Protein AF-0000000075414759 (afdb_homodimer)

Sequence (384 aa):
MIELNDTYGPRKNSNILLTDIDTDDVHTCIPSKLNIKYLAKAPNELNGNMSGIMYGVNLRLFCATTIKIKNKIKMIIFLVDTGSSETYISEEVLRSFRIELADPLNDSIHVSINNKGEWVKMSHSNFKDICILGMRFLTSNKVGLHAFCGDDIFYLNFDEELKSNNDEVIGGCFMIIFLILVFFTEYLNNFPMIELNDTYGPRKNSNILLTDIDTDDVHTCIPSKLNIKYLAKAPNELNGNMSGIMYGVNLRLFCATTIKIKNKIKMIIFLVDTGSSETYISEEVLRSFRIELADPLNDSIHVSINNKGEWVKMSHSNFKDICILGMRFLTSNKVGLHAFCGDDIFYLNFDEELKSNNDEVIGGCFMIIFLILVFFTEYLNNFP

Organism: Rhizophagus irregularis (strain DAOM 181602 / DAOM 197198 / MUCL 43194) (NCBI:txid747089)

Structure (mmCIF, N/CA/C/O backbone):
data_AF-0000000075414759-model_v1
#
loop_
_entity.id
_entity.type
_entity.pdbx_description
1 polymer 'Peptidase A2 domain-containing protein'
#
loop_
_atom_site.group_PDB
_atom_site.id
_atom_site.type_symbol
_atom_site.label_atom_id
_atom_site.label_alt_id
_atom_site.label_comp_id
_atom_site.label_asym_id
_atom_site.label_entity_id
_atom_site.label_seq_id
_atom_site.pdbx_PDB_ins_code
_atom_site.Cartn_x
_atom_site.Cartn_y
_atom_site.Cartn_z
_atom_site.occupancy
_atom_site.B_iso_or_equiv
_atom_site.auth_seq_id
_atom_site.auth_comp_id
_atom_site.auth_asym_id
_atom_site.auth_atom_id
_atom_site.pdbx_PDB_model_num
ATOM 1 N N . MET A 1 1 ? -39.344 3.67 -10.406 1 16.14 1 MET A N 1
ATOM 2 C CA . MET A 1 1 ? -38.125 2.998 -10.891 1 16.14 1 MET A CA 1
ATOM 3 C C . MET A 1 1 ? -36.969 3.982 -11.016 1 16.14 1 MET A C 1
ATOM 5 O O . MET A 1 1 ? -37 4.867 -11.875 1 16.14 1 MET A O 1
ATOM 9 N N . ILE A 1 2 ? -36.375 4.441 -10.125 1 22.08 2 ILE A N 1
ATOM 10 C CA . ILE A 1 2 ? -35.5 5.605 -10.211 1 22.08 2 ILE A CA 1
ATOM 11 C C . ILE A 1 2 ? -34.219 5.246 -11 1 22.08 2 ILE A C 1
ATOM 13 O O . ILE A 1 2 ? -33.594 4.211 -10.742 1 22.08 2 ILE A O 1
ATOM 17 N N . GLU A 1 3 ? -34.062 5.609 -12.266 1 19.78 3 GLU A N 1
ATOM 18 C CA . GLU A 1 3 ? -33 5.395 -13.234 1 19.78 3 GLU A CA 1
ATOM 19 C C . GLU A 1 3 ? -31.672 5.879 -12.688 1 19.78 3 GLU A C 1
ATOM 21 O O . GLU A 1 3 ? -31.547 7.027 -12.266 1 19.78 3 GLU A O 1
ATOM 26 N N . LEU A 1 4 ? -31.078 5.145 -11.953 1 25.41 4 LEU A N 1
ATOM 27 C CA . LEU A 1 4 ? -29.734 5.391 -11.445 1 25.41 4 LEU A CA 1
ATOM 28 C C . LEU A 1 4 ? -28.812 5.918 -12.547 1 25.41 4 LEU A C 1
ATOM 30 O O . LEU A 1 4 ? -28.578 5.234 -13.539 1 25.41 4 LEU A O 1
ATOM 34 N N . ASN A 1 5 ? -28.969 7.074 -13.023 1 26.02 5 ASN A N 1
ATOM 35 C CA . ASN A 1 5 ? -28.25 7.82 -14.047 1 26.02 5 ASN A CA 1
ATOM 36 C C . ASN A 1 5 ? -26.734 7.617 -13.938 1 26.02 5 ASN A C 1
ATOM 38 O O . ASN A 1 5 ? -26.156 7.844 -12.883 1 26.02 5 ASN A O 1
ATOM 42 N N . ASP A 1 6 ? -26.172 6.656 -14.531 1 29.36 6 ASP A N 1
ATOM 43 C CA . ASP A 1 6 ? -24.922 5.941 -14.805 1 29.36 6 ASP A CA 1
ATOM 44 C C . ASP A 1 6 ? -23.781 6.914 -15.086 1 29.36 6 ASP A C 1
ATOM 46 O O . ASP A 1 6 ? -23.156 6.859 -16.156 1 29.36 6 ASP A O 1
ATOM 50 N N . THR A 1 7 ? -23.922 8.078 -14.906 1 29.44 7 THR A N 1
ATOM 51 C CA . THR A 1 7 ? -23.031 9.18 -15.242 1 29.44 7 THR A CA 1
ATOM 52 C C . THR A 1 7 ? -21.609 8.883 -14.758 1 29.44 7 THR A C 1
ATOM 54 O O . THR A 1 7 ? -20.719 9.711 -14.906 1 29.44 7 THR A O 1
ATOM 57 N N . TYR A 1 8 ? -21.516 8.18 -13.672 1 30 8 TYR A N 1
ATOM 58 C CA . TYR A 1 8 ? -20.172 7.836 -13.258 1 30 8 TYR A CA 1
ATOM 59 C C . TYR A 1 8 ? -19.453 7.039 -14.336 1 30 8 TYR A C 1
ATOM 61 O O . TYR A 1 8 ? -19.891 5.945 -14.711 1 30 8 TYR A O 1
ATOM 69 N N . GLY A 1 9 ? -19.078 7.605 -15.375 1 31.92 9 GLY A N 1
ATOM 70 C CA . GLY A 1 9 ? -18.359 6.926 -16.438 1 31.92 9 GLY A CA 1
ATOM 71 C C . GLY A 1 9 ? -17.516 5.766 -15.953 1 31.92 9 GLY A C 1
ATOM 72 O O . GLY A 1 9 ? -17.328 5.598 -14.742 1 31.92 9 GLY A O 1
ATOM 73 N N . PRO A 1 10 ? -17.219 4.762 -16.766 1 33.75 10 PRO A N 1
ATOM 74 C CA . PRO A 1 10 ? -16.484 3.559 -16.391 1 33.75 10 PRO A CA 1
ATOM 75 C C . PRO A 1 10 ? -15.32 3.854 -15.445 1 33.75 10 PRO A C 1
ATOM 77 O O . PRO A 1 10 ? -14.539 4.777 -15.68 1 33.75 10 PRO A O 1
ATOM 80 N N . ARG A 1 11 ? -15.477 3.957 -14.195 1 36.75 11 ARG A N 1
ATOM 81 C CA . ARG A 1 11 ? -14.445 4.023 -13.172 1 36.75 11 ARG A CA 1
ATOM 82 C C . ARG A 1 11 ? -13.133 3.412 -13.664 1 36.75 11 ARG A C 1
ATOM 84 O O . ARG A 1 11 ? -13.086 2.23 -14.008 1 36.75 11 ARG A O 1
ATOM 91 N N . LYS A 1 12 ? -12.305 4.211 -14.375 1 42.03 12 LYS A N 1
ATOM 92 C CA . LYS A 1 12 ? -11.039 3.922 -15.039 1 42.03 12 LYS A CA 1
ATOM 93 C C . LYS A 1 12 ? -10.164 3.023 -14.172 1 42.03 12 LYS A C 1
ATOM 95 O O . LYS A 1 12 ? -10.148 3.156 -12.945 1 42.03 12 LYS A O 1
ATOM 100 N N . ASN A 1 13 ? -9.844 1.885 -14.742 1 45.25 13 ASN A N 1
ATOM 101 C CA . ASN A 1 13 ? -9.008 0.8 -14.234 1 45.25 13 ASN A CA 1
ATOM 102 C C . ASN A 1 13 ? -7.805 1.333 -13.461 1 45.25 13 ASN A C 1
ATOM 104 O O . ASN A 1 13 ? -7.32 2.434 -13.734 1 45.25 13 ASN A O 1
ATOM 108 N N . SER A 1 14 ? -7.727 0.89 -12.297 1 50.94 14 SER A N 1
ATOM 109 C CA . SER A 1 14 ? -6.559 1.192 -11.477 1 50.94 14 SER A CA 1
ATOM 110 C C . SER A 1 14 ? -5.285 1.191 -12.312 1 50.94 14 SER A C 1
ATOM 112 O O . SER A 1 14 ? -5.133 0.375 -13.227 1 50.94 14 SER A O 1
ATOM 114 N N . ASN A 1 15 ? -4.66 2.316 -12.57 1 56.69 15 ASN A N 1
ATOM 115 C CA . ASN A 1 15 ? -3.352 2.354 -13.211 1 56.69 15 ASN A CA 1
ATOM 116 C C . ASN A 1 15 ? -2.234 2.588 -12.203 1 56.69 15 ASN A C 1
ATOM 118 O O . ASN A 1 15 ? -2.33 3.484 -11.359 1 56.69 15 ASN A O 1
ATOM 122 N N . ILE A 1 16 ? -1.577 1.55 -11.945 1 63 16 ILE A N 1
ATOM 123 C CA . ILE A 1 16 ? -0.359 1.634 -11.148 1 63 16 ILE A CA 1
ATOM 124 C C . ILE A 1 16 ? 0.835 1.917 -12.055 1 63 16 ILE A C 1
ATOM 126 O O . ILE A 1 16 ? 1.054 1.212 -13.047 1 63 16 ILE A O 1
ATOM 130 N N . LEU A 1 17 ? 1.435 2.998 -11.859 1 65.88 17 LEU A N 1
ATOM 131 C CA . LEU A 1 17 ? 2.625 3.305 -12.648 1 65.88 17 LEU A CA 1
ATOM 132 C C . LEU A 1 17 ? 3.863 2.662 -12.031 1 65.88 17 LEU A C 1
ATOM 134 O O . LEU A 1 17 ? 4.332 3.094 -10.977 1 65.88 17 LEU A O 1
ATOM 138 N N . LEU A 1 18 ? 4.266 1.537 -12.633 1 71.62 18 LEU A N 1
ATOM 139 C CA . LEU A 1 18 ? 5.449 0.807 -12.195 1 71.62 18 LEU A CA 1
ATOM 140 C C . LEU A 1 18 ? 6.59 0.955 -13.195 1 71.62 18 LEU A C 1
ATOM 142 O O . LEU A 1 18 ? 6.992 -0.021 -13.836 1 71.62 18 LEU A O 1
ATOM 146 N N . THR A 1 19 ? 7.16 2.055 -13.289 1 73.88 19 THR A N 1
ATOM 147 C CA . THR A 1 19 ? 8.195 2.305 -14.281 1 73.88 19 THR A CA 1
ATOM 148 C C . THR A 1 19 ? 9.57 1.896 -13.742 1 73.88 19 THR A C 1
ATOM 150 O O . THR A 1 19 ? 10.539 1.827 -14.5 1 73.88 19 THR A O 1
ATOM 153 N N . ASP A 1 20 ? 9.641 1.547 -12.578 1 82.06 20 ASP A N 1
ATOM 154 C CA . ASP A 1 20 ? 10.922 1.301 -11.922 1 82.06 20 ASP A CA 1
ATOM 155 C C . ASP A 1 20 ? 11.203 -0.196 -11.812 1 82.06 20 ASP A C 1
ATOM 157 O O . ASP A 1 20 ? 12.234 -0.601 -11.266 1 82.06 20 ASP A O 1
ATOM 161 N N . ILE A 1 21 ? 10.289 -1.031 -12.297 1 87.19 21 ILE A N 1
ATOM 162 C CA . ILE A 1 21 ? 10.453 -2.48 -12.273 1 87.19 21 ILE A CA 1
ATOM 163 C C . ILE A 1 21 ? 10.469 -3.021 -13.703 1 87.19 21 ILE A C 1
ATOM 165 O O . ILE A 1 21 ? 9.531 -2.797 -14.469 1 87.19 21 ILE A O 1
ATOM 169 N N . ASP A 1 22 ? 11.508 -3.719 -14.039 1 86.38 22 ASP A N 1
ATOM 170 C CA . ASP A 1 22 ? 11.602 -4.258 -15.391 1 86.38 22 ASP A CA 1
ATOM 171 C C . ASP A 1 22 ? 11.656 -5.781 -15.375 1 86.38 22 ASP A C 1
ATOM 173 O O . ASP A 1 22 ? 11.469 -6.406 -14.328 1 86.38 22 ASP A O 1
ATOM 177 N N . THR A 1 23 ? 11.875 -6.344 -16.578 1 88.62 23 THR A N 1
ATOM 178 C CA . THR A 1 23 ? 11.852 -7.789 -16.766 1 88.62 23 THR A CA 1
ATOM 179 C C . THR A 1 23 ? 12.961 -8.461 -15.953 1 88.62 23 THR A C 1
ATOM 181 O O . THR A 1 23 ? 12.766 -9.539 -15.398 1 88.62 23 THR A O 1
ATOM 184 N N . ASP A 1 24 ? 14.086 -7.828 -15.945 1 92.94 24 ASP A N 1
ATOM 185 C CA . ASP A 1 24 ? 15.188 -8.398 -15.18 1 92.94 24 ASP A CA 1
ATOM 186 C C . ASP A 1 24 ? 14.867 -8.422 -13.688 1 92.94 24 ASP A C 1
ATOM 188 O O . ASP A 1 24 ? 15.25 -9.352 -12.977 1 92.94 24 ASP A O 1
ATOM 192 N N . ASP A 1 25 ? 14.25 -7.418 -13.211 1 94.75 25 ASP A N 1
ATOM 193 C CA . ASP A 1 25 ? 13.828 -7.391 -11.812 1 94.75 25 ASP A CA 1
ATOM 194 C C . ASP A 1 25 ? 12.922 -8.578 -11.492 1 94.75 25 ASP A C 1
ATOM 196 O O . ASP A 1 25 ? 13.133 -9.281 -10.5 1 94.75 25 ASP A O 1
ATOM 200 N N . VAL A 1 26 ? 12.016 -8.859 -12.367 1 94.94 26 VAL A N 1
ATOM 201 C CA . VAL A 1 26 ? 10.977 -9.859 -12.125 1 94.94 26 VAL A CA 1
ATOM 202 C C . VAL A 1 26 ? 11.57 -11.258 -12.281 1 94.94 26 VAL A C 1
ATOM 204 O O . VAL A 1 26 ? 11.203 -12.18 -11.539 1 94.94 26 VAL A O 1
ATOM 207 N N . HIS A 1 27 ? 12.492 -11.422 -13.117 1 96.38 27 HIS A N 1
ATOM 208 C CA . HIS A 1 27 ? 12.953 -12.758 -13.461 1 96.38 27 HIS A CA 1
ATOM 209 C C . HIS A 1 27 ? 14.195 -13.141 -12.656 1 96.38 27 HIS A C 1
ATOM 211 O O . HIS A 1 27 ? 14.477 -14.32 -12.453 1 96.38 27 HIS A O 1
ATOM 217 N N . THR A 1 28 ? 14.906 -12.156 -12.18 1 96.5 28 THR A N 1
ATOM 218 C CA . THR A 1 28 ? 16.203 -12.5 -11.609 1 96.5 28 THR A CA 1
ATOM 219 C C . THR A 1 28 ? 16.375 -11.859 -10.234 1 96.5 28 THR A C 1
ATOM 221 O O . THR A 1 28 ? 16.547 -12.555 -9.234 1 96.5 28 THR A O 1
ATOM 224 N N . CYS A 1 29 ? 16.297 -10.539 -10.125 1 97 29 CYS A N 1
ATOM 225 C CA . CYS A 1 29 ? 16.672 -9.828 -8.914 1 97 29 CYS A CA 1
ATOM 226 C C . CYS A 1 29 ? 15.727 -10.141 -7.766 1 97 29 CYS A C 1
ATOM 228 O O . CYS A 1 29 ? 16.156 -10.562 -6.691 1 97 29 CYS A O 1
ATOM 230 N N . ILE A 1 30 ? 14.453 -10.016 -8.039 1 97.31 30 ILE A N 1
ATOM 231 C CA . ILE A 1 30 ? 13.469 -10.203 -6.973 1 97.31 30 ILE A CA 1
ATOM 232 C C . ILE A 1 30 ? 13.414 -11.672 -6.574 1 97.31 30 ILE A C 1
ATOM 234 O O . ILE A 1 30 ? 13.484 -12.008 -5.391 1 97.31 30 ILE A O 1
ATOM 238 N N . PRO A 1 31 ? 13.391 -12.562 -7.543 1 97.75 31 PRO A N 1
ATOM 239 C CA . PRO A 1 31 ? 13.398 -13.977 -7.164 1 97.75 31 PRO A CA 1
ATOM 240 C C . PRO A 1 31 ? 14.641 -14.359 -6.355 1 97.75 31 PRO A C 1
ATOM 242 O O . PRO A 1 31 ? 14.539 -15.141 -5.41 1 97.75 31 PRO A O 1
ATOM 245 N N . SER A 1 32 ? 15.711 -13.859 -6.707 1 97 32 SER A N 1
ATOM 246 C CA . SER A 1 32 ? 16.938 -14.148 -5.969 1 97 32 SER A CA 1
ATOM 247 C C . SER A 1 32 ? 16.844 -13.672 -4.523 1 97 32 SER A C 1
ATOM 249 O O . SER A 1 32 ? 17.219 -14.398 -3.602 1 97 32 SER A O 1
ATOM 251 N N . LYS A 1 33 ? 16.328 -12.531 -4.305 1 95.56 33 LYS A N 1
ATOM 252 C CA . LYS A 1 33 ? 16.188 -11.969 -2.961 1 95.56 33 LYS A CA 1
ATOM 253 C C . LYS A 1 33 ? 15.164 -12.75 -2.141 1 95.56 33 LYS A C 1
ATOM 255 O O . LYS A 1 33 ? 15.289 -12.859 -0.92 1 95.56 33 LYS A O 1
ATOM 260 N N . LEU A 1 34 ? 14.211 -13.273 -2.846 1 95.88 34 LEU A N 1
ATOM 261 C CA . LEU A 1 34 ? 13.164 -14.039 -2.174 1 95.88 34 LEU A CA 1
ATOM 262 C C . LEU A 1 34 ? 13.555 -15.508 -2.074 1 95.88 34 LEU A C 1
ATOM 264 O O . LEU A 1 34 ? 12.844 -16.297 -1.445 1 95.88 34 LEU A O 1
ATOM 268 N N . ASN A 1 35 ? 14.617 -15.875 -2.717 1 95.88 35 ASN A N 1
ATOM 269 C CA . ASN A 1 35 ? 15.141 -17.234 -2.738 1 95.88 35 ASN A CA 1
ATOM 270 C C . ASN A 1 35 ? 14.125 -18.219 -3.332 1 95.88 35 ASN A C 1
ATOM 272 O O . ASN A 1 35 ? 13.812 -19.234 -2.721 1 95.88 35 ASN A O 1
ATOM 276 N N . ILE A 1 36 ? 13.641 -17.844 -4.469 1 96.5 36 ILE A N 1
ATOM 277 C CA . ILE A 1 36 ? 12.711 -18.719 -5.176 1 96.5 36 ILE A CA 1
ATOM 278 C C . ILE A 1 36 ? 13.109 -18.812 -6.645 1 96.5 36 ILE A C 1
ATOM 280 O O . ILE A 1 36 ? 13.938 -18.047 -7.125 1 96.5 36 ILE A O 1
ATOM 284 N N . LYS A 1 37 ? 12.508 -19.75 -7.297 1 97.69 37 LYS A N 1
ATOM 285 C CA . LYS A 1 37 ? 12.57 -19.844 -8.75 1 97.69 37 LYS A CA 1
ATOM 286 C C . LYS A 1 37 ? 11.25 -19.438 -9.391 1 97.69 37 LYS A C 1
ATOM 288 O O . LYS A 1 37 ? 10.273 -20.172 -9.344 1 97.69 37 LYS A O 1
ATOM 293 N N . TYR A 1 38 ? 11.266 -18.359 -10 1 98 38 TYR A N 1
ATOM 294 C CA . TYR A 1 38 ? 10.086 -17.766 -10.617 1 98 38 TYR A CA 1
ATOM 295 C C . TYR A 1 38 ? 9.539 -18.656 -11.727 1 98 38 TYR A C 1
ATOM 297 O O . TYR A 1 38 ? 10.305 -19.188 -12.539 1 98 38 TYR A O 1
ATOM 305 N N . LEU A 1 39 ? 8.25 -18.953 -11.711 1 98.19 39 LEU A N 1
ATOM 306 C CA . LEU A 1 39 ? 7.473 -19.703 -12.688 1 98.19 39 LEU A CA 1
ATOM 307 C C . LEU A 1 39 ? 7.812 -21.188 -12.617 1 98.19 39 LEU A C 1
ATOM 309 O O . LEU A 1 39 ? 7.348 -21.969 -13.453 1 98.19 39 LEU A O 1
ATOM 313 N N . ALA A 1 40 ? 8.562 -21.547 -11.633 1 98.19 40 ALA A N 1
ATOM 314 C CA . ALA A 1 40 ? 8.859 -22.969 -11.469 1 98.19 40 ALA A CA 1
ATOM 315 C C . ALA A 1 40 ? 7.613 -23.734 -11.047 1 98.19 40 ALA A C 1
ATOM 317 O O . ALA A 1 40 ? 6.785 -23.234 -10.289 1 98.19 40 ALA A O 1
ATOM 318 N N . LYS A 1 41 ? 7.574 -24.969 -11.477 1 98 41 LYS A N 1
ATOM 319 C CA . LYS A 1 41 ? 6.504 -25.859 -11.031 1 98 41 LYS A CA 1
ATOM 320 C C . LYS A 1 41 ? 6.672 -26.2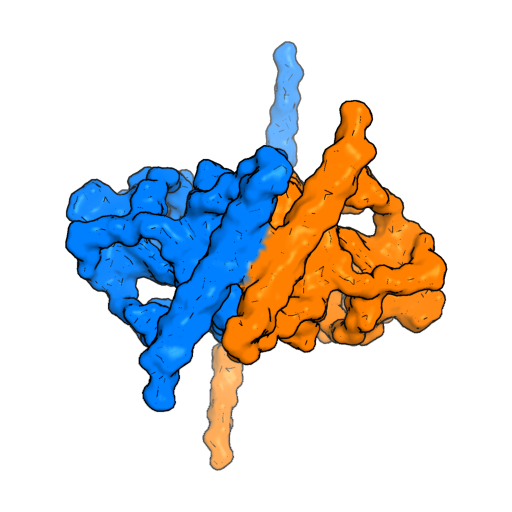19 -9.555 1 98 41 LYS A C 1
ATOM 322 O O . LYS A 1 41 ? 7.793 -26.391 -9.078 1 98 41 LYS A O 1
ATOM 327 N N . ALA A 1 42 ? 5.535 -26.25 -8.906 1 97 42 ALA A N 1
ATOM 328 C CA . ALA A 1 42 ? 5.516 -26.688 -7.516 1 97 42 ALA A CA 1
ATOM 329 C C . ALA A 1 42 ? 4.605 -27.906 -7.336 1 97 42 ALA A C 1
ATOM 331 O O . ALA A 1 42 ? 3.574 -28.016 -8 1 97 42 ALA A O 1
ATOM 332 N N . PRO A 1 43 ? 5.008 -28.812 -6.52 1 95 43 PRO A N 1
ATOM 333 C CA . PRO A 1 43 ? 4.191 -30 -6.293 1 95 43 PRO A CA 1
ATOM 334 C C . PRO A 1 43 ? 2.906 -29.703 -5.523 1 95 43 PRO A C 1
ATOM 336 O O . PRO A 1 43 ? 1.888 -30.375 -5.73 1 95 43 PRO A O 1
ATOM 339 N N . ASN A 1 44 ? 2.961 -28.75 -4.57 1 96.5 44 ASN A N 1
ATOM 340 C CA . ASN A 1 44 ? 1.814 -28.359 -3.756 1 96.5 44 ASN A CA 1
ATOM 341 C C . ASN A 1 44 ? 1.681 -26.844 -3.666 1 96.5 44 ASN A C 1
ATOM 343 O O . ASN A 1 44 ? 2.67 -26.125 -3.803 1 96.5 44 ASN A O 1
ATOM 347 N N . GLU A 1 45 ? 0.439 -26.531 -3.455 1 97.06 45 GLU A N 1
ATOM 348 C CA . GLU A 1 45 ? 0.201 -25.109 -3.203 1 97.06 45 GLU A CA 1
ATOM 349 C C . GLU A 1 45 ? 0.773 -24.688 -1.853 1 97.06 45 GLU A C 1
ATOM 351 O O . GLU A 1 45 ? 0.709 -25.453 -0.881 1 97.06 45 GLU A O 1
ATOM 356 N N . LEU A 1 46 ? 1.368 -23.562 -1.833 1 94.69 46 LEU A N 1
ATOM 357 C CA . LEU A 1 46 ? 1.646 -22.938 -0.542 1 94.69 46 LEU A CA 1
ATOM 358 C C . LEU A 1 46 ? 0.358 -22.469 0.126 1 94.69 46 LEU A C 1
ATOM 360 O O . LEU A 1 46 ? -0.652 -22.25 -0.547 1 94.69 46 LEU A O 1
ATOM 364 N N . ASN A 1 47 ? 0.411 -22.469 1.48 1 93.06 47 ASN A N 1
ATOM 365 C CA . ASN A 1 47 ? -0.74 -22.062 2.281 1 93.06 47 ASN A CA 1
ATOM 366 C C . ASN A 1 47 ? -0.31 -21.375 3.574 1 93.06 47 ASN A C 1
ATOM 368 O O . ASN A 1 47 ? 0.533 -21.891 4.309 1 93.06 47 ASN A O 1
ATOM 372 N N . GLY A 1 48 ? -0.799 -20.156 3.668 1 90.06 48 GLY A N 1
ATOM 373 C CA . GLY A 1 48 ? -0.537 -19.516 4.949 1 90.06 48 GLY A CA 1
ATOM 374 C C . GLY A 1 48 ? 0.293 -18.25 4.828 1 90.06 48 GLY A C 1
ATOM 375 O O . GLY A 1 48 ? 0.182 -17.516 3.842 1 90.06 48 GLY A O 1
ATOM 376 N N . ASN A 1 49 ? 0.992 -17.984 5.84 1 90.06 49 ASN A N 1
ATOM 377 C CA . ASN A 1 49 ? 1.695 -16.703 5.973 1 90.06 49 ASN A CA 1
ATOM 378 C C . ASN A 1 49 ? 2.809 -16.562 4.941 1 90.06 49 ASN A C 1
ATOM 380 O O . ASN A 1 49 ? 3.387 -17.562 4.508 1 90.06 49 ASN A O 1
ATOM 384 N N . MET A 1 50 ? 3.037 -15.344 4.582 1 92.88 50 MET A N 1
ATOM 385 C CA . MET A 1 50 ? 4.047 -15.023 3.576 1 92.88 50 MET A CA 1
ATOM 386 C C . MET A 1 50 ? 4.988 -13.93 4.078 1 92.88 50 MET A C 1
ATOM 388 O O . MET A 1 50 ? 4.559 -13 4.758 1 92.88 50 MET A O 1
ATOM 392 N N . SER A 1 51 ? 6.203 -14.156 3.678 1 92.56 51 SER A N 1
ATOM 393 C CA . SER A 1 51 ? 7.176 -13.086 3.873 1 92.56 51 SER A CA 1
ATOM 394 C C . SER A 1 51 ? 7.512 -12.398 2.555 1 92.56 51 SER A C 1
ATOM 396 O O . SER A 1 51 ? 7.43 -13.008 1.489 1 92.56 51 SER A O 1
ATOM 398 N N . GLY A 1 52 ? 7.801 -11.141 2.688 1 96.62 52 GLY A N 1
ATOM 399 C CA . GLY A 1 52 ? 8.172 -10.375 1.509 1 96.62 52 GLY A CA 1
ATOM 400 C C . GLY A 1 52 ? 9.25 -9.344 1.783 1 96.62 52 GLY A C 1
ATOM 401 O O . GLY A 1 52 ? 9.75 -9.242 2.904 1 96.62 52 GLY A O 1
ATOM 402 N N . ILE A 1 53 ? 9.617 -8.688 0.727 1 96.31 53 ILE A N 1
ATOM 403 C CA . ILE A 1 53 ? 10.695 -7.703 0.788 1 96.31 53 ILE A CA 1
ATOM 404 C C . ILE A 1 53 ? 10.195 -6.363 0.252 1 96.31 53 ILE A C 1
ATOM 406 O O . ILE A 1 53 ? 9.234 -6.309 -0.515 1 96.31 53 ILE A O 1
ATOM 410 N N . MET A 1 54 ? 10.812 -5.34 0.731 1 95.5 54 MET A N 1
ATOM 411 C CA . MET A 1 54 ? 10.719 -4.035 0.082 1 95.5 54 MET A CA 1
ATOM 412 C C . MET A 1 54 ? 11.844 -3.846 -0.929 1 95.5 54 MET A C 1
ATOM 414 O O . MET A 1 54 ? 13.016 -3.965 -0.584 1 95.5 54 MET A O 1
ATOM 418 N N . TYR A 1 55 ? 11.438 -3.592 -2.166 1 94.94 55 TYR A N 1
ATOM 419 C CA . TYR A 1 55 ? 12.406 -3.699 -3.252 1 94.94 55 TYR A CA 1
ATOM 420 C C . TYR A 1 55 ? 12.469 -2.406 -4.059 1 94.94 55 TYR A C 1
ATOM 422 O O . TYR A 1 55 ? 11.438 -1.777 -4.312 1 94.94 55 TYR A O 1
ATOM 430 N N . GLY A 1 56 ? 13.688 -2.105 -4.438 1 90.88 56 GLY A N 1
ATOM 431 C CA . GLY A 1 56 ? 13.914 -1.038 -5.398 1 90.88 56 GLY A CA 1
ATOM 432 C C . GLY A 1 56 ? 13.898 0.343 -4.773 1 90.88 56 GLY A C 1
ATOM 433 O O . GLY A 1 56 ? 13.75 0.476 -3.555 1 90.88 56 GLY A O 1
ATOM 434 N N . VAL A 1 57 ? 13.977 1.255 -5.668 1 85.31 57 VAL A N 1
ATOM 435 C CA . VAL A 1 57 ? 14.109 2.643 -5.234 1 85.31 57 VAL A CA 1
ATOM 436 C C . VAL A 1 57 ? 12.789 3.129 -4.648 1 85.31 57 VAL A C 1
ATOM 438 O O . VAL A 1 57 ? 12.773 3.979 -3.754 1 85.31 57 VAL A O 1
ATOM 441 N N . ASN A 1 58 ? 11.734 2.455 -5.039 1 86.81 58 ASN A N 1
ATOM 442 C CA . ASN A 1 58 ? 10.422 2.896 -4.574 1 86.81 58 ASN A CA 1
ATOM 443 C C . ASN A 1 58 ? 9.906 2.02 -3.439 1 86.81 58 ASN A C 1
ATOM 445 O O . ASN A 1 58 ? 8.766 2.182 -2.994 1 86.81 58 ASN A O 1
ATOM 449 N N . LEU A 1 59 ? 10.664 1.1 -3.047 1 91.25 59 LEU A N 1
ATOM 450 C CA . LEU A 1 59 ? 10.398 0.275 -1.872 1 91.25 59 LEU A CA 1
ATOM 451 C C . LEU A 1 59 ? 9.078 -0.47 -2.018 1 91.25 59 LEU A C 1
ATOM 453 O O . LEU A 1 59 ? 8.234 -0.428 -1.118 1 91.25 59 LEU A O 1
ATOM 457 N N . ARG A 1 60 ? 8.961 -1.05 -3.113 1 93.25 60 ARG A N 1
ATOM 458 C CA . ARG A 1 60 ? 7.734 -1.771 -3.416 1 93.25 60 ARG A CA 1
ATOM 459 C C . ARG A 1 60 ? 7.684 -3.105 -2.68 1 93.25 60 ARG A C 1
ATOM 461 O O . ARG A 1 60 ? 8.711 -3.775 -2.529 1 93.25 60 ARG A O 1
ATOM 468 N N . LEU A 1 61 ? 6.488 -3.531 -2.32 1 96.75 61 LEU A N 1
ATOM 469 C CA . LEU A 1 61 ? 6.32 -4.746 -1.531 1 96.75 61 LEU A CA 1
ATOM 470 C C . LEU A 1 61 ? 6.148 -5.961 -2.434 1 96.75 61 LEU A C 1
ATOM 472 O O . LEU A 1 61 ? 5.09 -6.152 -3.033 1 96.75 61 LEU A O 1
ATOM 476 N N . PHE A 1 62 ? 7.199 -6.777 -2.42 1 97.94 62 PHE A N 1
ATOM 477 C CA . PHE A 1 62 ? 7.102 -7.988 -3.229 1 97.94 62 PHE A CA 1
ATOM 478 C C . PHE A 1 62 ? 7.133 -9.234 -2.348 1 97.94 62 PHE A C 1
ATOM 480 O O . PHE A 1 62 ? 7.898 -9.297 -1.383 1 97.94 62 PHE A O 1
ATOM 487 N N . CYS A 1 63 ? 6.301 -10.188 -2.705 1 98.25 63 CYS A N 1
ATOM 488 C CA . CYS A 1 63 ? 6.316 -11.508 -2.094 1 98.25 63 CYS A CA 1
ATOM 489 C C . CYS A 1 63 ? 6.105 -12.594 -3.143 1 98.25 63 CYS A C 1
ATOM 491 O O . CYS A 1 63 ? 5.918 -12.297 -4.324 1 98.25 63 CYS A O 1
ATOM 493 N N . ALA A 1 64 ? 6.281 -13.812 -2.68 1 98.44 64 ALA A N 1
ATOM 494 C CA . ALA A 1 64 ? 6.102 -14.938 -3.592 1 98.44 64 ALA A CA 1
ATOM 495 C C . ALA A 1 64 ? 5.188 -16 -2.986 1 98.44 64 ALA A C 1
ATOM 497 O O . ALA A 1 64 ? 5.219 -16.234 -1.776 1 98.44 64 ALA A O 1
ATOM 498 N N . THR A 1 65 ? 4.379 -16.547 -3.812 1 98.31 65 THR A N 1
ATOM 499 C CA . THR A 1 65 ? 3.529 -17.672 -3.451 1 98.31 65 THR A CA 1
ATOM 500 C C . THR A 1 65 ? 3.15 -18.484 -4.691 1 98.31 65 THR A C 1
ATOM 502 O O . THR A 1 65 ? 3.678 -18.25 -5.777 1 98.31 65 THR A O 1
ATOM 505 N N . THR A 1 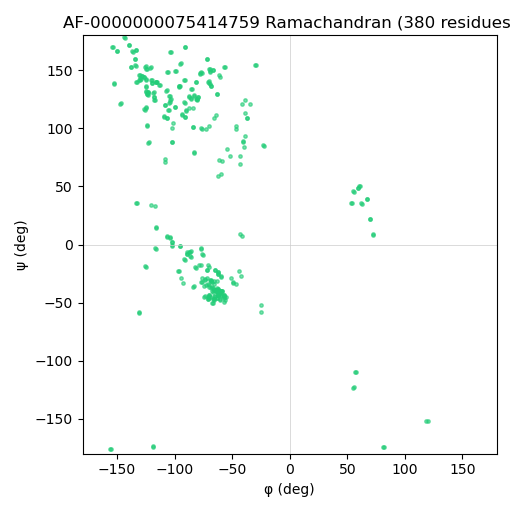66 ? 2.332 -19.453 -4.508 1 98.56 66 THR A N 1
ATOM 506 C CA . THR A 1 66 ? 1.954 -20.312 -5.629 1 98.56 66 THR A CA 1
ATOM 507 C C . THR A 1 66 ? 0.6 -19.891 -6.191 1 98.56 66 THR A C 1
ATOM 509 O O . THR A 1 66 ? -0.263 -19.406 -5.457 1 98.56 66 THR A O 1
ATOM 512 N N . ILE A 1 67 ? 0.466 -20.109 -7.43 1 98.69 67 ILE A N 1
ATOM 513 C CA . ILE A 1 67 ? -0.829 -20.078 -8.102 1 98.69 67 ILE A CA 1
ATOM 514 C C . ILE A 1 67 ? -1.156 -21.469 -8.656 1 98.69 67 ILE A C 1
ATOM 516 O O . ILE A 1 67 ? -0.281 -22.141 -9.195 1 98.69 67 ILE A O 1
ATOM 520 N N . LYS A 1 68 ? -2.346 -21.812 -8.523 1 98.62 68 LYS A N 1
ATOM 521 C CA . LYS A 1 68 ? -2.848 -23.047 -9.148 1 98.62 68 LYS A CA 1
ATOM 522 C C . LYS A 1 68 ? -3.949 -22.734 -10.156 1 98.62 68 LYS A C 1
ATOM 524 O O . LYS A 1 68 ? -4.898 -22 -9.844 1 98.62 68 LYS A O 1
ATOM 529 N N . ILE A 1 69 ? -3.818 -23.172 -11.242 1 96.88 69 ILE A N 1
ATOM 530 C CA . ILE A 1 69 ? -4.84 -23.172 -12.281 1 96.88 69 ILE A CA 1
ATOM 531 C C . ILE A 1 69 ? -5.043 -24.594 -12.812 1 96.88 69 ILE A C 1
ATOM 533 O O . ILE A 1 69 ? -4.109 -25.203 -13.328 1 96.88 69 ILE A O 1
ATOM 537 N N . LYS A 1 70 ? -6.266 -25.016 -12.57 1 91.5 70 LYS A N 1
ATOM 538 C CA . LYS A 1 70 ? -6.566 -26.422 -12.867 1 91.5 70 LYS A CA 1
ATOM 539 C C . LYS A 1 70 ? -5.621 -27.359 -12.125 1 91.5 70 LYS A C 1
ATOM 541 O O . LYS A 1 70 ? -5.566 -27.344 -10.898 1 91.5 70 LYS A O 1
ATOM 546 N N . ASN A 1 71 ? -4.719 -28.031 -12.766 1 92.56 71 ASN A N 1
ATOM 547 C CA . ASN A 1 71 ? -3.883 -29.016 -12.086 1 92.56 71 ASN A CA 1
ATOM 548 C C . ASN A 1 71 ? -2.412 -28.609 -12.102 1 92.56 71 ASN A C 1
ATOM 550 O O . ASN A 1 71 ? -1.537 -29.406 -11.781 1 92.56 71 ASN A O 1
ATOM 554 N N . LYS A 1 72 ? -2.193 -27.406 -12.422 1 97.94 72 LYS A N 1
ATOM 555 C CA . LYS A 1 72 ? -0.818 -26.922 -12.469 1 97.94 72 LYS A CA 1
ATOM 556 C C . LYS A 1 72 ? -0.566 -25.891 -11.383 1 97.94 72 LYS A C 1
ATOM 558 O O . LYS A 1 72 ? -1.427 -25.047 -11.109 1 97.94 72 LYS A O 1
ATOM 563 N N . ILE A 1 73 ? 0.56 -26.031 -10.766 1 98.62 73 ILE A N 1
ATOM 564 C CA . ILE A 1 73 ? 0.958 -25.109 -9.703 1 98.62 73 ILE A CA 1
ATOM 565 C C . ILE A 1 73 ? 2.322 -24.516 -10.023 1 98.62 73 ILE A C 1
ATOM 567 O O . ILE A 1 73 ? 3.26 -25.234 -10.375 1 98.62 73 ILE A O 1
ATOM 571 N N . LYS A 1 74 ? 2.43 -23.172 -9.898 1 98.75 74 LYS A N 1
ATOM 572 C CA . LYS A 1 74 ? 3.705 -22.5 -10.164 1 98.75 74 LYS A CA 1
ATOM 573 C C . LYS A 1 74 ? 3.992 -21.422 -9.117 1 98.75 74 LYS A C 1
ATOM 575 O O . LYS A 1 74 ? 3.066 -20.875 -8.531 1 98.75 74 LYS A O 1
ATOM 580 N N . MET A 1 75 ? 5.254 -21.172 -8.914 1 98.62 75 MET A N 1
ATOM 581 C CA . MET A 1 75 ? 5.715 -20.109 -8.031 1 98.62 75 MET A CA 1
ATOM 582 C C . MET A 1 75 ? 5.645 -18.75 -8.734 1 98.62 75 MET A C 1
ATOM 584 O O . MET A 1 75 ? 6.188 -18.594 -9.828 1 98.62 75 MET A O 1
ATOM 588 N N . ILE A 1 76 ? 4.988 -17.797 -8.094 1 98.56 76 ILE A N 1
ATOM 589 C CA . ILE A 1 76 ? 4.754 -16.5 -8.703 1 98.56 76 ILE A CA 1
ATOM 590 C C . ILE A 1 76 ? 5.152 -15.383 -7.734 1 98.56 76 ILE A C 1
ATOM 592 O O . ILE A 1 76 ? 5.027 -15.539 -6.52 1 98.56 76 ILE A O 1
ATOM 596 N N . ILE A 1 77 ? 5.633 -14.352 -8.281 1 98.12 77 ILE A N 1
ATOM 597 C CA . ILE A 1 77 ? 5.938 -13.141 -7.523 1 98.12 77 ILE A CA 1
ATOM 598 C C . ILE A 1 77 ? 4.77 -12.164 -7.625 1 98.12 77 ILE A C 1
ATOM 600 O O . ILE A 1 77 ? 4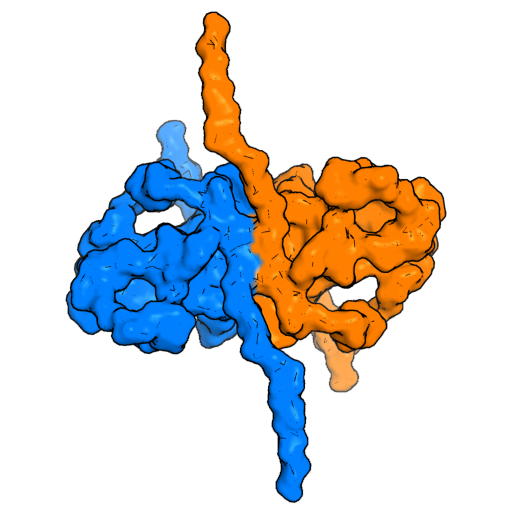.203 -11.977 -8.703 1 98.12 77 ILE A O 1
ATOM 604 N N . PHE A 1 78 ? 4.422 -11.562 -6.48 1 98.06 78 PHE A N 1
ATOM 605 C CA . PHE A 1 78 ? 3.348 -10.578 -6.43 1 98.06 78 PHE A CA 1
ATOM 606 C C . PHE A 1 78 ? 3.842 -9.266 -5.828 1 98.06 78 PHE A C 1
ATOM 608 O O . PHE A 1 78 ? 4.602 -9.273 -4.855 1 98.06 78 PHE A O 1
ATOM 615 N N . LEU A 1 79 ? 3.441 -8.195 -6.453 1 96.56 79 LEU A N 1
ATOM 616 C CA . LEU A 1 79 ? 3.459 -6.887 -5.809 1 96.56 79 LEU A CA 1
ATOM 617 C C . LEU A 1 79 ? 2.24 -6.707 -4.91 1 96.56 79 LEU A C 1
ATOM 619 O O . LEU A 1 79 ? 1.107 -6.941 -5.34 1 96.56 79 LEU A O 1
ATOM 623 N N . VAL A 1 80 ? 2.457 -6.391 -3.682 1 96.19 80 VAL A N 1
ATOM 624 C CA . VAL A 1 80 ? 1.361 -6.004 -2.799 1 96.19 80 VAL A CA 1
ATOM 625 C C . VAL A 1 80 ? 1.209 -4.484 -2.801 1 96.19 80 VAL A C 1
ATOM 627 O O . VAL A 1 80 ? 2.082 -3.766 -2.309 1 96.19 80 VAL A O 1
ATOM 630 N N . ASP A 1 81 ? 0.138 -4.059 -3.346 1 91.19 81 ASP A N 1
ATOM 631 C CA . ASP A 1 81 ? -0.103 -2.629 -3.508 1 91.19 81 ASP A CA 1
ATOM 632 C C . ASP A 1 81 ? -1.435 -2.223 -2.883 1 91.19 81 ASP A C 1
ATOM 634 O O . ASP A 1 81 ? -2.5 -2.566 -3.398 1 91.19 81 ASP A O 1
ATOM 638 N N . THR A 1 82 ? -1.332 -1.364 -1.885 1 91.38 82 THR A N 1
ATOM 639 C CA . THR A 1 82 ? -2.541 -0.972 -1.168 1 91.38 82 THR A CA 1
ATOM 640 C C . THR A 1 82 ? -3.369 0.003 -1.999 1 91.38 82 THR A C 1
ATOM 642 O O . THR A 1 82 ? -4.531 0.261 -1.684 1 91.38 82 THR A O 1
ATOM 645 N N . GLY A 1 83 ? -2.824 0.454 -3.057 1 86.5 83 GLY A N 1
ATOM 646 C CA . GLY A 1 83 ? -3.576 1.304 -3.969 1 86.5 83 GLY A CA 1
ATOM 647 C C . GLY A 1 83 ? -4.391 0.52 -4.98 1 86.5 83 GLY A C 1
ATOM 648 O O . GLY A 1 83 ? -5.23 1.086 -5.68 1 86.5 83 GLY A O 1
ATOM 649 N N . SER A 1 84 ? -4.141 -0.704 -5.02 1 88.06 84 SER A N 1
ATOM 650 C CA . SER A 1 84 ? -4.871 -1.555 -5.953 1 88.06 84 SER A CA 1
ATOM 651 C C . SER A 1 84 ? -5.938 -2.375 -5.234 1 88.06 84 SER A C 1
ATOM 653 O O . SER A 1 84 ? -5.633 -3.109 -4.293 1 88.06 84 SER A O 1
ATOM 655 N N . SER A 1 85 ? -7.137 -2.311 -5.727 1 88.69 85 SER A N 1
ATOM 656 C CA . SER A 1 85 ? -8.203 -3.117 -5.137 1 88.69 85 SER A CA 1
ATOM 657 C C . SER A 1 85 ? -8.195 -4.535 -5.699 1 88.69 85 SER A C 1
ATOM 659 O O . SER A 1 85 ? -8.398 -5.5 -4.961 1 88.69 85 SER A O 1
ATOM 661 N N . GLU A 1 86 ? -7.887 -4.621 -6.984 1 90.88 86 GLU A N 1
ATOM 662 C CA . GLU A 1 86 ? -8.008 -5.895 -7.688 1 90.88 86 GLU A CA 1
ATOM 663 C C . GLU A 1 86 ? -6.676 -6.637 -7.711 1 90.88 86 GLU A C 1
ATOM 665 O O . GLU A 1 86 ? -5.613 -6.027 -7.562 1 90.88 86 GLU A O 1
ATOM 670 N N . THR A 1 87 ? -6.859 -7.859 -7.863 1 94.81 87 THR A N 1
ATOM 671 C CA . THR A 1 87 ? -5.707 -8.727 -8.07 1 94.81 87 THR A CA 1
ATOM 672 C C . THR A 1 87 ? -5.48 -8.977 -9.562 1 94.81 87 THR A C 1
ATOM 674 O O . THR A 1 87 ? -6.438 -9.188 -10.312 1 94.81 87 THR A O 1
ATOM 677 N N . TYR A 1 88 ? -4.168 -8.883 -9.961 1 94.44 88 TYR A N 1
ATOM 678 C CA . TYR A 1 88 ? -3.805 -9.031 -11.367 1 94.44 88 TYR A CA 1
ATOM 679 C C . TYR A 1 88 ? -2.73 -10.102 -11.539 1 94.44 88 TYR A C 1
ATOM 681 O O . TYR A 1 88 ? -1.84 -10.242 -10.695 1 94.44 88 TYR A O 1
ATOM 689 N N . ILE A 1 89 ? -2.863 -10.797 -12.633 1 96.69 89 ILE A N 1
ATOM 690 C CA . ILE A 1 89 ? -1.812 -11.719 -13.055 1 96.69 89 ILE A CA 1
ATOM 691 C C . ILE A 1 89 ? -1.288 -11.305 -14.43 1 96.69 89 ILE A C 1
ATOM 693 O O . ILE A 1 89 ? -2.064 -10.906 -15.305 1 96.69 89 ILE A O 1
ATOM 697 N N . SER A 1 90 ? 0.011 -11.383 -14.609 1 95.69 90 SER A N 1
ATOM 698 C CA . SER A 1 90 ? 0.616 -10.922 -15.859 1 95.69 90 SER A CA 1
ATOM 699 C C . SER A 1 90 ? 0.298 -11.875 -17.016 1 95.69 90 SER A C 1
ATOM 701 O O . SER A 1 90 ? -0.031 -13.039 -16.781 1 95.69 90 SER A O 1
ATOM 703 N N . GLU A 1 91 ? 0.431 -11.328 -18.172 1 94.62 91 GLU A N 1
ATOM 704 C CA . GLU A 1 91 ? 0.232 -12.156 -19.359 1 94.62 91 GLU A CA 1
ATOM 705 C C . GLU A 1 91 ? 1.219 -13.32 -19.391 1 94.62 91 GLU A C 1
ATOM 707 O O . GLU A 1 91 ? 0.868 -14.422 -19.812 1 94.62 91 GLU A O 1
ATOM 712 N N . GLU A 1 92 ? 2.422 -13.07 -19.031 1 96.25 92 GLU A N 1
ATOM 713 C CA . GLU A 1 92 ? 3.443 -14.117 -19 1 96.25 92 GLU A CA 1
ATOM 714 C C . GLU A 1 92 ? 3.018 -15.289 -18.141 1 96.25 92 GLU A C 1
ATOM 716 O O . GLU A 1 92 ? 3.211 -16.453 -18.5 1 96.25 92 GLU A O 1
ATOM 721 N N . VAL A 1 93 ? 2.498 -14.992 -17 1 97.5 93 VAL A N 1
ATOM 722 C CA . VAL A 1 93 ? 2.047 -16.031 -16.094 1 97.5 93 VAL A CA 1
ATOM 723 C C . VAL A 1 93 ? 0.91 -16.828 -16.734 1 97.5 93 VAL A C 1
ATOM 725 O O . VAL A 1 93 ? 0.917 -18.062 -16.719 1 97.5 93 VAL A O 1
ATOM 728 N N . LEU A 1 94 ? -0.056 -16.172 -17.328 1 97.12 94 LEU A N 1
ATOM 729 C CA . LEU A 1 94 ? -1.154 -16.844 -18 1 97.12 94 LEU A CA 1
ATOM 730 C C . LEU A 1 94 ? -0.63 -17.781 -19.094 1 97.12 94 LEU A C 1
ATOM 732 O O . LEU A 1 94 ? -1.064 -18.922 -19.188 1 97.12 94 LEU A O 1
ATOM 736 N N . ARG A 1 95 ? 0.262 -17.281 -19.828 1 96.5 95 ARG A N 1
ATOM 737 C CA . ARG A 1 95 ? 0.842 -18.062 -20.906 1 96.5 95 ARG A CA 1
ATOM 738 C C . ARG A 1 95 ? 1.562 -19.297 -20.375 1 96.5 95 ARG A C 1
ATOM 740 O O . ARG A 1 95 ? 1.549 -20.359 -21 1 96.5 95 ARG A O 1
ATOM 747 N N . SER A 1 96 ? 2.205 -19.094 -19.281 1 97.38 96 SER A N 1
ATOM 748 C CA . SER A 1 96 ? 2.926 -20.219 -18.688 1 97.38 96 SER A CA 1
ATOM 749 C C . SER A 1 96 ? 1.972 -21.344 -18.297 1 97.38 96 SER A C 1
ATOM 751 O O . SER A 1 96 ? 2.383 -22.5 -18.156 1 97.38 96 SER A O 1
ATOM 753 N N . PHE A 1 97 ? 0.761 -21.031 -18.078 1 97.62 97 PHE A N 1
ATOM 754 C CA . PHE A 1 97 ? -0.274 -22.016 -17.797 1 97.62 97 PHE A CA 1
ATOM 755 C C . PHE A 1 97 ? -1.024 -22.391 -19.062 1 97.62 97 PHE A C 1
ATOM 757 O O . PHE A 1 97 ? -1.993 -23.156 -19.016 1 97.62 97 PHE A O 1
ATOM 764 N N . ARG A 1 98 ? -0.654 -21.75 -20.203 1 96.38 98 ARG A N 1
ATOM 765 C CA . ARG A 1 98 ? -1.266 -21.969 -21.516 1 96.38 98 ARG A CA 1
ATOM 766 C C . ARG A 1 98 ? -2.711 -21.484 -21.531 1 96.38 98 ARG A C 1
ATOM 768 O O . ARG A 1 98 ? -3.598 -22.172 -22.031 1 96.38 98 ARG A O 1
ATOM 775 N N . ILE A 1 99 ? -2.912 -20.375 -20.875 1 95.06 99 ILE A N 1
ATOM 776 C CA . ILE A 1 99 ? -4.23 -19.75 -20.844 1 95.06 99 ILE A CA 1
ATOM 777 C C . ILE A 1 99 ? -4.227 -18.5 -21.719 1 95.06 99 ILE A C 1
ATOM 779 O O . ILE A 1 99 ? -3.328 -17.656 -21.609 1 95.06 99 ILE A O 1
ATOM 783 N N . GLU A 1 100 ? -5.27 -18.391 -22.562 1 92.38 100 GLU A N 1
ATOM 784 C CA . GLU A 1 100 ? -5.516 -17.203 -23.375 1 92.38 100 GLU A CA 1
ATOM 785 C C . GLU A 1 100 ? -6.902 -16.625 -23.094 1 92.38 100 GLU A C 1
ATOM 787 O O . GLU A 1 100 ? -7.895 -17.344 -23.109 1 92.38 100 GLU A O 1
ATOM 792 N N . LEU A 1 101 ? -6.824 -15.328 -22.828 1 92.25 101 LEU A N 1
ATOM 793 C CA . LEU A 1 101 ? -8.102 -14.664 -22.594 1 92.25 101 LEU A CA 1
ATOM 794 C C . LEU A 1 101 ? -8.672 -14.102 -23.891 1 92.25 101 LEU A C 1
ATOM 796 O O . LEU A 1 101 ? -7.934 -13.531 -24.703 1 92.25 101 LEU A O 1
ATOM 800 N N . ALA A 1 102 ? -9.977 -14.195 -24.047 1 90.62 102 ALA A N 1
ATOM 801 C CA . ALA A 1 102 ? -10.633 -13.664 -25.234 1 90.62 102 ALA A CA 1
ATOM 802 C C . ALA A 1 102 ? -10.633 -12.141 -25.234 1 90.62 102 ALA A C 1
ATOM 804 O O . ALA A 1 102 ? -10.359 -11.508 -26.25 1 90.62 102 ALA A O 1
ATOM 805 N N . ASP A 1 103 ? -10.953 -11.57 -24.125 1 90.94 103 ASP A N 1
ATOM 806 C CA . ASP A 1 103 ? -10.906 -10.125 -23.891 1 90.94 103 ASP A CA 1
ATOM 807 C C . ASP A 1 103 ? -10.008 -9.797 -22.703 1 90.94 103 ASP A C 1
ATOM 809 O O . ASP A 1 103 ? -10.492 -9.602 -21.578 1 90.94 103 ASP A O 1
ATOM 813 N N . PRO A 1 104 ? -8.789 -9.641 -22.969 1 84.38 104 PRO A N 1
ATOM 814 C CA . PRO A 1 104 ? -7.801 -9.492 -21.906 1 84.38 104 PRO A CA 1
ATOM 815 C C . PRO A 1 104 ? -8.078 -8.281 -21.016 1 84.38 104 PRO A C 1
ATOM 817 O O . PRO A 1 104 ? -7.672 -8.266 -19.844 1 84.38 104 PRO A O 1
ATOM 820 N N . LEU A 1 105 ? -8.703 -7.285 -21.516 1 81 105 LEU A N 1
ATOM 821 C CA . LEU A 1 105 ? -8.914 -6.066 -20.734 1 81 105 LEU A CA 1
ATOM 822 C C . LEU A 1 105 ? -10.109 -6.215 -19.812 1 81 105 LEU A C 1
ATOM 824 O O . LEU A 1 105 ? -10.18 -5.547 -18.766 1 81 105 LEU A O 1
ATOM 828 N N . ASN A 1 106 ? -10.961 -7.18 -20.141 1 84.31 106 ASN A N 1
ATOM 829 C CA . ASN A 1 106 ? -12.211 -7.207 -19.391 1 84.31 106 ASN A CA 1
ATOM 830 C C . ASN A 1 106 ? -12.453 -8.57 -18.75 1 84.31 106 ASN A C 1
ATOM 832 O O . ASN A 1 106 ? -13.219 -8.688 -17.797 1 84.31 106 ASN A O 1
ATOM 836 N N . ASP A 1 107 ? -11.805 -9.555 -19.219 1 90.5 107 ASP A N 1
ATOM 837 C CA . ASP A 1 107 ? -12.031 -10.906 -18.719 1 90.5 107 ASP A CA 1
ATOM 838 C C . ASP A 1 107 ? -11.344 -11.125 -17.375 1 90.5 107 ASP A C 1
ATOM 840 O O . ASP A 1 107 ? -10.344 -10.469 -17.078 1 90.5 107 ASP A O 1
ATOM 844 N N . SER A 1 108 ? -11.953 -11.938 -16.562 1 93.81 108 SER A N 1
ATOM 845 C CA . SER A 1 108 ? -11.359 -12.445 -15.328 1 93.81 108 SER A CA 1
ATOM 846 C C . SER A 1 108 ? -11.305 -13.969 -15.328 1 93.81 108 SER A C 1
ATOM 848 O O . SER A 1 108 ? -12.086 -14.625 -16.016 1 93.81 108 SER A O 1
ATOM 850 N N . ILE A 1 109 ? -10.383 -14.523 -14.641 1 95.38 109 ILE A N 1
ATOM 851 C CA . ILE A 1 109 ? -10.266 -15.969 -14.492 1 95.38 109 ILE A CA 1
ATOM 852 C C . ILE A 1 109 ? -10.156 -16.328 -13.008 1 95.38 109 ILE A C 1
ATOM 854 O O . ILE A 1 109 ? -9.609 -15.555 -12.219 1 95.38 109 ILE A O 1
ATOM 858 N N . HIS A 1 110 ? -10.734 -17.453 -12.688 1 97.12 110 HIS A N 1
ATOM 859 C CA . HIS A 1 110 ? -10.664 -17.938 -11.312 1 97.12 110 HIS A CA 1
ATOM 860 C C . HIS A 1 110 ? -9.406 -18.766 -11.078 1 97.12 110 HIS A C 1
ATOM 862 O O . HIS A 1 110 ? -9.148 -19.719 -11.82 1 97.12 110 HIS A O 1
ATOM 868 N N . VAL A 1 111 ? -8.641 -18.438 -10.086 1 98.19 111 VAL A N 1
ATOM 869 C CA . VAL A 1 111 ? -7.41 -19.141 -9.758 1 98.19 111 VAL A CA 1
ATOM 870 C C . VAL A 1 111 ? -7.32 -19.359 -8.25 1 98.19 111 VAL A C 1
ATOM 872 O O . VAL A 1 111 ? -8.125 -18.828 -7.488 1 98.19 111 VAL A O 1
ATOM 875 N N . SER A 1 112 ? -6.418 -20.219 -7.887 1 98.38 112 SER A N 1
ATOM 876 C CA . SER A 1 112 ? -6.066 -20.375 -6.48 1 98.38 112 SER A CA 1
ATOM 877 C C . SER A 1 112 ? -4.711 -19.734 -6.176 1 98.38 112 SER A C 1
ATOM 879 O O . SER A 1 112 ? -3.699 -20.109 -6.773 1 98.38 112 SER A O 1
ATOM 881 N N . ILE A 1 113 ? -4.734 -18.719 -5.348 1 98.38 113 ILE A N 1
ATOM 882 C CA . ILE A 1 113 ? -3.52 -18.062 -4.883 1 98.38 113 ILE A CA 1
ATOM 883 C C . ILE A 1 113 ? -3.277 -18.391 -3.416 1 98.38 113 ILE A C 1
ATOM 885 O O . ILE A 1 113 ? -4.078 -18.031 -2.549 1 98.38 113 ILE A O 1
ATOM 889 N N . ASN A 1 114 ? -2.107 -19.016 -3.156 1 97.94 114 ASN A N 1
ATOM 890 C CA . ASN A 1 114 ? -1.833 -19.391 -1.771 1 97.94 114 ASN A CA 1
ATOM 891 C C . ASN A 1 114 ? -2.969 -20.219 -1.174 1 97.94 114 ASN A C 1
ATOM 893 O O . ASN A 1 114 ? -3.363 -20 -0.027 1 97.94 114 ASN A O 1
ATOM 897 N N . ASN A 1 115 ? -3.527 -21.016 -1.977 1 97.06 115 ASN A N 1
ATOM 898 C CA . ASN A 1 115 ? -4.594 -21.938 -1.632 1 97.06 115 ASN A CA 1
ATOM 899 C C . ASN A 1 115 ? -5.902 -21.219 -1.331 1 97.06 115 ASN A C 1
ATOM 901 O O . ASN A 1 115 ? -6.723 -21.703 -0.552 1 97.06 115 ASN A O 1
ATOM 905 N N . LYS A 1 116 ? -6.035 -20.016 -1.827 1 97.06 116 LYS A N 1
ATOM 906 C CA . LYS A 1 116 ? -7.262 -19.234 -1.724 1 97.06 116 LYS A CA 1
ATOM 907 C C . LYS A 1 116 ? -7.832 -18.922 -3.104 1 97.06 116 LYS A C 1
ATOM 909 O O . LYS A 1 116 ? -7.109 -18.453 -3.984 1 97.06 116 LYS A O 1
ATOM 914 N N . GLY A 1 117 ? -9.102 -19.172 -3.289 1 97 117 GLY A N 1
ATOM 915 C CA . GLY A 1 117 ? -9.75 -18.844 -4.551 1 97 117 GLY A CA 1
ATOM 916 C C . GLY A 1 117 ? -9.883 -17.359 -4.797 1 97 117 GLY A C 1
ATOM 917 O O . GLY A 1 117 ? -10.211 -16.609 -3.881 1 97 117 GLY A O 1
ATOM 918 N N . GLU A 1 118 ? -9.586 -16.938 -6.027 1 97 118 GLU A N 1
ATOM 919 C CA . GLU A 1 118 ? -9.648 -15.531 -6.375 1 97 118 GLU A CA 1
ATOM 920 C C . GLU A 1 118 ? -9.945 -15.344 -7.859 1 97 118 GLU A C 1
ATOM 922 O O . GLU A 1 118 ? -9.43 -16.078 -8.703 1 97 118 GLU A O 1
ATOM 927 N N . TRP A 1 119 ? -10.812 -14.367 -8.141 1 96.44 119 TRP A N 1
ATOM 928 C CA . TRP A 1 119 ? -10.953 -13.891 -9.516 1 96.44 119 TRP A CA 1
ATOM 929 C C . TRP A 1 119 ? -9.922 -12.812 -9.828 1 96.44 119 TRP A C 1
ATOM 931 O O . TRP A 1 119 ? -9.812 -11.828 -9.094 1 96.44 119 TRP A O 1
ATOM 941 N N . VAL A 1 120 ? -9.227 -13.094 -10.852 1 96.44 120 VAL A N 1
ATOM 942 C CA . VAL A 1 120 ? -8.133 -12.172 -11.141 1 96.44 120 VAL A CA 1
ATOM 943 C C . VAL A 1 120 ? -8.273 -11.633 -12.562 1 96.44 120 VAL A C 1
ATOM 945 O O . VAL A 1 120 ? -8.875 -12.281 -13.422 1 96.44 120 VAL A O 1
ATOM 948 N N . LYS A 1 121 ? -7.773 -10.438 -12.758 1 93.94 121 LYS A N 1
ATOM 949 C CA . LYS A 1 121 ? -7.668 -9.812 -14.07 1 93.94 121 LYS A CA 1
ATOM 950 C C . LYS A 1 121 ? -6.234 -9.867 -14.594 1 93.94 121 LYS A C 1
ATOM 952 O O . LYS A 1 121 ? -5.312 -10.211 -13.852 1 93.94 121 LYS A O 1
ATOM 957 N N . MET A 1 122 ? -6.117 -9.594 -15.859 1 94.38 122 MET A N 1
ATOM 958 C CA . MET A 1 122 ? -4.777 -9.547 -16.438 1 94.38 122 MET A CA 1
ATOM 959 C C . MET A 1 122 ? -4.152 -8.172 -16.25 1 94.38 122 MET A C 1
ATOM 961 O O . MET A 1 122 ? -4.82 -7.152 -16.422 1 94.38 122 MET A O 1
ATOM 965 N N . SER A 1 123 ? -2.885 -8.219 -15.82 1 91.25 123 SER A N 1
ATOM 966 C CA . SER A 1 123 ? -2.146 -6.961 -15.766 1 91.25 123 SER A CA 1
ATOM 967 C C . SER A 1 123 ? -2.111 -6.281 -17.125 1 91.25 123 SER A C 1
ATOM 969 O O . SER A 1 123 ? -2.166 -6.949 -18.156 1 91.25 123 SER A O 1
ATOM 971 N N . HIS A 1 124 ? -1.984 -4.945 -17.078 1 84.12 124 HIS A N 1
ATOM 972 C CA . HIS A 1 124 ? -2.033 -4.188 -18.328 1 84.12 124 HIS A CA 1
ATOM 973 C C . HIS A 1 124 ? -1.265 -2.877 -18.203 1 84.12 124 HIS A C 1
ATOM 975 O O . HIS A 1 124 ? -0.778 -2.537 -17.125 1 84.12 124 HIS A O 1
ATOM 981 N N . SER A 1 125 ? -1.125 -2.287 -19.344 1 80.5 125 SER A N 1
ATOM 982 C CA . SER A 1 125 ? -0.548 -0.949 -19.422 1 80.5 125 SER A CA 1
ATOM 983 C C . SER A 1 125 ? 0.828 -0.906 -18.766 1 80.5 125 SER A C 1
ATOM 985 O O . SER A 1 125 ? 1.729 -1.652 -19.156 1 80.5 125 SER A O 1
ATOM 987 N N . ASN A 1 126 ? 0.936 -0.009 -17.781 1 76.12 1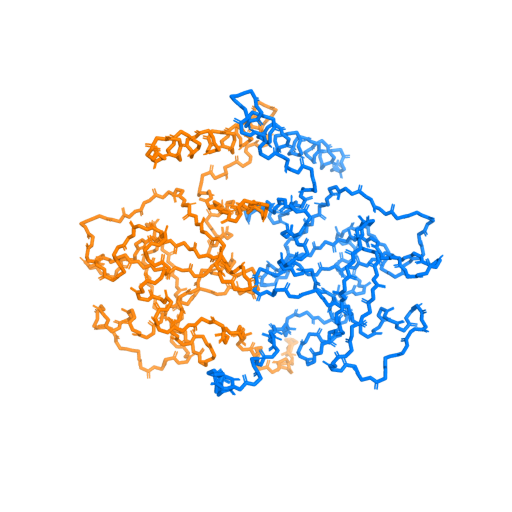26 ASN A N 1
ATOM 988 C CA . ASN A 1 126 ? 2.242 0.285 -17.203 1 76.12 126 ASN A CA 1
ATOM 989 C C . ASN A 1 126 ? 2.688 -0.81 -16.234 1 76.12 126 ASN A C 1
ATOM 991 O O . ASN A 1 126 ? 3.828 -0.804 -15.773 1 76.12 126 ASN A O 1
ATOM 995 N N . PHE A 1 127 ? 1.81 -1.8 -16 1 83.56 127 PHE A N 1
ATOM 996 C CA . PHE A 1 127 ? 2.199 -2.875 -15.094 1 83.56 127 PHE A CA 1
ATOM 997 C C . PHE A 1 127 ? 1.879 -4.234 -15.703 1 83.56 127 PHE A C 1
ATOM 999 O O . PHE A 1 127 ? 1.529 -5.176 -14.984 1 83.56 127 PHE A O 1
ATOM 1006 N N . LYS A 1 128 ? 2.039 -4.332 -17.016 1 85.81 128 LYS A N 1
ATOM 1007 C CA . LYS A 1 128 ? 1.642 -5.516 -17.781 1 85.81 128 LYS A CA 1
ATOM 1008 C C . LYS A 1 128 ? 2.475 -6.73 -17.375 1 85.81 128 LYS A C 1
ATOM 1010 O O . LYS A 1 128 ? 2.025 -7.871 -17.516 1 85.81 128 LYS A O 1
ATOM 1015 N N . ASP A 1 129 ? 3.623 -6.531 -16.812 1 89.44 129 ASP A N 1
ATOM 1016 C CA . ASP A 1 129 ? 4.539 -7.637 -16.547 1 89.44 129 ASP A CA 1
ATOM 1017 C C . ASP A 1 129 ? 4.535 -8.016 -15.07 1 89.44 129 ASP A C 1
ATOM 1019 O O . ASP A 1 129 ? 5.293 -8.891 -14.648 1 89.44 129 ASP A O 1
ATOM 1023 N N . ILE A 1 130 ? 3.662 -7.414 -14.289 1 93.12 130 ILE A N 1
ATOM 1024 C CA . ILE A 1 130 ? 3.727 -7.586 -12.844 1 93.12 130 ILE A CA 1
ATOM 1025 C C . ILE A 1 130 ? 2.398 -8.133 -12.328 1 93.12 130 ILE A C 1
ATOM 1027 O O . ILE A 1 130 ? 1.328 -7.668 -12.727 1 93.12 130 ILE A O 1
ATOM 1031 N N . CYS A 1 131 ? 2.48 -9.156 -11.523 1 96.06 131 CYS A N 1
ATOM 1032 C CA . CYS A 1 131 ? 1.311 -9.617 -10.789 1 96.06 131 CYS A CA 1
ATOM 1033 C C . CYS A 1 131 ? 1.087 -8.773 -9.539 1 96.06 131 CYS A C 1
ATOM 1035 O O . CYS A 1 131 ? 2.043 -8.398 -8.859 1 96.06 131 CYS A O 1
ATOM 1037 N N . ILE A 1 132 ? -0.158 -8.477 -9.266 1 95.06 132 ILE A N 1
ATOM 1038 C CA . ILE A 1 132 ? -0.499 -7.637 -8.125 1 95.06 132 ILE A CA 1
ATOM 1039 C C . ILE A 1 132 ? -1.475 -8.375 -7.211 1 95.06 132 ILE A C 1
ATOM 1041 O O . ILE A 1 132 ? -2.418 -9.016 -7.688 1 95.06 132 ILE A O 1
ATOM 1045 N N . LEU A 1 133 ? -1.16 -8.398 -5.988 1 95.75 133 LEU A N 1
ATOM 1046 C CA . LEU A 1 133 ? -2.141 -8.789 -4.98 1 95.75 133 LEU A CA 1
ATOM 1047 C C . LEU A 1 133 ? -2.91 -7.578 -4.473 1 95.75 133 LEU A C 1
ATOM 1049 O O . LEU A 1 133 ? -2.338 -6.699 -3.82 1 95.75 133 LEU A O 1
ATOM 1053 N N . GLY A 1 134 ? -4.129 -7.531 -4.707 1 93.62 134 GLY A N 1
ATOM 1054 C CA . GLY A 1 134 ? -4.941 -6.371 -4.391 1 93.62 134 GLY A CA 1
ATOM 1055 C C . GLY A 1 134 ? -5.551 -6.426 -3.004 1 93.62 134 GLY A C 1
ATOM 1056 O O . GLY A 1 134 ? -5.594 -7.488 -2.383 1 93.62 134 GLY A O 1
ATOM 1057 N N . MET A 1 135 ? -6.105 -5.344 -2.6 1 93.94 135 MET A N 1
ATOM 1058 C CA . MET A 1 135 ? -6.672 -5.188 -1.263 1 93.94 135 MET A CA 1
ATOM 1059 C C . MET A 1 135 ? -7.914 -6.055 -1.091 1 93.94 135 MET A C 1
ATOM 1061 O O . MET A 1 135 ? -8.188 -6.543 0.007 1 93.94 135 MET A O 1
ATOM 1065 N N . ARG A 1 136 ? -8.68 -6.301 -2.109 1 93.19 136 ARG A N 1
ATOM 1066 C CA . ARG A 1 136 ? -9.852 -7.152 -1.994 1 93.19 136 ARG A CA 1
ATOM 1067 C C . ARG A 1 136 ? -9.461 -8.586 -1.643 1 93.19 136 ARG A C 1
ATOM 1069 O O . ARG A 1 136 ? -10.148 -9.25 -0.865 1 93.19 136 ARG A O 1
ATOM 1076 N N . PHE A 1 137 ? -8.383 -9.062 -2.246 1 95.94 137 PHE A N 1
ATOM 1077 C CA . PHE A 1 137 ? -7.875 -10.375 -1.875 1 95.94 137 PHE A CA 1
ATOM 1078 C C . PHE A 1 137 ? -7.488 -10.414 -0.4 1 95.94 137 PHE A C 1
ATOM 1080 O O . PHE A 1 137 ? -7.844 -11.352 0.317 1 95.94 137 PHE A O 1
ATOM 1087 N N . LEU A 1 138 ? -6.746 -9.391 0.047 1 96.44 138 LEU A N 1
ATOM 1088 C CA . LEU A 1 138 ? -6.301 -9.336 1.435 1 96.44 138 LEU A CA 1
ATOM 1089 C C . LEU A 1 138 ? -7.488 -9.266 2.387 1 96.44 138 LEU A C 1
ATOM 1091 O O . LEU A 1 138 ? -7.52 -9.953 3.406 1 96.44 138 LEU A O 1
ATOM 1095 N N . THR A 1 139 ? -8.453 -8.5 2.023 1 94.25 139 THR A N 1
ATOM 1096 C CA . THR A 1 139 ? -9.594 -8.281 2.904 1 94.25 139 THR A CA 1
ATOM 1097 C C . THR A 1 139 ? -10.5 -9.508 2.943 1 94.25 139 THR A C 1
ATOM 1099 O O . THR A 1 139 ? -10.922 -9.938 4.02 1 94.25 139 THR A O 1
ATOM 1102 N N . SER A 1 140 ? -10.773 -10.078 1.802 1 93.88 140 SER A N 1
ATOM 1103 C CA . SER A 1 140 ? -11.656 -11.242 1.742 1 93.88 140 SER A CA 1
ATOM 1104 C C . SER A 1 140 ? -11.07 -12.422 2.514 1 93.88 140 SER A C 1
ATOM 1106 O O . SER A 1 140 ? -11.805 -13.266 3.016 1 93.88 140 SER A O 1
ATOM 1108 N N . ASN A 1 141 ? -9.781 -12.422 2.635 1 94.69 141 ASN A N 1
ATOM 1109 C CA . ASN A 1 141 ? -9.109 -13.516 3.322 1 94.69 141 ASN A CA 1
ATOM 1110 C C . ASN A 1 141 ? -8.594 -13.094 4.695 1 94.69 141 ASN A C 1
ATOM 1112 O O . ASN A 1 141 ? -7.816 -13.812 5.32 1 94.69 141 ASN A O 1
ATOM 1116 N N . LYS A 1 142 ? -8.953 -11.867 5.094 1 92.81 142 LYS A N 1
ATOM 1117 C CA . LYS A 1 142 ? -8.633 -11.328 6.41 1 92.81 142 LYS A CA 1
ATOM 1118 C C . LYS A 1 142 ? -7.129 -11.367 6.668 1 92.81 142 LYS A C 1
ATOM 1120 O O . LYS A 1 142 ? -6.691 -11.82 7.73 1 92.81 142 LYS A O 1
ATOM 1125 N N . VAL A 1 143 ? -6.434 -10.969 5.723 1 94.81 143 VAL A N 1
ATOM 1126 C CA . VAL A 1 143 ? -4.977 -11.008 5.785 1 94.81 143 VAL A CA 1
ATOM 1127 C C . VAL A 1 143 ? -4.457 -9.781 6.527 1 94.81 143 VAL A C 1
ATOM 1129 O O . VAL A 1 143 ? -4.867 -8.656 6.238 1 94.81 143 VAL A O 1
ATOM 1132 N N . GLY A 1 144 ? -3.621 -10.008 7.52 1 92.12 144 GLY A N 1
ATOM 1133 C CA . GLY A 1 144 ? -2.854 -8.914 8.086 1 92.12 144 GLY A CA 1
ATOM 1134 C C . GLY A 1 144 ? -1.621 -8.562 7.277 1 92.12 144 GLY A C 1
ATOM 1135 O O . GLY A 1 144 ? -0.843 -9.445 6.906 1 92.12 144 GLY A O 1
ATOM 1136 N N . LEU A 1 145 ? -1.515 -7.352 6.902 1 95.5 145 LEU A N 1
ATOM 1137 C CA . LEU A 1 145 ? -0.306 -6.828 6.277 1 95.5 145 LEU A CA 1
ATOM 1138 C C . LEU A 1 145 ? 0.549 -6.074 7.289 1 95.5 145 LEU A C 1
ATOM 1140 O O . LEU A 1 145 ? 0.12 -5.055 7.832 1 95.5 145 LEU A O 1
ATOM 1144 N N . HIS A 1 146 ? 1.724 -6.566 7.488 1 92.19 146 HIS A N 1
ATOM 1145 C CA . HIS A 1 146 ? 2.641 -5.965 8.453 1 92.19 146 HIS A CA 1
ATOM 1146 C C . HIS A 1 146 ? 3.965 -5.594 7.793 1 92.19 146 HIS A C 1
ATOM 1148 O O . HIS A 1 146 ? 4.809 -6.461 7.559 1 92.19 146 HIS A O 1
ATOM 1154 N N . ALA A 1 147 ? 4.109 -4.363 7.539 1 95 147 ALA A N 1
ATOM 1155 C CA . ALA A 1 147 ? 5.328 -3.875 6.895 1 95 147 ALA A CA 1
ATOM 1156 C C . ALA A 1 147 ? 6.242 -3.186 7.902 1 95 147 ALA A C 1
ATOM 1158 O O . ALA A 1 147 ? 5.824 -2.252 8.594 1 95 147 ALA A O 1
ATOM 1159 N N . PHE A 1 148 ? 7.363 -3.658 7.934 1 91.12 148 PHE A N 1
ATOM 1160 C CA . PHE A 1 148 ? 8.406 -3.064 8.766 1 91.12 148 PHE A CA 1
ATOM 1161 C C . PHE A 1 148 ? 9.367 -2.236 7.918 1 91.12 148 PHE A C 1
ATOM 1163 O O . PHE A 1 148 ? 10.43 -2.719 7.527 1 91.12 148 PHE A O 1
ATOM 1170 N N . CYS A 1 149 ? 9.023 -1.004 7.746 1 92.19 149 CYS A N 1
ATOM 1171 C CA . CYS A 1 149 ? 9.656 -0.151 6.75 1 92.19 149 CYS A CA 1
ATOM 1172 C C . CYS A 1 149 ? 11.094 0.182 7.148 1 92.19 149 CYS A C 1
ATOM 1174 O O . CYS A 1 149 ? 11.93 0.479 6.293 1 92.19 149 CYS A O 1
ATOM 1176 N N . GLY A 1 150 ? 11.477 0.048 8.359 1 85.88 150 GLY A N 1
ATOM 1177 C CA . GLY A 1 150 ? 12.852 0.245 8.781 1 85.88 150 GLY A CA 1
ATOM 1178 C C . GLY A 1 150 ? 13.75 -0.926 8.438 1 85.88 150 GLY A C 1
ATOM 1179 O O . GLY A 1 150 ? 14.977 -0.777 8.375 1 85.88 150 GLY A O 1
ATOM 1180 N N . ASP A 1 151 ? 13.156 -2.066 8.164 1 86 151 ASP A N 1
ATOM 1181 C CA . ASP A 1 151 ? 13.914 -3.293 7.934 1 86 151 ASP A CA 1
ATOM 1182 C C . ASP A 1 151 ? 13.719 -3.805 6.512 1 86 151 ASP A C 1
ATOM 1184 O O . ASP A 1 151 ? 14.297 -4.82 6.125 1 86 151 ASP A O 1
ATOM 1188 N N . ASP A 1 152 ? 12.914 -3.172 5.797 1 90.5 152 ASP A N 1
ATOM 1189 C CA . ASP A 1 152 ? 12.664 -3.453 4.387 1 90.5 152 ASP A CA 1
ATOM 1190 C C . ASP A 1 152 ? 12.078 -4.852 4.203 1 90.5 152 ASP A C 1
ATOM 1192 O O . ASP A 1 152 ? 12.438 -5.562 3.262 1 90.5 152 ASP A O 1
ATOM 1196 N N . ILE A 1 153 ? 11.258 -5.238 5.176 1 91.94 153 ILE A N 1
ATOM 1197 C CA . ILE A 1 153 ? 10.562 -6.516 5.078 1 91.94 153 ILE A CA 1
ATOM 1198 C C . ILE A 1 153 ? 9.094 -6.332 5.453 1 91.94 153 ILE A C 1
ATOM 1200 O O . ILE A 1 153 ? 8.727 -5.348 6.098 1 91.94 153 ILE A O 1
ATOM 1204 N N . PHE A 1 154 ? 8.312 -7.316 4.992 1 94.19 154 PHE A N 1
ATOM 1205 C CA . PHE A 1 154 ? 6.914 -7.336 5.418 1 94.19 154 PHE A CA 1
ATOM 1206 C C . PHE A 1 154 ? 6.379 -8.758 5.465 1 94.19 154 PHE A C 1
ATOM 1208 O O . PHE A 1 154 ? 7.016 -9.688 4.949 1 94.19 154 PHE A O 1
ATOM 1215 N N . TYR A 1 155 ? 5.199 -8.836 6.133 1 92.19 155 TYR A N 1
ATOM 1216 C CA . TYR A 1 155 ? 4.527 -10.125 6.277 1 92.19 155 TYR A CA 1
ATOM 1217 C C . TYR A 1 155 ? 3.045 -10.008 5.945 1 92.19 155 TYR A C 1
ATOM 1219 O O . TYR A 1 155 ? 2.4 -9.008 6.293 1 92.19 155 TYR A O 1
ATOM 1227 N N . LEU A 1 156 ? 2.65 -11.008 5.285 1 95.25 156 LEU A N 1
ATOM 1228 C CA . LEU A 1 156 ? 1.214 -11.234 5.168 1 95.25 156 LEU A CA 1
ATOM 1229 C C . LEU A 1 156 ? 0.77 -12.375 6.082 1 95.25 156 LEU A C 1
ATOM 1231 O O . LEU A 1 156 ? 1.217 -13.516 5.922 1 95.25 156 LEU A O 1
ATOM 1235 N N . ASN A 1 157 ? -0.135 -12.055 6.938 1 91.69 157 ASN A N 1
ATOM 1236 C CA . ASN A 1 157 ? -0.619 -13.031 7.906 1 91.69 157 ASN A CA 1
ATOM 1237 C C . ASN A 1 157 ? -2.045 -13.477 7.59 1 91.69 157 ASN A C 1
ATOM 1239 O O . ASN A 1 157 ? -2.984 -12.688 7.691 1 91.69 157 ASN A O 1
ATOM 1243 N N . PHE A 1 158 ? -2.424 -14.711 7.129 1 88.75 158 PHE A N 1
ATOM 1244 C CA . PHE A 1 158 ? -3.73 -15.227 6.73 1 88.75 158 PHE A CA 1
ATOM 1245 C C . PHE A 1 158 ? -4.504 -15.742 7.938 1 88.75 158 PHE A C 1
ATOM 1247 O O . PHE A 1 158 ? -5.719 -15.938 7.867 1 88.75 158 PHE A O 1
ATOM 1254 N N . ASP A 1 159 ? -4.188 -15.875 9.117 1 66.94 159 ASP A N 1
ATOM 1255 C CA . ASP A 1 159 ? -4.91 -16.391 10.273 1 66.94 159 ASP A CA 1
ATOM 1256 C C . ASP A 1 159 ? -5.027 -15.32 11.367 1 66.94 159 ASP A C 1
ATOM 1258 O O . ASP A 1 159 ? -4.996 -15.633 12.555 1 66.94 159 ASP A O 1
ATOM 1262 N N . GLU A 1 160 ? -5.145 -14.188 10.703 1 57.5 160 GLU A N 1
ATOM 1263 C CA . GLU A 1 160 ? -5.121 -13.195 11.781 1 57.5 160 GLU A CA 1
ATOM 1264 C C . GLU A 1 160 ? -6.504 -13.023 12.406 1 57.5 160 GLU A C 1
ATOM 1266 O O . GLU A 1 160 ? -7.48 -12.766 11.695 1 57.5 160 GLU A O 1
ATOM 1271 N N . GLU A 1 161 ? -7.035 -13.867 13.297 1 49.47 161 GLU A N 1
ATOM 1272 C CA . GLU A 1 161 ? -8.258 -13.555 14.039 1 49.47 161 GLU A CA 1
ATOM 1273 C C . GLU A 1 161 ? -7.977 -12.57 15.172 1 49.47 161 GLU A C 1
ATOM 1275 O O . GLU A 1 161 ? -7.035 -12.75 15.945 1 49.47 161 GLU A O 1
ATOM 1280 N N . LEU A 1 162 ? -8.312 -11.289 14.859 1 45.19 162 LEU A N 1
ATOM 1281 C CA . LEU A 1 162 ? -8.328 -10.445 16.047 1 45.19 162 LEU A CA 1
ATOM 1282 C C . LEU A 1 162 ? -9.375 -10.93 17.047 1 45.19 162 LEU A C 1
ATOM 1284 O O . LEU A 1 162 ? -10.57 -10.922 16.75 1 45.19 162 LEU A O 1
ATOM 1288 N N . LYS A 1 163 ? -9.242 -12.156 17.484 1 41.09 163 LYS A N 1
ATOM 1289 C CA . LYS A 1 163 ? -10.25 -12.547 18.469 1 41.09 163 LYS A CA 1
ATOM 1290 C C . LYS A 1 163 ? -10.43 -11.469 19.531 1 41.09 163 LYS A C 1
ATOM 1292 O O . LYS A 1 163 ? -9.453 -11.008 20.125 1 41.09 163 LYS A O 1
ATOM 1297 N N . SER A 1 164 ? -11.453 -10.766 19.359 1 38.59 164 SER A N 1
ATOM 1298 C CA . SER A 1 164 ? -11.953 -9.797 20.328 1 38.59 164 SER A CA 1
ATOM 1299 C C . SER A 1 164 ? -11.891 -10.344 21.75 1 38.59 164 SER A C 1
ATOM 1301 O O . SER A 1 164 ? -12.359 -9.703 22.688 1 38.59 164 SER A O 1
ATOM 1303 N N . ASN A 1 16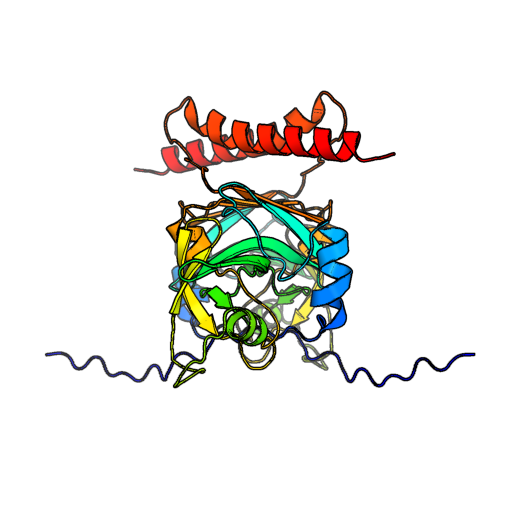5 ? -11.953 -11.648 21.969 1 37.69 165 ASN A N 1
ATOM 1304 C CA . ASN A 1 165 ? -12.039 -11.906 23.406 1 37.69 165 ASN A CA 1
ATOM 1305 C C . ASN A 1 165 ? -10.812 -11.359 24.141 1 37.69 165 ASN A C 1
ATOM 1307 O O . ASN A 1 165 ? -9.727 -11.273 23.578 1 37.69 165 ASN A O 1
ATOM 1311 N N . ASN A 1 166 ? -10.961 -10.812 25.438 1 39.81 166 ASN A N 1
ATOM 1312 C CA . ASN A 1 166 ? -9.914 -10.391 26.359 1 39.81 166 ASN A CA 1
ATOM 1313 C C . ASN A 1 166 ? -8.602 -11.109 26.094 1 39.81 166 ASN A C 1
ATOM 1315 O O . ASN A 1 166 ? -7.527 -10.508 26.203 1 39.81 166 ASN A O 1
ATOM 1319 N N . ASP A 1 167 ? -8.555 -12.352 26.016 1 39.84 167 ASP A N 1
ATOM 1320 C CA . ASP A 1 167 ? -7.426 -13.273 25.906 1 39.84 167 ASP A CA 1
ATOM 1321 C C . ASP A 1 167 ? -6.859 -13.273 24.484 1 39.84 167 ASP A C 1
ATOM 1323 O O . ASP A 1 167 ? -5.66 -13.484 24.297 1 39.84 167 ASP A O 1
ATOM 1327 N N . GLU A 1 168 ? -7.582 -13.016 23.391 1 38.81 168 GLU A N 1
ATOM 1328 C CA . GLU A 1 168 ? -7.254 -13.281 22 1 38.81 168 GLU A CA 1
ATOM 1329 C C . GLU A 1 168 ? -6.582 -12.07 21.344 1 38.81 168 GLU A C 1
ATOM 1331 O O . GLU A 1 168 ? -5.918 -12.203 20.312 1 38.81 168 GLU A O 1
ATOM 1336 N N . VAL A 1 169 ? -6.863 -10.914 21.656 1 39.81 169 VAL A N 1
ATOM 1337 C CA . VAL A 1 169 ? -6.055 -9.789 21.203 1 39.81 169 VAL A CA 1
ATOM 1338 C C . VAL A 1 169 ? -4.578 -10.062 21.484 1 39.81 169 VAL A C 1
ATOM 1340 O O . VAL A 1 169 ? -3.717 -9.766 20.656 1 39.81 169 VAL A O 1
ATOM 1343 N N . ILE A 1 170 ? -4.422 -10.766 22.578 1 41.28 170 ILE A N 1
ATOM 1344 C CA . ILE A 1 170 ? -3.086 -11.234 22.922 1 41.28 170 ILE A CA 1
ATOM 1345 C C . ILE A 1 170 ? -2.613 -12.25 21.875 1 41.28 170 ILE A C 1
ATOM 1347 O O . ILE A 1 170 ? -1.443 -12.25 21.484 1 41.28 170 ILE A O 1
ATOM 1351 N N . GLY A 1 171 ? -3.551 -12.914 21.375 1 39.31 171 GLY A N 1
ATOM 1352 C CA . GLY A 1 171 ? -3.193 -13.93 20.406 1 39.31 171 GLY A CA 1
ATOM 1353 C C . GLY A 1 171 ? -2.721 -13.352 19.078 1 39.31 171 GLY A C 1
ATOM 1354 O O . GLY A 1 171 ? -1.751 -13.836 18.5 1 39.31 171 GLY A O 1
ATOM 1355 N N . GLY A 1 172 ? -3.381 -12.414 18.516 1 41.75 172 GLY A N 1
ATOM 1356 C CA . GLY A 1 172 ? -2.945 -11.75 17.297 1 41.75 172 GLY A CA 1
ATOM 1357 C C . GLY A 1 172 ? -1.597 -11.07 17.438 1 41.75 172 GLY A C 1
ATOM 1358 O O . GLY A 1 172 ? -0.757 -11.148 16.547 1 41.75 172 GLY A O 1
ATOM 1359 N N . CYS A 1 173 ? -1.534 -10.422 18.594 1 43.12 173 CYS A N 1
ATOM 1360 C CA . CYS A 1 173 ? -0.255 -9.828 18.953 1 43.12 173 CYS A CA 1
ATOM 1361 C C . CYS A 1 173 ? 0.807 -10.906 19.156 1 43.12 173 CYS A C 1
ATOM 1363 O O . CYS A 1 173 ? 1.957 -10.734 18.75 1 43.12 173 CYS A O 1
ATOM 1365 N N . PHE A 1 174 ? 0.315 -11.875 19.719 1 45.75 174 PHE A N 1
ATOM 1366 C CA . PHE A 1 174 ? 1.228 -13 19.922 1 45.75 174 PHE A CA 1
ATOM 1367 C C . PHE A 1 174 ? 1.639 -13.609 18.594 1 45.75 174 PHE A C 1
ATOM 1369 O O . PHE A 1 174 ? 2.791 -14.016 18.422 1 45.75 174 PHE A O 1
ATOM 1376 N N . MET A 1 175 ? 0.766 -13.578 17.719 1 46.69 175 MET A N 1
ATOM 1377 C CA . MET A 1 175 ? 1.115 -14.156 16.422 1 46.69 175 MET A CA 1
ATOM 1378 C C . MET A 1 175 ? 2.09 -13.266 15.664 1 46.69 175 MET A C 1
ATOM 1380 O O . MET A 1 175 ? 3.041 -13.75 15.055 1 46.69 175 MET A O 1
ATOM 1384 N N . ILE A 1 176 ? 1.897 -12 15.852 1 49.66 176 ILE A N 1
ATOM 1385 C CA . ILE A 1 176 ? 2.871 -11.094 15.258 1 49.66 176 ILE A CA 1
ATOM 1386 C C . ILE A 1 176 ? 4.223 -11.258 15.945 1 49.66 176 ILE A C 1
ATOM 1388 O O . ILE A 1 176 ? 5.262 -11.305 15.289 1 49.66 176 ILE A O 1
ATOM 1392 N N . ILE A 1 177 ? 4.062 -11.406 17.219 1 48.84 177 ILE A N 1
ATOM 1393 C CA . ILE A 1 177 ? 5.266 -11.672 18 1 48.84 177 ILE A CA 1
ATOM 1394 C C . ILE A 1 177 ? 5.887 -12.992 17.562 1 48.84 177 ILE A C 1
ATOM 1396 O O . ILE A 1 177 ? 7.105 -13.086 17.375 1 48.84 177 ILE A O 1
ATOM 1400 N N . PHE A 1 178 ? 5.09 -13.891 17.391 1 48.31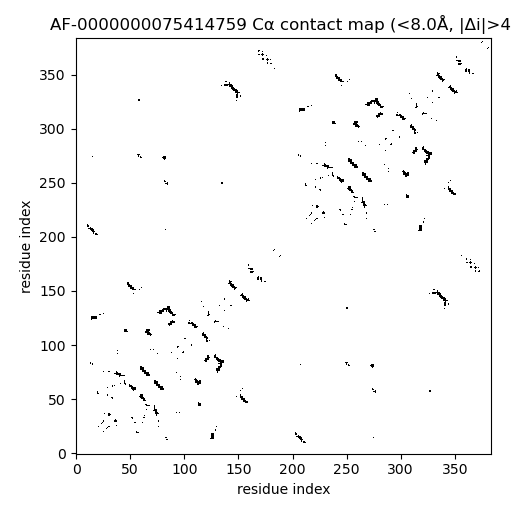 178 PHE A N 1
ATOM 1401 C CA . PHE A 1 178 ? 5.574 -15.195 16.969 1 48.31 178 PHE A CA 1
ATOM 1402 C C . PHE A 1 178 ? 6.168 -15.117 15.562 1 48.31 178 PHE A C 1
ATOM 1404 O O . PHE A 1 178 ? 7.227 -15.695 15.297 1 48.31 178 PHE A O 1
ATOM 1411 N N . LEU A 1 179 ? 5.609 -14.422 14.758 1 47.78 179 LEU A N 1
ATOM 1412 C CA . LEU A 1 179 ? 6.105 -14.305 13.391 1 47.78 179 LEU A CA 1
ATOM 1413 C C . LEU A 1 179 ? 7.422 -13.531 13.359 1 47.78 179 LEU A C 1
ATOM 1415 O O . LEU A 1 179 ? 8.344 -13.898 12.625 1 47.78 179 LEU A O 1
ATOM 1419 N N . ILE A 1 180 ? 7.461 -12.633 14.164 1 48.81 180 ILE A N 1
ATOM 1420 C CA . ILE A 1 180 ? 8.711 -11.883 14.273 1 48.81 180 ILE A CA 1
ATOM 1421 C C . ILE A 1 180 ? 9.805 -12.781 14.844 1 48.81 180 ILE A C 1
ATOM 1423 O O . ILE A 1 180 ? 10.93 -12.789 14.352 1 48.81 180 ILE A O 1
ATOM 1427 N N . LEU A 1 181 ? 9.375 -13.562 15.711 1 47.53 181 LEU A N 1
ATOM 1428 C CA . LEU A 1 181 ? 10.328 -14.477 16.328 1 47.53 181 LEU A CA 1
ATOM 1429 C C . LEU A 1 181 ? 10.781 -15.539 15.328 1 47.53 181 LEU A C 1
ATOM 1431 O O . LEU A 1 181 ? 11.961 -15.891 15.281 1 47.53 181 LEU A O 1
ATOM 1435 N N . VAL A 1 182 ? 9.953 -16.094 14.594 1 45.97 182 VAL A N 1
ATOM 1436 C CA . VAL A 1 182 ? 10.312 -17.109 13.602 1 45.97 182 VAL A CA 1
ATOM 1437 C C . VAL A 1 182 ? 11.242 -16.5 12.555 1 45.97 182 VAL A C 1
ATOM 1439 O O . VAL A 1 182 ? 12.234 -17.109 12.164 1 45.97 182 VAL A O 1
ATOM 1442 N N . PHE A 1 183 ? 11.039 -15.43 12.117 1 45.5 183 PHE A N 1
ATOM 1443 C CA . PHE A 1 183 ? 11.859 -14.758 11.117 1 45.5 183 PHE A CA 1
ATOM 1444 C C . PHE A 1 183 ? 13.242 -14.445 11.68 1 45.5 183 PHE A C 1
ATOM 1446 O O . PHE A 1 183 ? 14.258 -14.633 11 1 45.5 183 PHE A O 1
ATOM 1453 N N . PHE A 1 184 ? 13.188 -13.945 12.773 1 45.31 184 PHE A N 1
ATOM 1454 C CA . PHE A 1 184 ? 14.477 -13.664 13.391 1 45.31 184 PHE A CA 1
ATOM 1455 C C . PHE A 1 184 ? 15.289 -14.945 13.547 1 45.31 184 PHE A C 1
ATOM 1457 O O . PHE A 1 184 ? 16.5 -14.953 13.312 1 45.31 184 PHE A O 1
ATOM 1464 N N . THR A 1 185 ? 14.602 -15.883 13.898 1 43.72 185 THR A N 1
ATOM 1465 C CA . THR A 1 185 ? 15.328 -17.156 13.984 1 43.72 185 THR A CA 1
ATOM 1466 C C . THR A 1 185 ? 15.812 -17.594 12.609 1 43.72 185 THR A C 1
ATOM 1468 O O . THR A 1 185 ? 16.938 -18.062 12.469 1 43.72 185 THR A O 1
ATOM 1471 N N . GLU A 1 186 ? 14.992 -17.484 11.688 1 44.41 186 GLU A N 1
ATOM 1472 C CA . GLU A 1 186 ? 15.406 -17.859 10.336 1 44.41 186 GLU A CA 1
ATOM 1473 C C . GLU A 1 186 ? 16.484 -16.922 9.805 1 44.41 186 GLU A C 1
ATOM 1475 O O . GLU A 1 186 ? 17.422 -17.359 9.148 1 44.41 186 GLU A O 1
ATOM 1480 N N . TYR A 1 187 ? 16.312 -15.688 9.945 1 42.06 187 TYR A N 1
ATOM 1481 C CA . TYR A 1 187 ? 17.328 -14.711 9.57 1 42.06 187 TYR A CA 1
ATOM 1482 C C . TYR A 1 187 ? 18.625 -14.984 10.305 1 42.06 187 TYR A C 1
ATOM 1484 O O . TYR A 1 187 ? 19.703 -14.945 9.703 1 42.06 187 TYR A O 1
ATOM 1492 N N . LEU A 1 188 ? 18.516 -15.148 11.516 1 42.22 188 LEU A N 1
ATOM 1493 C CA . LEU A 1 188 ? 19.703 -15.461 12.289 1 42.22 188 LEU A CA 1
ATOM 1494 C C . LEU A 1 188 ? 20.312 -16.781 11.844 1 42.22 188 LEU A C 1
ATOM 1496 O O . LEU A 1 188 ? 21.547 -16.953 11.859 1 42.22 188 LEU A O 1
ATOM 1500 N N . ASN A 1 189 ? 19.484 -17.609 11.578 1 44.34 189 ASN A N 1
ATOM 1501 C CA . ASN A 1 189 ? 20.031 -18.891 11.141 1 44.34 189 ASN A CA 1
ATOM 1502 C C . ASN A 1 189 ? 20.625 -18.797 9.742 1 44.34 189 ASN A C 1
ATOM 1504 O O . ASN A 1 189 ? 21.453 -19.641 9.367 1 44.34 189 ASN A O 1
ATOM 1508 N N . ASN A 1 190 ? 20.125 -17.969 9 1 38.28 190 ASN A N 1
ATOM 1509 C CA . ASN A 1 190 ? 20.656 -17.906 7.645 1 38.28 190 ASN A CA 1
ATOM 1510 C C . ASN A 1 190 ? 21.797 -16.891 7.543 1 38.28 190 ASN A C 1
ATOM 1512 O O . ASN A 1 190 ? 22.25 -16.578 6.441 1 38.28 190 ASN A O 1
ATOM 1516 N N . PHE A 1 191 ? 22.062 -16.078 8.414 1 36.75 191 PHE A N 1
ATOM 1517 C CA . PHE A 1 191 ? 23.328 -15.344 8.391 1 36.75 191 PHE A CA 1
ATOM 1518 C C . PHE A 1 191 ? 24.5 -16.281 8.602 1 36.75 191 PHE A C 1
ATOM 1520 O O . PHE A 1 191 ? 24.531 -17.047 9.578 1 36.75 191 PHE A O 1
ATOM 1527 N N . PRO A 1 192 ? 25.219 -16.438 7.48 1 36.03 192 PRO A N 1
ATOM 1528 C CA . PRO A 1 192 ? 26.453 -17.188 7.707 1 36.03 192 PRO A CA 1
ATOM 1529 C C . PRO A 1 192 ? 27.328 -16.578 8.797 1 36.03 192 PRO A C 1
ATOM 1531 O O . PRO A 1 192 ? 27.25 -15.367 9.047 1 36.03 192 PRO A O 1
ATOM 1534 N N . MET B 1 1 ? 35.625 7.695 -18.125 1 16.47 1 MET B N 1
ATOM 1535 C CA . MET B 1 1 ? 34.438 8.422 -17.719 1 16.47 1 MET B CA 1
ATOM 1536 C C . MET B 1 1 ? 33.188 7.789 -18.312 1 16.47 1 MET B C 1
ATOM 1538 O O . MET B 1 1 ? 32.938 7.883 -19.516 1 16.47 1 MET B O 1
ATOM 1542 N N . ILE B 1 2 ? 32.688 6.785 -18.031 1 22.39 2 ILE B N 1
ATOM 1543 C CA . ILE B 1 2 ? 31.688 6.02 -18.766 1 22.39 2 ILE B CA 1
ATOM 1544 C C . ILE B 1 2 ? 30.344 6.73 -18.672 1 22.39 2 ILE B C 1
ATOM 1546 O O . ILE B 1 2 ? 29.906 7.109 -17.594 1 22.39 2 ILE B O 1
ATOM 1550 N N . GLU B 1 3 ? 29.906 7.508 -19.672 1 19.34 3 GLU B N 1
ATOM 1551 C CA . GLU B 1 3 ? 28.688 8.273 -19.891 1 19.34 3 GLU B CA 1
ATOM 1552 C C . GLU B 1 3 ? 27.453 7.395 -19.688 1 19.34 3 GLU B C 1
ATOM 1554 O O . GLU B 1 3 ? 27.281 6.383 -20.375 1 19.34 3 GLU B O 1
ATOM 1559 N N . LEU B 1 4 ? 27.141 7.137 -18.562 1 25.52 4 LEU B N 1
ATOM 1560 C CA . LEU B 1 4 ? 25.922 6.422 -18.203 1 25.52 4 LEU B CA 1
ATOM 1561 C C . LEU B 1 4 ? 24.734 6.934 -19 1 25.52 4 LEU B C 1
ATOM 1563 O O . LEU B 1 4 ? 24.406 8.125 -18.938 1 25.52 4 LEU B O 1
ATOM 1567 N N . ASN B 1 5 ? 24.594 6.582 -20.234 1 26.42 5 ASN B N 1
ATOM 1568 C CA . ASN B 1 5 ? 23.594 6.859 -21.25 1 26.42 5 ASN B CA 1
ATOM 1569 C C . ASN B 1 5 ? 22.188 6.871 -20.672 1 26.42 5 ASN B C 1
ATOM 1571 O O . ASN B 1 5 ? 21.781 5.926 -19.984 1 26.42 5 ASN B O 1
ATOM 1575 N N . ASP B 1 6 ? 21.672 7.969 -20.281 1 30.22 6 ASP B N 1
ATOM 1576 C CA . ASP B 1 6 ? 20.484 8.602 -19.719 1 30.22 6 ASP B CA 1
ATOM 1577 C C . ASP B 1 6 ? 19.203 8.047 -20.359 1 30.22 6 ASP B C 1
ATOM 1579 O O . ASP B 1 6 ? 18.281 8.797 -20.672 1 30.22 6 ASP B O 1
ATOM 1583 N N . THR B 1 7 ? 19.312 7.105 -21.109 1 29.27 7 THR B N 1
ATOM 1584 C CA . THR B 1 7 ? 18.234 6.562 -21.938 1 29.27 7 THR B CA 1
ATOM 1585 C C . THR B 1 7 ? 16.984 6.293 -21.094 1 29.27 7 THR B C 1
ATOM 1587 O O . THR B 1 7 ? 15.992 5.777 -21.594 1 29.27 7 THR B O 1
ATOM 1590 N N . TYR B 1 8 ? 17.203 6.004 -19.828 1 29.72 8 TYR B N 1
ATOM 1591 C CA . TYR B 1 8 ? 16.016 5.828 -19 1 29.72 8 TYR B CA 1
ATOM 1592 C C . TYR B 1 8 ? 15.18 7.105 -18.953 1 29.72 8 TYR B C 1
ATOM 1594 O O . TYR B 1 8 ? 15.656 8.156 -18.516 1 29.72 8 TYR B O 1
ATOM 1602 N N . GLY B 1 9 ? 14.516 7.457 -19.938 1 31.08 9 GLY B N 1
ATOM 1603 C CA . GLY B 1 9 ? 13.664 8.633 -19.953 1 31.08 9 GLY B CA 1
ATOM 1604 C C . GLY B 1 9 ? 13.078 8.977 -18.609 1 31.08 9 GLY B C 1
ATOM 1605 O O . GLY B 1 9 ? 13.195 8.195 -17.656 1 31.08 9 GLY B O 1
ATOM 1606 N N . PRO B 1 10 ? 12.719 10.258 -18.359 1 31.95 10 PRO B N 1
ATOM 1607 C CA . PRO B 1 10 ? 12.227 10.734 -17.062 1 31.95 10 PRO B CA 1
ATOM 1608 C C . PRO B 1 10 ? 11.273 9.742 -16.406 1 31.95 10 PRO B C 1
ATOM 1610 O O . PRO B 1 10 ? 10.32 9.273 -17.031 1 31.95 10 PRO B O 1
ATOM 1613 N N . ARG B 1 11 ? 11.688 8.789 -15.625 1 36.22 11 ARG B N 1
ATOM 1614 C CA . ARG B 1 11 ? 10.945 7.895 -14.742 1 36.22 11 ARG B CA 1
ATOM 1615 C C . ARG B 1 11 ? 9.602 8.508 -14.352 1 36.22 11 ARG B C 1
ATOM 1617 O O . ARG B 1 11 ? 9.547 9.602 -13.797 1 36.22 11 ARG B O 1
ATOM 1624 N N . LYS B 1 12 ? 8.609 8.297 -15.203 1 41.75 12 LYS B N 1
ATOM 1625 C CA . LYS B 1 12 ? 7.219 8.742 -15.195 1 41.75 12 LYS B CA 1
ATOM 1626 C C . LYS B 1 12 ? 6.641 8.703 -13.789 1 41.75 12 LYS B C 1
ATOM 1628 O O . LYS B 1 12 ? 6.902 7.773 -13.023 1 41.75 12 LYS B O 1
ATOM 1633 N N . ASN B 1 13 ? 6.363 9.938 -13.305 1 43.81 13 ASN B N 1
ATOM 1634 C CA . ASN B 1 13 ? 5.758 10.258 -12.016 1 43.81 13 ASN B CA 1
ATOM 1635 C C . ASN B 1 13 ? 4.727 9.219 -11.602 1 43.81 13 ASN B C 1
ATOM 1637 O O . ASN B 1 13 ? 4.094 8.594 -12.461 1 43.81 13 ASN B O 1
ATOM 1641 N N . SER B 1 14 ? 4.977 8.656 -10.508 1 49.81 14 SER B N 1
ATOM 1642 C CA . SER B 1 14 ? 3.998 7.738 -9.93 1 49.81 14 SER B CA 1
ATOM 1643 C C . SER B 1 14 ? 2.572 8.219 -10.18 1 49.81 14 SER B C 1
ATOM 1645 O O . SER B 1 14 ? 2.291 9.414 -10.109 1 49.81 14 SER B O 1
ATOM 1647 N N . ASN B 1 15 ? 1.796 7.578 -11.023 1 55.81 15 ASN B N 1
ATOM 1648 C CA . ASN B 1 15 ? 0.386 7.906 -11.203 1 55.81 15 ASN B CA 1
ATOM 1649 C C . ASN B 1 15 ? -0.517 6.91 -10.484 1 55.81 15 ASN B C 1
ATOM 1651 O O . ASN B 1 15 ? -0.358 5.695 -10.641 1 55.81 15 ASN B O 1
ATOM 1655 N N . ILE B 1 16 ? -0.943 7.352 -9.375 1 63.09 16 ILE B N 1
ATOM 1656 C CA . ILE B 1 16 ? -1.981 6.602 -8.672 1 63.09 16 ILE B CA 1
ATOM 1657 C C . ILE B 1 16 ? -3.354 6.984 -9.227 1 63.09 16 ILE B C 1
ATOM 1659 O O . ILE B 1 16 ? -3.689 8.164 -9.312 1 63.09 16 ILE B O 1
ATOM 1663 N N . LEU B 1 17 ? -3.998 6.066 -9.758 1 65.94 17 LEU B N 1
ATOM 1664 C CA . LEU B 1 17 ? -5.348 6.348 -10.242 1 65.94 17 LEU B CA 1
ATOM 1665 C C . LEU B 1 17 ? -6.363 6.227 -9.109 1 65.94 17 LEU B C 1
ATOM 1667 O O . LEU B 1 17 ? -6.648 5.121 -8.641 1 65.94 17 LEU B O 1
ATOM 1671 N N . LEU B 1 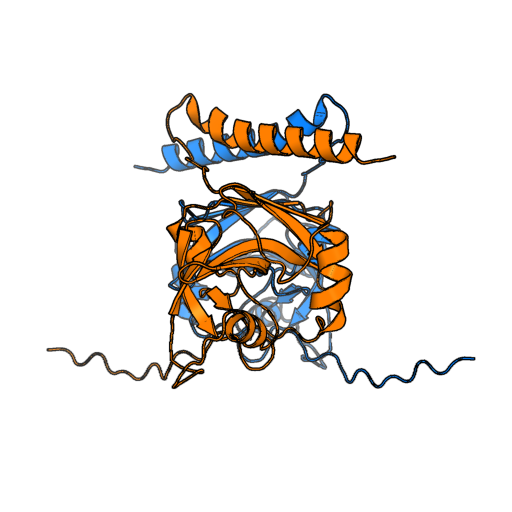18 ? -6.758 7.387 -8.586 1 72.31 18 LEU B N 1
ATOM 1672 C CA . LEU B 1 18 ? -7.75 7.453 -7.516 1 72.31 18 LEU B CA 1
ATOM 1673 C C . LEU B 1 18 ? -9.078 7.996 -8.039 1 72.31 18 LEU B C 1
ATOM 1675 O O . LEU B 1 18 ? -9.477 9.109 -7.691 1 72.31 18 LEU B O 1
ATOM 1679 N N . THR B 1 19 ? -9.781 7.258 -8.75 1 73.88 19 THR B N 1
ATOM 1680 C CA . THR B 1 19 ? -11.023 7.719 -9.352 1 73.88 19 THR B CA 1
ATOM 1681 C C . THR B 1 19 ? -12.203 7.477 -8.406 1 73.88 19 THR B C 1
ATOM 1683 O O . THR B 1 19 ? -13.305 7.984 -8.633 1 73.88 19 THR B O 1
ATOM 1686 N N . ASP B 1 20 ? -11.992 6.848 -7.375 1 82.06 20 ASP B N 1
ATOM 1687 C CA . ASP B 1 20 ? -13.078 6.414 -6.496 1 82.06 20 ASP B CA 1
ATOM 1688 C C . ASP B 1 20 ? -13.188 7.32 -5.27 1 82.06 20 ASP B C 1
ATOM 1690 O O . ASP B 1 20 ? -14.047 7.109 -4.414 1 82.06 20 ASP B O 1
ATOM 1694 N N . ILE B 1 21 ? -12.305 8.32 -5.168 1 87.19 21 ILE B N 1
ATOM 1695 C CA . ILE B 1 21 ? -12.32 9.266 -4.055 1 87.19 21 ILE B CA 1
ATOM 1696 C C . ILE B 1 21 ? -12.594 10.672 -4.578 1 87.19 21 ILE B C 1
ATOM 1698 O O . ILE B 1 21 ? -11.867 11.172 -5.438 1 87.19 21 ILE B O 1
ATOM 1702 N N . ASP B 1 22 ? -13.617 11.289 -4.051 1 86.12 22 ASP B N 1
ATOM 1703 C CA . ASP B 1 22 ? -13.938 12.633 -4.512 1 86.12 22 ASP B CA 1
ATOM 1704 C C . ASP B 1 22 ? -13.844 13.641 -3.369 1 86.12 22 ASP B C 1
ATOM 1706 O O . ASP B 1 22 ? -13.367 13.312 -2.279 1 86.12 22 ASP B O 1
ATOM 1710 N N . THR B 1 23 ? -14.266 14.883 -3.68 1 88.31 23 THR B N 1
ATOM 1711 C CA . THR B 1 23 ? -14.141 15.992 -2.746 1 88.31 23 THR B CA 1
ATOM 1712 C C . THR B 1 23 ? -14.984 15.75 -1.498 1 88.31 23 THR B C 1
ATOM 1714 O O . THR B 1 23 ? -14.57 16.094 -0.387 1 88.31 23 THR B O 1
ATOM 1717 N N . ASP B 1 24 ? -16.141 15.203 -1.709 1 92.62 24 ASP B N 1
ATOM 1718 C CA . ASP B 1 24 ? -17 14.914 -0.562 1 92.62 24 ASP B CA 1
ATOM 1719 C C . ASP B 1 24 ? -16.359 13.867 0.349 1 92.62 24 ASP B C 1
ATOM 1721 O O . ASP B 1 24 ? -16.5 13.938 1.572 1 92.62 24 ASP B O 1
ATOM 1725 N N . ASP B 1 25 ? -15.758 12.906 -0.207 1 94.62 25 ASP B N 1
ATOM 1726 C CA . ASP B 1 25 ? -15.047 11.906 0.584 1 94.62 25 ASP B CA 1
ATOM 1727 C C . ASP B 1 25 ? -13.984 12.555 1.465 1 94.62 25 ASP B C 1
ATOM 1729 O O . ASP B 1 25 ? -13.914 12.281 2.664 1 94.62 25 ASP B O 1
ATOM 1733 N N . VAL B 1 26 ? -13.258 13.477 0.9 1 94.81 26 VAL B N 1
ATOM 1734 C CA . VAL B 1 26 ? -12.102 14.07 1.567 1 94.81 26 VAL B CA 1
ATOM 1735 C C . VAL B 1 26 ? -12.57 15.07 2.619 1 94.81 26 VAL B C 1
ATOM 1737 O O . VAL B 1 26 ? -11.969 15.188 3.689 1 94.81 26 VAL B O 1
ATOM 1740 N N . HIS B 1 27 ? -13.617 15.703 2.398 1 96.31 27 HIS B N 1
ATOM 1741 C CA . HIS B 1 27 ? -14.016 16.812 3.26 1 96.31 27 HIS B CA 1
ATOM 1742 C C . HIS B 1 27 ? -15.008 16.359 4.32 1 96.31 27 HIS B C 1
ATOM 1744 O O . HIS B 1 27 ? -15.125 16.984 5.379 1 96.31 27 HIS B O 1
ATOM 1750 N N . THR B 1 28 ? -15.703 15.266 4.062 1 96.38 28 THR B N 1
ATOM 1751 C CA . THR B 1 28 ? -16.797 14.953 4.961 1 96.38 28 THR B CA 1
ATOM 1752 C C . THR B 1 28 ? -16.734 13.492 5.414 1 96.38 28 THR B C 1
ATOM 1754 O O . THR B 1 28 ? -16.609 13.219 6.605 1 96.38 28 THR B O 1
ATOM 1757 N N . CYS B 1 29 ? -16.766 12.539 4.516 1 96.94 29 CYS B N 1
ATOM 1758 C CA . CYS B 1 29 ? -16.953 11.133 4.859 1 96.94 29 CYS B CA 1
ATOM 1759 C C . CYS B 1 29 ? -15.742 10.594 5.625 1 96.94 29 CYS B C 1
ATOM 1761 O O . CYS B 1 29 ? -15.891 10.047 6.719 1 96.94 29 CYS B O 1
ATOM 1763 N N . ILE B 1 30 ? -14.586 10.828 5.066 1 97.25 30 ILE B N 1
ATOM 1764 C CA . ILE B 1 30 ? -13.375 10.273 5.672 1 97.25 30 ILE B CA 1
ATOM 1765 C C . ILE B 1 30 ? -13.094 10.977 6.996 1 97.25 30 ILE B C 1
ATOM 1767 O O . ILE B 1 30 ? -12.875 10.328 8.023 1 97.25 30 ILE B O 1
ATOM 1771 N N . PRO B 1 31 ? -13.188 12.289 7.016 1 97.75 31 PRO B N 1
ATOM 1772 C CA . PRO B 1 31 ? -12.984 12.969 8.297 1 97.75 31 PRO B CA 1
ATOM 1773 C C . PRO B 1 31 ? -13.977 12.516 9.367 1 97.75 31 PRO B C 1
ATOM 1775 O O . PRO B 1 31 ? -13.602 12.359 10.531 1 97.75 31 PRO B O 1
ATOM 1778 N N . SER B 1 32 ? -15.148 12.328 9.016 1 96.88 32 SER B N 1
ATOM 1779 C CA . SER B 1 32 ? -16.156 11.867 9.969 1 96.88 32 SER B CA 1
ATOM 1780 C C . SER B 1 32 ? -15.797 10.5 10.531 1 96.88 32 SER B C 1
ATOM 1782 O O . SER B 1 32 ? -15.898 10.273 11.742 1 96.88 32 SER B O 1
ATOM 1784 N N . LYS B 1 33 ? -15.344 9.617 9.734 1 95.38 33 LYS B N 1
ATOM 1785 C CA . LYS B 1 33 ? -14.977 8.273 10.164 1 95.38 33 LYS B CA 1
ATOM 1786 C C . LYS B 1 33 ? -13.727 8.297 11.039 1 95.38 33 LYS B C 1
ATOM 1788 O O . LYS B 1 33 ? -13.578 7.469 11.938 1 95.38 33 LYS B O 1
ATOM 1793 N N . LEU B 1 34 ? -12.914 9.258 10.758 1 95.62 34 LEU B N 1
ATOM 1794 C CA . LEU B 1 34 ? -11.68 9.391 11.523 1 95.62 34 LEU B CA 1
ATOM 1795 C C . LEU B 1 34 ? -11.898 10.273 12.75 1 95.62 34 LEU B C 1
ATOM 1797 O O . LEU B 1 34 ? -11 10.414 13.586 1 95.62 34 LEU B O 1
ATOM 1801 N N . ASN B 1 35 ? -13.039 10.883 12.828 1 95.75 35 ASN B N 1
ATOM 1802 C CA . ASN B 1 35 ? -13.422 11.766 13.922 1 95.75 35 ASN B CA 1
ATOM 1803 C C . ASN B 1 35 ? -12.469 12.961 14.039 1 95.75 35 ASN B C 1
ATOM 1805 O O . ASN B 1 35 ? -11.938 13.227 15.117 1 95.75 35 ASN B O 1
ATOM 1809 N N . ILE B 1 36 ? -12.273 13.586 12.93 1 96.31 36 ILE B N 1
ATOM 1810 C CA . ILE B 1 36 ? -11.438 14.781 12.906 1 96.31 36 ILE B CA 1
ATOM 1811 C C . ILE B 1 36 ? -12.133 15.883 12.117 1 96.31 36 ILE B C 1
ATOM 1813 O O . ILE B 1 36 ? -13.109 15.633 11.414 1 96.31 36 ILE B O 1
ATOM 1817 N N . LYS B 1 37 ? -11.594 17.047 12.266 1 97.62 37 LYS B N 1
ATOM 1818 C CA . LYS B 1 37 ? -11.961 18.172 11.422 1 97.62 37 LYS B CA 1
ATOM 1819 C C . LYS B 1 37 ? -10.852 18.484 10.414 1 97.62 37 LYS B C 1
ATOM 1821 O O . LYS B 1 37 ? -9.828 19.062 10.781 1 97.62 37 LYS B O 1
ATOM 1826 N N . TYR B 1 38 ? -11.094 18.203 9.227 1 97.94 38 TYR B N 1
ATOM 1827 C CA . TYR B 1 38 ? -10.133 18.359 8.141 1 97.94 38 TYR B CA 1
ATOM 1828 C C . TYR B 1 38 ? -9.758 19.828 7.953 1 97.94 38 TYR B C 1
ATOM 1830 O O . TYR B 1 38 ? -10.625 20.703 7.973 1 97.94 38 TYR B O 1
ATOM 1838 N N . LEU B 1 39 ? -8.484 20.141 7.902 1 98.19 39 LEU B N 1
ATOM 1839 C CA . LEU B 1 39 ? -7.867 21.438 7.656 1 98.19 39 LEU B CA 1
ATOM 1840 C C . LEU B 1 39 ? -8.039 22.359 8.859 1 98.19 39 LEU B C 1
ATOM 1842 O O . LEU B 1 39 ? -7.684 23.547 8.805 1 98.19 39 LEU B O 1
ATOM 1846 N N . ALA B 1 40 ? -8.516 21.797 9.914 1 98.19 40 ALA B N 1
ATOM 1847 C CA . ALA B 1 40 ? -8.625 22.609 11.133 1 98.19 40 ALA B CA 1
ATOM 1848 C C . ALA B 1 40 ? -7.25 22.938 11.695 1 98.19 40 ALA B C 1
ATOM 1850 O O . ALA B 1 40 ? -6.332 22.109 11.633 1 98.19 40 ALA B O 1
ATOM 1851 N N . LYS B 1 41 ? -7.195 24.094 12.32 1 98 41 LYS B N 1
ATOM 1852 C CA . LYS B 1 41 ? -5.973 24.469 13.031 1 98 41 LYS B CA 1
ATOM 1853 C C . LYS B 1 41 ? -5.785 23.625 14.281 1 98 41 LYS B C 1
ATOM 1855 O O . LYS B 1 41 ? -6.758 23.281 14.953 1 98 41 LYS B O 1
ATOM 1860 N N . ALA B 1 42 ? -4.539 23.266 14.469 1 97 42 ALA B N 1
ATOM 1861 C CA . ALA B 1 42 ? -4.176 22.531 15.688 1 97 42 ALA B CA 1
ATOM 1862 C C . ALA B 1 42 ? -3.141 23.312 16.5 1 97 42 ALA B C 1
ATOM 1864 O O . ALA B 1 42 ? -2.266 23.969 15.93 1 97 42 ALA B O 1
ATOM 1865 N N . PRO B 1 43 ? -3.264 23.281 17.781 1 94.94 43 PRO B N 1
ATOM 1866 C CA . PRO B 1 43 ? -2.309 24 18.625 1 94.94 43 PRO B CA 1
ATOM 1867 C C . PRO B 1 43 ? -0.924 23.359 18.641 1 94.94 43 PRO B C 1
ATOM 1869 O O . PRO B 1 43 ? 0.085 24.062 18.766 1 94.94 43 PRO B O 1
ATOM 1872 N N . ASN B 1 44 ? -0.854 22.031 18.562 1 96.44 44 ASN B N 1
ATOM 1873 C CA . ASN B 1 44 ? 0.398 21.281 18.547 1 96.44 44 ASN B CA 1
ATOM 1874 C C . ASN B 1 44 ? 0.398 20.203 17.469 1 96.44 44 ASN B C 1
ATOM 1876 O O . ASN B 1 44 ? -0.662 19.719 17.062 1 96.44 44 ASN B O 1
ATO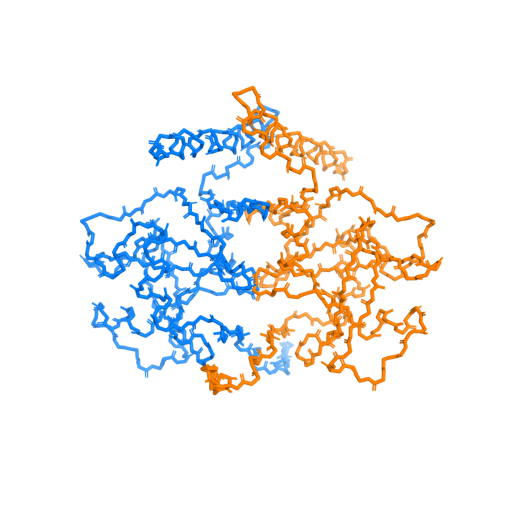M 1880 N N . GLU B 1 45 ? 1.616 19.953 17.125 1 97 45 GLU B N 1
ATOM 1881 C CA . GLU B 1 45 ? 1.765 18.828 16.188 1 97 45 GLU B CA 1
ATOM 1882 C C . GLU B 1 45 ? 1.458 17.5 16.875 1 97 45 GLU B C 1
ATOM 1884 O O . GLU B 1 45 ? 1.796 17.312 18.047 1 97 45 GLU B O 1
ATOM 1889 N N . LEU B 1 46 ? 0.779 16.672 16.172 1 94.56 46 LEU B N 1
ATOM 1890 C CA . LEU B 1 46 ? 0.729 15.281 16.609 1 94.56 46 LEU B CA 1
ATOM 1891 C C . LEU B 1 46 ? 2.082 14.602 16.422 1 94.56 46 LEU B C 1
ATOM 1893 O O . LEU B 1 46 ? 2.895 15.047 15.609 1 94.56 46 LEU B O 1
ATOM 1897 N N . ASN B 1 47 ? 2.32 13.602 17.312 1 93 47 ASN B N 1
ATOM 1898 C CA . ASN B 1 47 ? 3.574 12.859 17.281 1 93 47 ASN B CA 1
ATOM 1899 C C . ASN B 1 47 ? 3.373 11.406 17.703 1 93 47 ASN B C 1
ATOM 1901 O O . ASN B 1 47 ? 2.775 11.141 18.75 1 93 47 ASN B O 1
ATOM 1905 N N . GLY B 1 48 ? 3.744 10.555 16.766 1 90 48 GLY B N 1
ATOM 1906 C CA . GLY B 1 48 ? 3.699 9.164 17.188 1 90 48 GLY B CA 1
ATOM 1907 C C . GLY B 1 48 ? 2.748 8.32 16.344 1 90 48 GLY B C 1
ATOM 1908 O O . GLY B 1 48 ? 2.576 8.562 15.156 1 90 48 GLY B O 1
ATOM 1909 N N . ASN B 1 49 ? 2.256 7.336 16.953 1 90.12 49 ASN B N 1
ATOM 1910 C CA . ASN B 1 49 ? 1.483 6.316 16.266 1 90.12 49 ASN B CA 1
ATOM 1911 C C . ASN B 1 49 ? 0.163 6.871 15.734 1 90.12 49 ASN B C 1
ATOM 1913 O O . ASN B 1 49 ? -0.392 7.809 16.312 1 90.12 49 ASN B O 1
ATOM 1917 N N . MET B 1 50 ? -0.261 6.277 14.656 1 92.88 50 MET B N 1
ATOM 1918 C CA . MET B 1 50 ? -1.493 6.695 13.992 1 92.88 50 MET B CA 1
ATOM 1919 C C . MET B 1 50 ? -2.4 5.5 13.727 1 92.88 50 MET B C 1
ATOM 1921 O O . MET B 1 50 ? -1.922 4.406 13.422 1 92.88 50 MET B O 1
ATOM 1925 N N . SER B 1 51 ? -3.648 5.836 13.883 1 92.25 51 SER B N 1
ATOM 1926 C CA . SER B 1 51 ? -4.656 4.883 13.43 1 92.25 51 SER B CA 1
ATOM 1927 C C . SER B 1 51 ? -5.336 5.359 12.148 1 92.25 51 SER B C 1
ATOM 1929 O O . SER B 1 51 ? -5.434 6.562 11.906 1 92.25 51 SER B O 1
ATOM 1931 N N . GLY B 1 52 ? -5.707 4.387 11.375 1 96.56 52 GLY B N 1
ATOM 1932 C CA . GLY B 1 52 ? -6.398 4.707 10.141 1 96.56 52 GLY B CA 1
ATOM 1933 C C . GLY B 1 52 ? -7.484 3.705 9.789 1 96.56 52 GLY B C 1
ATOM 1934 O O . GLY B 1 52 ? -7.742 2.77 10.547 1 96.56 52 GLY B O 1
ATOM 1935 N N . ILE B 1 53 ? -8.125 4.008 8.703 1 96.19 53 ILE B N 1
ATOM 1936 C CA . ILE B 1 53 ? -9.258 3.197 8.258 1 96.19 53 ILE B CA 1
ATOM 1937 C C . ILE B 1 53 ? -9.023 2.732 6.82 1 96.19 53 ILE B C 1
ATOM 1939 O O . ILE B 1 53 ? -8.258 3.35 6.078 1 96.19 53 ILE B O 1
ATOM 1943 N N . MET B 1 54 ? -9.609 1.62 6.512 1 95.38 54 MET B N 1
ATOM 1944 C CA . MET B 1 54 ? -9.781 1.223 5.117 1 95.38 54 MET B CA 1
ATOM 1945 C C . MET B 1 54 ? -11.117 1.726 4.566 1 95.38 54 MET B C 1
ATOM 1947 O O . MET B 1 54 ? -12.172 1.436 5.129 1 95.38 54 MET B O 1
ATOM 1951 N N . TYR B 1 55 ? -11 2.518 3.496 1 94.94 55 TYR B N 1
ATOM 1952 C CA . TYR B 1 55 ? -12.164 3.289 3.082 1 94.94 55 TYR B CA 1
ATOM 1953 C C . TYR B 1 55 ? -12.516 3.008 1.626 1 94.94 55 TYR B C 1
ATOM 1955 O O . TYR B 1 55 ? -11.633 2.863 0.783 1 94.94 55 TYR B O 1
ATOM 1963 N N . GLY B 1 56 ? -13.812 2.967 1.422 1 90.81 56 GLY B N 1
ATOM 1964 C CA . GLY B 1 56 ? -14.336 2.936 0.065 1 90.81 56 GLY B CA 1
ATOM 1965 C C . GLY B 1 56 ? -14.328 1.549 -0.549 1 90.81 56 GLY B C 1
ATOM 1966 O O . GLY B 1 56 ? -13.938 0.579 0.104 1 90.81 56 GLY B O 1
ATOM 1967 N N . VAL B 1 57 ? -14.695 1.596 -1.784 1 85.31 57 VAL B N 1
ATOM 1968 C CA . VAL B 1 57 ? -14.867 0.334 -2.496 1 85.31 57 VAL B CA 1
ATOM 1969 C C . VAL B 1 57 ? -13.5 -0.301 -2.762 1 85.31 57 VAL B C 1
ATOM 1971 O O . VAL B 1 57 ? -13.383 -1.527 -2.816 1 85.31 57 VAL B O 1
ATOM 1974 N N . ASN B 1 58 ? -12.5 0.54 -2.736 1 86.81 58 ASN B N 1
ATOM 1975 C CA . ASN B 1 58 ? -11.172 0.024 -3.047 1 86.81 58 ASN B CA 1
ATOM 1976 C C . ASN B 1 58 ? -10.336 -0.177 -1.782 1 86.81 58 ASN B C 1
ATOM 1978 O O . ASN B 1 58 ? -9.156 -0.515 -1.859 1 86.81 58 ASN B O 1
ATOM 1982 N N . LEU B 1 59 ? -10.906 0.08 -0.687 1 91.44 59 LEU B N 1
ATOM 1983 C CA . LEU B 1 59 ? -10.32 -0.211 0.616 1 91.44 59 LEU B CA 1
ATOM 1984 C C . LEU B 1 59 ? -8.992 0.517 0.79 1 91.44 59 LEU B C 1
ATOM 1986 O O . LEU B 1 59 ? -7.984 -0.095 1.155 1 91.44 59 LEU B O 1
ATOM 1990 N N . ARG B 1 60 ? -9.047 1.721 0.487 1 93.19 60 ARG B N 1
ATOM 1991 C CA . ARG B 1 60 ? -7.84 2.541 0.555 1 93.19 60 ARG B CA 1
ATOM 1992 C C . ARG B 1 60 ? -7.512 2.91 1.997 1 93.19 60 ARG B C 1
ATOM 1994 O O . ARG B 1 60 ? -8.406 3.16 2.803 1 93.19 60 ARG B O 1
ATOM 2001 N N . LEU B 1 61 ? -6.23 3.053 2.275 1 96.75 61 LEU B N 1
ATOM 2002 C CA . LEU B 1 61 ? -5.781 3.312 3.639 1 96.75 61 LEU B CA 1
ATOM 2003 C C . LEU B 1 61 ? -5.699 4.812 3.906 1 96.75 61 LEU B C 1
ATOM 2005 O O . LEU B 1 61 ? -4.789 5.484 3.414 1 96.75 61 LEU B O 1
ATOM 2009 N N . PHE B 1 62 ? -6.625 5.25 4.742 1 97.88 62 PHE B N 1
ATOM 2010 C CA . PHE B 1 62 ? -6.59 6.668 5.086 1 97.88 62 PHE B CA 1
ATOM 2011 C C . PHE B 1 62 ? -6.312 6.855 6.574 1 97.88 62 PHE B C 1
ATOM 2013 O O . PHE B 1 62 ? -6.836 6.117 7.406 1 97.88 62 PHE B O 1
ATOM 2020 N N . CYS B 1 63 ? -5.492 7.844 6.863 1 98.25 63 CYS B N 1
ATOM 2021 C CA . CYS B 1 63 ? -5.254 8.289 8.234 1 98.25 63 CYS B CA 1
ATOM 2022 C C . CYS B 1 63 ? -5.168 9.805 8.305 1 98.25 63 CYS B C 1
ATOM 2024 O O . CYS B 1 63 ? -5.273 10.484 7.285 1 98.25 63 CYS B O 1
ATOM 2026 N N . ALA B 1 64 ? -5.121 10.266 9.531 1 98.38 64 ALA B N 1
ATOM 2027 C CA . ALA B 1 64 ? -5.035 11.711 9.727 1 98.38 64 ALA B CA 1
ATOM 2028 C C . ALA B 1 64 ? -3.91 12.062 10.703 1 98.38 64 ALA B C 1
ATOM 2030 O O . ALA B 1 64 ? -3.658 11.336 11.664 1 98.38 64 ALA B O 1
ATOM 2031 N N . THR B 1 65 ? -3.256 13.117 10.406 1 98.31 65 THR B N 1
ATOM 2032 C CA . THR B 1 65 ? -2.244 13.688 11.281 1 98.31 65 THR B CA 1
ATOM 2033 C C . THR B 1 65 ? -2.059 15.18 10.992 1 98.31 65 THR B C 1
ATOM 2035 O O . THR B 1 65 ? -2.828 15.766 10.234 1 98.31 65 THR B O 1
ATOM 2038 N N . THR B 1 66 ? -1.13 15.781 11.656 1 98.56 66 THR B N 1
ATOM 2039 C CA . THR B 1 66 ? -0.918 17.219 11.477 1 98.56 66 THR B CA 1
ATOM 2040 C C . THR B 1 66 ? 0.234 17.469 10.516 1 98.56 66 THR B C 1
ATOM 2042 O O . THR B 1 66 ? 1.183 16.688 10.445 1 98.56 66 THR B O 1
ATOM 2045 N N . ILE B 1 67 ? 0.113 18.531 9.836 1 98.69 67 ILE B N 1
ATOM 2046 C CA . ILE B 1 67 ? 1.223 19.125 9.102 1 98.69 67 ILE B CA 1
ATOM 2047 C C . ILE B 1 67 ? 1.552 20.5 9.68 1 98.69 67 ILE B C 1
ATOM 2049 O O . ILE B 1 67 ? 0.65 21.266 10.031 1 98.69 67 ILE B O 1
ATOM 2053 N N . LYS B 1 68 ? 2.777 20.766 9.773 1 98.62 68 LYS B N 1
ATOM 2054 C CA . LYS B 1 68 ? 3.244 22.094 10.148 1 98.62 68 LYS B CA 1
ATOM 2055 C C . LYS B 1 68 ? 4.062 22.719 9.031 1 98.62 68 LYS B C 1
ATOM 2057 O O . LYS B 1 68 ? 4.984 22.109 8.5 1 98.62 68 LYS B O 1
ATOM 2062 N N . ILE B 1 69 ? 3.73 23.797 8.68 1 96.94 69 ILE B N 1
ATOM 2063 C CA . ILE B 1 69 ? 4.496 24.672 7.781 1 96.94 69 ILE B CA 1
ATOM 2064 C C . ILE B 1 69 ? 4.711 26.031 8.438 1 96.94 69 ILE B C 1
ATOM 2066 O O . ILE B 1 69 ? 3.75 26.734 8.758 1 96.94 69 ILE B O 1
ATOM 2070 N N . LYS B 1 70 ? 6.008 26.25 8.664 1 91.56 70 LYS B N 1
ATOM 2071 C CA . LYS B 1 70 ? 6.367 27.438 9.43 1 91.56 70 LYS B CA 1
ATOM 2072 C C . LYS B 1 70 ? 5.695 27.438 10.797 1 91.56 70 LYS B C 1
ATOM 2074 O O . LYS B 1 70 ? 5.91 26.516 11.602 1 91.56 70 LYS B O 1
ATOM 2079 N N . ASN B 1 71 ? 4.75 28.266 11.07 1 92.44 71 ASN B N 1
ATOM 2080 C CA . ASN B 1 71 ? 4.184 28.344 12.406 1 92.44 71 ASN B CA 1
ATOM 2081 C C . ASN B 1 71 ? 2.709 27.953 12.422 1 92.44 71 ASN B C 1
ATOM 2083 O O . ASN B 1 71 ? 2.012 28.172 13.414 1 92.44 71 ASN B O 1
ATOM 2087 N N . LYS B 1 72 ? 2.314 27.359 11.391 1 97.94 72 LYS B N 1
ATOM 2088 C CA . LYS B 1 72 ? 0.921 26.938 11.305 1 97.94 72 LYS B CA 1
ATOM 2089 C C . LYS B 1 72 ? 0.812 25.406 11.297 1 97.94 72 LYS B C 1
ATOM 2091 O O . LYS B 1 72 ? 1.624 24.734 10.664 1 97.94 72 LYS B O 1
ATOM 2096 N N . ILE B 1 73 ? -0.135 24.953 12.047 1 98.62 73 ILE B N 1
ATOM 2097 C CA . ILE B 1 73 ? -0.377 23.516 12.148 1 98.62 73 ILE B CA 1
ATOM 2098 C C . ILE B 1 73 ? -1.83 23.219 11.789 1 98.62 73 ILE B C 1
ATOM 2100 O O . ILE B 1 73 ? -2.75 23.859 12.297 1 98.62 73 ILE B O 1
ATOM 2104 N N . LYS B 1 74 ? -2.033 22.219 10.898 1 98.75 74 LYS B N 1
ATOM 2105 C CA . LYS B 1 74 ? -3.393 21.844 10.523 1 98.75 74 LYS B CA 1
ATOM 2106 C C . LYS B 1 74 ? -3.549 20.328 10.461 1 98.75 74 LYS B C 1
ATOM 2108 O O . LYS B 1 74 ? -2.574 19.609 10.242 1 98.75 74 LYS B O 1
ATOM 2113 N N . MET B 1 75 ? -4.758 19.891 10.68 1 98.62 75 MET B N 1
ATOM 2114 C CA . MET B 1 75 ? -5.121 18.469 10.562 1 98.62 75 MET B CA 1
ATOM 2115 C C . MET B 1 75 ? -5.332 18.078 9.109 1 98.62 75 MET B C 1
ATOM 2117 O O . MET B 1 75 ? -6.113 18.719 8.398 1 98.62 75 MET B O 1
ATOM 2121 N N . ILE B 1 76 ? -4.633 17.031 8.68 1 98.56 76 ILE B N 1
ATOM 2122 C CA . ILE B 1 76 ? -4.66 16.625 7.277 1 98.56 76 ILE B CA 1
ATOM 2123 C C . ILE B 1 76 ? -4.949 15.133 7.18 1 98.56 76 ILE B C 1
ATOM 2125 O O . ILE B 1 76 ? -4.543 14.359 8.047 1 98.56 76 ILE B O 1
ATOM 2129 N N . ILE B 1 77 ? -5.633 14.789 6.176 1 98.12 77 ILE B N 1
ATOM 2130 C CA . ILE B 1 77 ? -5.879 13.391 5.844 1 98.12 77 ILE B CA 1
ATOM 2131 C C . ILE B 1 77 ? -4.863 12.922 4.809 1 98.12 77 ILE B C 1
ATOM 2133 O O . ILE B 1 77 ? -4.57 13.641 3.85 1 98.12 77 ILE B O 1
ATOM 2137 N N . PHE B 1 78 ? -4.344 11.719 5.039 1 98 78 PHE B N 1
ATOM 2138 C CA . PHE B 1 78 ? -3.385 11.117 4.121 1 98 78 PHE B CA 1
ATOM 2139 C C . PHE B 1 78 ? -3.859 9.75 3.658 1 98 78 PHE B C 1
ATOM 2141 O O . PHE B 1 78 ? -4.379 8.961 4.453 1 98 78 PHE B O 1
ATOM 2148 N N . LEU B 1 79 ? -3.719 9.523 2.377 1 96.56 79 LEU B N 1
ATOM 2149 C CA . LEU B 1 79 ? -3.725 8.172 1.835 1 96.56 79 LEU B CA 1
ATOM 2150 C C . LEU B 1 79 ? -2.365 7.504 2.02 1 96.56 79 LEU B C 1
ATOM 2152 O O . LEU B 1 79 ? -1.334 8.086 1.669 1 96.56 79 LEU B O 1
ATOM 2156 N N . VAL B 1 80 ? -2.342 6.371 2.627 1 96.19 80 VAL B N 1
ATOM 2157 C CA . VAL B 1 80 ? -1.124 5.566 2.674 1 96.19 80 VAL B CA 1
ATOM 2158 C C . VAL B 1 80 ? -1.124 4.562 1.524 1 96.19 80 VAL B C 1
ATOM 2160 O O . VAL B 1 80 ? -1.934 3.631 1.506 1 96.19 80 VAL B O 1
ATOM 2163 N N . ASP B 1 81 ? -0.25 4.781 0.632 1 90.94 81 ASP B N 1
ATOM 2164 C CA . ASP B 1 81 ? -0.189 3.963 -0.574 1 90.94 81 ASP B CA 1
ATOM 2165 C C . ASP B 1 81 ? 1.199 3.352 -0.754 1 90.94 81 ASP B C 1
ATOM 2167 O O . ASP B 1 81 ? 2.16 4.062 -1.056 1 90.94 81 ASP B O 1
ATOM 2171 N N . THR B 1 82 ? 1.229 2.029 -0.737 1 91.31 82 THR B N 1
ATOM 2172 C CA . THR B 1 82 ? 2.518 1.352 -0.816 1 91.31 82 THR B CA 1
ATOM 2173 C C . THR B 1 82 ? 3.057 1.38 -2.244 1 91.31 82 THR B C 1
ATOM 2175 O O . THR B 1 82 ? 4.227 1.069 -2.477 1 91.31 82 THR B O 1
ATOM 2178 N N . GLY B 1 83 ? 2.268 1.813 -3.145 1 86.44 83 GLY B N 1
ATOM 2179 C CA . GLY B 1 83 ? 2.729 1.98 -4.512 1 86.44 83 GLY B CA 1
ATOM 2180 C C . GLY B 1 83 ? 3.381 3.326 -4.766 1 86.44 83 GLY B C 1
ATOM 2181 O O . GLY B 1 83 ? 3.994 3.539 -5.812 1 86.44 83 GLY B O 1
ATOM 2182 N N . SER B 1 84 ? 3.26 4.156 -3.834 1 88.12 84 SER B N 1
ATOM 2183 C CA . SER B 1 84 ? 3.848 5.484 -3.971 1 88.12 84 SER B CA 1
ATOM 2184 C C . SER B 1 84 ? 5.113 5.617 -3.133 1 88.12 84 SER B C 1
ATOM 2186 O O . SER B 1 84 ? 5.094 5.383 -1.923 1 88.12 84 SER B O 1
ATOM 2188 N N . SER B 1 85 ? 6.172 6.051 -3.758 1 88.62 85 SER B N 1
ATOM 2189 C CA . SER B 1 85 ? 7.41 6.273 -3.02 1 88.62 85 SER B CA 1
ATOM 2190 C C . SER B 1 85 ? 7.414 7.641 -2.348 1 88.62 85 SER B C 1
ATOM 2192 O O . SER B 1 85 ? 7.879 7.781 -1.215 1 88.62 85 SER B O 1
ATOM 2194 N N . GLU B 1 86 ? 6.824 8.602 -3.033 1 90.81 86 GLU B N 1
ATOM 2195 C CA . GLU B 1 86 ? 6.902 9.992 -2.59 1 90.81 86 GLU B CA 1
ATOM 2196 C C . GLU B 1 86 ? 5.68 10.375 -1.767 1 90.81 86 GLU B C 1
ATOM 2198 O O . GLU B 1 86 ? 4.621 9.758 -1.888 1 90.81 86 GLU B O 1
ATOM 2203 N N . THR B 1 87 ? 5.949 11.312 -1.014 1 94.88 87 THR B N 1
ATOM 2204 C CA . THR B 1 87 ? 4.863 11.938 -0.264 1 94.88 87 THR B CA 1
ATOM 2205 C C . THR B 1 87 ? 4.344 13.172 -0.995 1 94.88 87 THR B C 1
ATOM 2207 O O . THR B 1 87 ? 5.129 13.961 -1.533 1 94.88 87 THR B O 1
ATOM 2210 N N . TYR B 1 88 ? 2.973 13.289 -1.034 1 94.44 88 TYR B N 1
ATOM 2211 C CA . TYR B 1 88 ? 2.33 14.383 -1.753 1 94.44 88 TYR B CA 1
ATOM 2212 C C . TYR B 1 88 ? 1.354 15.125 -0.851 1 94.44 88 TYR B C 1
ATOM 2214 O O . TYR B 1 88 ? 0.68 14.516 -0.017 1 94.44 88 TYR B O 1
ATOM 2222 N N . ILE B 1 89 ? 1.324 16.406 -1.081 1 96.81 89 ILE B N 1
ATOM 2223 C CA . ILE B 1 89 ? 0.302 17.234 -0.455 1 96.81 89 ILE B CA 1
ATOM 2224 C C . ILE B 1 89 ? -0.548 17.922 -1.531 1 96.81 89 ILE B C 1
ATOM 2226 O O . ILE B 1 89 ? -0.024 18.359 -2.553 1 96.81 89 ILE B O 1
ATOM 2230 N N . SER B 1 90 ? -1.846 17.984 -1.303 1 95.75 90 SER B N 1
ATOM 2231 C CA . SER B 1 90 ? -2.75 18.531 -2.309 1 95.75 90 SER B CA 1
ATOM 2232 C C . SER B 1 90 ? -2.6 20.047 -2.422 1 95.75 90 SER B C 1
ATOM 2234 O O . SER B 1 90 ? -2.117 20.688 -1.493 1 95.75 90 SER B O 1
ATOM 2236 N N . GLU B 1 91 ? -3.041 20.516 -3.545 1 94.81 91 GLU B N 1
ATOM 2237 C CA . GLU B 1 91 ? -3.023 21.969 -3.748 1 94.81 91 GLU B CA 1
ATOM 2238 C C . GLU B 1 91 ? -3.875 22.672 -2.703 1 94.81 91 GLU B C 1
ATOM 2240 O O . GLU B 1 91 ? -3.52 23.766 -2.244 1 94.81 91 GLU B O 1
ATOM 2245 N N . GLU B 1 92 ? -4.984 22.125 -2.387 1 96.38 92 GLU B N 1
ATOM 2246 C CA . GLU B 1 92 ? -5.875 22.719 -1.388 1 96.38 92 GLU B CA 1
ATOM 2247 C C . GLU B 1 92 ? -5.156 22.906 -0.055 1 96.38 92 GLU B C 1
ATOM 2249 O O . GLU B 1 92 ? -5.309 23.938 0.597 1 96.38 92 GLU B O 1
ATOM 2254 N N . VAL B 1 93 ? -4.445 21.922 0.334 1 97.56 93 VAL B N 1
ATOM 2255 C CA . VAL B 1 93 ? -3.709 22 1.592 1 97.56 93 VAL B CA 1
ATOM 2256 C C . VAL B 1 93 ? -2.664 23.109 1.514 1 97.56 93 VAL B C 1
ATOM 2258 O O . VAL B 1 93 ? -2.545 23.922 2.432 1 97.56 93 VAL B O 1
ATOM 2261 N N . LEU B 1 94 ? -1.913 23.188 0.453 1 97.25 94 LEU B N 1
ATOM 2262 C CA . LEU B 1 94 ? -0.922 24.25 0.274 1 97.25 94 LEU B CA 1
ATOM 2263 C C . LEU B 1 94 ? -1.572 25.625 0.361 1 97.25 94 LEU B C 1
ATOM 2265 O O . LEU B 1 94 ? -1.062 26.516 1.044 1 97.25 94 LEU B O 1
ATOM 2269 N N . ARG B 1 95 ? -2.643 25.75 -0.299 1 96.62 95 ARG B N 1
ATOM 2270 C CA . ARG B 1 95 ? -3.361 27.016 -0.295 1 96.62 95 ARG B CA 1
ATOM 2271 C C . ARG B 1 95 ? -3.826 27.375 1.112 1 96.62 95 ARG B C 1
ATOM 2273 O O . ARG B 1 95 ? -3.844 28.547 1.481 1 96.62 95 ARG B O 1
ATOM 2280 N N . SER B 1 96 ? -4.242 26.391 1.81 1 97.44 96 SER B N 1
ATOM 2281 C CA . SER B 1 96 ? -4.703 26.641 3.17 1 97.44 96 SER B CA 1
ATOM 2282 C C . SER B 1 96 ? -3.582 27.188 4.043 1 97.44 96 SER B C 1
ATOM 2284 O O . SER B 1 96 ? -3.842 27.828 5.066 1 97.44 96 SER B O 1
ATOM 2286 N N . PHE B 1 97 ? -2.391 26.938 3.701 1 97.69 97 PHE B N 1
ATOM 2287 C CA . PHE B 1 97 ? -1.227 27.484 4.383 1 97.69 97 PHE B CA 1
ATOM 2288 C C . PHE B 1 97 ? -0.734 28.734 3.674 1 97.69 97 PHE B C 1
ATOM 2290 O O . PHE B 1 97 ? 0.295 29.312 4.047 1 97.69 97 PHE B O 1
ATOM 2297 N N . ARG B 1 98 ? -1.398 29.109 2.561 1 96.5 98 ARG B N 1
ATOM 2298 C CA . ARG B 1 98 ? -1.062 30.281 1.75 1 96.5 98 ARG B CA 1
ATOM 2299 C C . ARG B 1 98 ? 0.292 30.094 1.07 1 96.5 98 ARG B C 1
ATOM 2301 O O . ARG B 1 98 ? 1.111 31.016 1.057 1 96.5 98 ARG B O 1
ATOM 2308 N N . ILE B 1 99 ? 0.519 28.891 0.623 1 95.19 99 ILE B N 1
ATOM 2309 C CA . ILE B 1 99 ? 1.742 28.562 -0.105 1 95.19 99 ILE B CA 1
ATOM 2310 C C . ILE B 1 99 ? 1.425 28.359 -1.585 1 95.19 99 ILE B C 1
ATOM 2312 O O . ILE B 1 99 ? 0.489 27.641 -1.932 1 95.19 99 ILE B O 1
ATOM 2316 N N . GLU B 1 100 ? 2.238 29 -2.426 1 92.75 100 GLU B N 1
ATOM 2317 C CA . GLU B 1 100 ? 2.18 28.812 -3.873 1 92.75 100 GLU B CA 1
ATOM 2318 C C . GLU B 1 100 ? 3.529 28.375 -4.426 1 92.75 100 GLU B C 1
ATOM 2320 O O . GLU B 1 100 ? 4.559 28.984 -4.133 1 92.75 100 GLU B O 1
ATOM 2325 N N . LEU B 1 101 ? 3.385 27.297 -5.195 1 92.75 101 LEU B N 1
ATOM 2326 C CA . LEU B 1 101 ? 4.613 26.797 -5.805 1 92.75 101 LEU B CA 1
ATOM 2327 C C . LEU B 1 101 ? 4.828 27.422 -7.184 1 92.75 101 LEU B C 1
ATOM 2329 O O . LEU B 1 101 ? 3.881 27.547 -7.961 1 92.75 101 LEU B O 1
ATOM 2333 N N . ALA B 1 102 ? 6.062 27.734 -7.496 1 91.19 102 ALA B N 1
ATOM 2334 C CA . ALA B 1 102 ? 6.391 28.312 -8.797 1 91.19 102 ALA B CA 1
ATOM 2335 C C . ALA B 1 102 ? 6.242 27.281 -9.906 1 91.19 102 ALA B C 1
ATOM 2337 O O . ALA B 1 102 ? 5.691 27.578 -10.969 1 91.19 102 ALA B O 1
ATOM 2338 N N . ASP B 1 103 ? 6.746 26.125 -9.688 1 91.25 103 ASP B N 1
ATOM 2339 C CA . ASP B 1 103 ? 6.609 24.984 -10.578 1 91.25 103 ASP B CA 1
ATOM 2340 C C . ASP B 1 103 ? 5.965 23.797 -9.852 1 91.25 103 ASP B C 1
ATOM 2342 O O . ASP B 1 103 ? 6.664 22.906 -9.375 1 91.25 103 ASP B O 1
ATOM 2346 N N . PRO B 1 104 ? 4.715 23.766 -9.875 1 84.94 104 PRO B N 1
ATOM 2347 C CA . PRO B 1 104 ? 3.973 22.781 -9.078 1 84.94 104 PRO B CA 1
ATOM 2348 C C . PRO B 1 104 ? 4.32 21.344 -9.445 1 84.94 104 PRO B C 1
ATOM 2350 O O . PRO B 1 104 ? 4.176 20.438 -8.617 1 84.94 104 PRO B O 1
ATOM 2353 N N . LEU B 1 105 ? 4.719 21.109 -10.633 1 81.62 105 LEU B N 1
ATOM 2354 C CA . LEU B 1 105 ? 4.973 19.75 -11.078 1 81.62 105 LEU B CA 1
ATOM 2355 C C . LEU B 1 105 ? 6.355 19.281 -10.633 1 81.62 105 LEU B C 1
ATOM 2357 O O . LEU B 1 105 ? 6.586 18.078 -10.469 1 81.62 105 LEU B O 1
ATOM 2361 N N . ASN B 1 106 ? 7.203 20.25 -10.328 1 84.75 106 ASN B N 1
ATOM 2362 C CA . ASN B 1 106 ? 8.586 19.844 -10.102 1 84.75 106 ASN B CA 1
ATOM 2363 C C . ASN B 1 106 ? 9.086 20.312 -8.734 1 84.75 106 ASN B C 1
ATOM 2365 O O . ASN B 1 106 ? 10.047 19.766 -8.195 1 84.75 106 ASN B O 1
ATOM 2369 N N . ASP B 1 107 ? 8.461 21.25 -8.172 1 90.81 107 ASP B N 1
ATOM 2370 C CA . ASP B 1 107 ? 8.922 21.828 -6.914 1 90.81 107 ASP B CA 1
ATOM 2371 C C . ASP B 1 107 ? 8.57 20.922 -5.738 1 90.81 107 ASP B C 1
ATOM 2373 O O . ASP B 1 107 ? 7.598 20.156 -5.801 1 90.81 107 ASP B O 1
ATOM 2377 N N . SER B 1 108 ? 9.43 20.922 -4.762 1 94.06 108 SER B N 1
ATOM 2378 C CA . SER B 1 108 ? 9.164 20.297 -3.467 1 94.06 108 SER B CA 1
ATOM 2379 C C . SER B 1 108 ? 9.258 21.312 -2.336 1 94.06 108 SER B C 1
ATOM 2381 O O . SER B 1 108 ? 9.938 22.344 -2.473 1 94.06 108 SER B O 1
ATOM 2383 N N . ILE B 1 109 ? 8.562 21.094 -1.273 1 95.69 109 ILE B N 1
ATOM 2384 C CA . ILE B 1 109 ? 8.617 21.953 -0.093 1 95.69 109 ILE B CA 1
ATOM 2385 C C . ILE B 1 109 ? 8.867 21.094 1.15 1 95.69 109 ILE B C 1
ATOM 2387 O O . ILE B 1 109 ? 8.43 19.953 1.221 1 95.69 109 ILE B O 1
ATOM 2391 N N . HIS B 1 110 ? 9.609 21.672 2.059 1 97.19 110 HIS B N 1
ATOM 2392 C CA . HIS B 1 110 ? 9.883 20.984 3.314 1 97.19 110 HIS B CA 1
ATOM 2393 C C . HIS B 1 110 ? 8.797 21.266 4.344 1 97.19 110 HIS B C 1
ATOM 2395 O O . HIS B 1 110 ? 8.477 22.422 4.617 1 97.19 110 HIS B O 1
ATOM 2401 N N . VAL B 1 111 ? 8.227 20.234 4.926 1 98.19 111 VAL B N 1
ATOM 2402 C CA . VAL B 1 111 ? 7.164 20.359 5.918 1 98.19 111 VAL B CA 1
ATOM 2403 C C . VAL B 1 111 ? 7.426 19.391 7.074 1 98.19 111 VAL B C 1
ATOM 2405 O O . VAL B 1 111 ? 8.312 18.531 6.988 1 98.19 111 VAL B O 1
ATOM 2408 N N . SER B 1 112 ? 6.707 19.609 8.125 1 98.44 112 SER B N 1
ATOM 2409 C CA . SER B 1 112 ? 6.684 18.656 9.219 1 98.44 112 SER B CA 1
ATOM 2410 C C . SER B 1 112 ? 5.371 17.875 9.242 1 98.44 112 SER B C 1
ATOM 2412 O O . SER B 1 112 ? 4.297 18.469 9.344 1 98.44 112 SER B O 1
ATOM 2414 N N . ILE B 1 113 ? 5.48 16.578 9.023 1 98.38 113 ILE B N 1
ATOM 2415 C CA . ILE B 1 113 ? 4.336 15.68 9.109 1 98.38 113 ILE B CA 1
ATOM 2416 C C . ILE B 1 113 ? 4.453 14.805 10.352 1 98.38 113 ILE B C 1
ATOM 2418 O O . ILE B 1 113 ? 5.383 14.008 10.477 1 98.38 113 ILE B O 1
ATOM 2422 N N . ASN B 1 114 ? 3.434 14.93 11.234 1 98 114 ASN B N 1
ATOM 2423 C CA . ASN B 1 114 ? 3.502 14.133 12.461 1 98 114 ASN B CA 1
ATOM 2424 C C . ASN B 1 114 ? 4.812 14.367 13.203 1 98 114 ASN B C 1
ATOM 2426 O O . ASN B 1 114 ? 5.422 13.414 13.711 1 98 114 ASN B O 1
ATOM 2430 N N . ASN B 1 115 ? 5.262 15.539 13.148 1 97.06 115 ASN B N 1
ATOM 2431 C CA . ASN B 1 115 ? 6.461 16.031 13.82 1 97.06 115 ASN B CA 1
ATOM 2432 C C . ASN B 1 115 ? 7.727 15.445 13.195 1 97.06 115 ASN B C 1
ATOM 2434 O O . ASN B 1 115 ? 8.75 15.305 13.875 1 97.06 115 ASN B O 1
ATOM 2438 N N . LYS B 1 116 ? 7.625 15.008 11.977 1 97.12 116 LYS B N 1
ATOM 2439 C CA . LYS B 1 116 ? 8.766 14.523 11.203 1 97.12 116 LYS B CA 1
ATOM 2440 C C . LYS B 1 116 ? 8.992 15.375 9.961 1 97.12 116 LYS B C 1
ATOM 2442 O O . LYS B 1 116 ? 8.055 15.641 9.203 1 97.12 116 LYS B O 1
ATOM 2447 N N . GLY B 1 117 ? 10.203 15.781 9.766 1 97.06 117 GLY B N 1
ATOM 2448 C CA . GLY B 1 117 ? 10.531 16.547 8.57 1 97.06 117 GLY B CA 1
ATOM 2449 C C . GLY B 1 117 ? 10.453 15.742 7.293 1 97.06 117 GLY B C 1
ATOM 2450 O O . GLY B 1 117 ? 10.891 14.586 7.258 1 97.06 117 GLY B O 1
ATOM 2451 N N . GLU B 1 118 ? 9.867 16.328 6.242 1 97.12 118 GLU B N 1
ATOM 2452 C CA . GLU B 1 118 ? 9.703 15.648 4.965 1 97.12 118 GLU B CA 1
ATOM 2453 C C . GLU B 1 118 ? 9.664 16.641 3.807 1 97.12 118 GLU B C 1
ATOM 2455 O O . GLU B 1 118 ? 9.055 17.703 3.92 1 97.12 118 GLU B O 1
ATOM 2460 N N . TRP B 1 119 ? 10.352 16.266 2.727 1 96.56 119 TRP B N 1
ATOM 2461 C CA . TRP B 1 119 ? 10.156 16.969 1.461 1 96.56 119 TRP B CA 1
ATOM 2462 C C . TRP B 1 119 ? 8.977 16.375 0.691 1 96.56 119 TRP B C 1
ATOM 2464 O O . TRP B 1 119 ? 8.93 15.164 0.455 1 96.56 119 TRP B O 1
ATOM 2474 N N . VAL B 1 120 ? 8.109 17.25 0.366 1 96.56 120 VAL B N 1
ATOM 2475 C CA . VAL B 1 120 ? 6.895 16.75 -0.262 1 96.56 120 VAL B CA 1
ATOM 2476 C C . VAL B 1 120 ? 6.68 17.453 -1.604 1 96.56 120 VAL B C 1
ATOM 2478 O O . VAL B 1 120 ? 7.145 18.562 -1.81 1 96.56 120 VAL B O 1
ATOM 2481 N N . LYS B 1 121 ? 6.027 16.734 -2.498 1 94.06 121 LYS B N 1
ATOM 2482 C CA . LYS B 1 121 ? 5.578 17.281 -3.777 1 94.06 121 LYS B CA 1
ATOM 2483 C C . LYS B 1 121 ? 4.078 17.547 -3.762 1 94.06 121 LYS B C 1
ATOM 2485 O O . LYS B 1 121 ? 3.377 17.156 -2.83 1 94.06 121 LYS B O 1
ATOM 2490 N N . MET B 1 122 ? 3.666 18.297 -4.754 1 94.56 122 MET B N 1
ATOM 2491 C CA . MET B 1 122 ? 2.234 18.562 -4.867 1 94.56 122 MET B CA 1
ATOM 2492 C C . MET B 1 122 ? 1.531 17.438 -5.617 1 94.56 122 MET B C 1
ATOM 2494 O O . MET B 1 122 ? 2.041 16.938 -6.625 1 94.56 122 MET B O 1
ATOM 2498 N N . SER B 1 123 ? 0.388 17.016 -5.031 1 91.38 123 SER B N 1
ATOM 2499 C CA . SER B 1 123 ? -0.442 16.062 -5.754 1 91.38 123 SER B CA 1
ATOM 2500 C C . SER B 1 123 ? -0.84 16.594 -7.125 1 91.38 123 SER B C 1
ATOM 2502 O O . SER B 1 123 ? -0.943 17.812 -7.32 1 91.38 123 SER B O 1
ATOM 2504 N N . HIS B 1 124 ? -1.086 15.641 -8.039 1 84.62 124 HIS B N 1
ATOM 2505 C CA . HIS B 1 124 ? -1.38 16.047 -9.406 1 84.62 124 HIS B CA 1
ATOM 2506 C C . HIS B 1 124 ? -2.223 15 -10.125 1 84.62 124 HIS B C 1
ATOM 2508 O O . HIS B 1 124 ? -2.496 13.93 -9.57 1 84.62 124 HIS B O 1
ATOM 2514 N N . SER B 1 125 ? -2.672 15.414 -11.266 1 80.56 125 SER B N 1
ATOM 2515 C CA . SER B 1 125 ? -3.383 14.508 -12.164 1 80.56 125 SER B CA 1
ATOM 2516 C C . SER B 1 125 ? -4.574 13.859 -11.461 1 80.56 125 SER B C 1
ATOM 2518 O O . SER B 1 125 ? -5.457 14.555 -10.953 1 80.56 125 SER B O 1
ATOM 2520 N N . ASN B 1 126 ? -4.539 12.531 -11.477 1 75.88 126 ASN B N 1
ATOM 2521 C CA . ASN B 1 126 ? -5.707 11.781 -11.031 1 75.88 126 ASN B CA 1
ATOM 2522 C C . ASN B 1 126 ? -5.809 11.758 -9.508 1 75.88 126 ASN B C 1
ATOM 2524 O O . ASN B 1 126 ? -6.801 11.281 -8.953 1 75.88 126 ASN B O 1
ATOM 2528 N N . PHE B 1 127 ? -4.816 12.352 -8.82 1 83.62 127 PHE B N 1
ATOM 2529 C CA . PHE B 1 127 ? -4.891 12.383 -7.367 1 83.62 127 PHE B CA 1
ATOM 2530 C C . PHE B 1 127 ? -4.582 13.773 -6.836 1 83.62 127 PHE B C 1
ATOM 2532 O O . PHE B 1 127 ? -3.996 13.922 -5.762 1 83.62 127 PHE B O 1
ATOM 2539 N N . LYS B 1 128 ? -5.012 14.781 -7.582 1 85.88 128 LYS B N 1
ATOM 2540 C CA . LYS B 1 128 ? -4.68 16.172 -7.297 1 85.88 128 LYS B CA 1
ATOM 2541 C C . LYS B 1 128 ? -5.285 16.625 -5.973 1 85.88 128 LYS B C 1
ATOM 2543 O O . LYS B 1 128 ? -4.773 17.547 -5.324 1 85.88 128 LYS B O 1
ATOM 2548 N N . ASP B 1 129 ? -6.309 15.969 -5.488 1 89.62 129 ASP B N 1
ATOM 2549 C CA . ASP B 1 129 ? -7.035 16.438 -4.312 1 89.62 129 ASP B CA 1
ATOM 2550 C C . ASP B 1 129 ? -6.672 15.609 -3.082 1 89.62 129 ASP B C 1
ATOM 2552 O O . ASP B 1 129 ? -7.234 15.82 -2.002 1 89.62 129 ASP B O 1
ATOM 2556 N N . ILE B 1 130 ? -5.707 14.719 -3.217 1 93.12 130 ILE B N 1
ATOM 2557 C CA . ILE B 1 130 ? -5.441 13.766 -2.145 1 93.12 130 ILE B CA 1
ATOM 2558 C C . ILE B 1 130 ? -3.986 13.891 -1.696 1 93.12 130 ILE B C 1
ATOM 2560 O O . ILE B 1 130 ? -3.076 13.961 -2.527 1 93.12 130 ILE B O 1
ATOM 2564 N N . CYS B 1 131 ? -3.797 13.984 -0.407 1 96 131 CYS B N 1
ATOM 2565 C CA . CYS B 1 131 ? -2.455 13.867 0.155 1 96 131 CYS B CA 1
ATOM 2566 C C . CYS B 1 131 ? -2.049 12.406 0.297 1 96 131 CYS B C 1
ATOM 2568 O O . CYS B 1 131 ? -2.869 11.562 0.659 1 96 131 CYS B O 1
ATOM 2570 N N . ILE B 1 132 ? -0.807 12.133 -0.019 1 94.88 132 ILE B N 1
ATOM 2571 C CA . ILE B 1 132 ? -0.308 10.758 0.027 1 94.88 132 ILE B CA 1
ATOM 2572 C C . ILE B 1 132 ? 0.904 10.688 0.952 1 94.88 132 ILE B C 1
ATOM 2574 O O . ILE B 1 132 ? 1.774 11.555 0.919 1 94.88 132 ILE B O 1
ATOM 2578 N N . LEU B 1 133 ? 0.867 9.766 1.831 1 95.75 133 LEU B N 1
ATOM 2579 C CA . LEU B 1 133 ? 2.074 9.383 2.559 1 95.75 133 LEU B CA 1
ATOM 2580 C C . LEU B 1 133 ? 2.818 8.273 1.829 1 95.75 133 LEU B C 1
ATOM 2582 O O . LEU B 1 133 ? 2.318 7.148 1.723 1 95.75 133 LEU B O 1
ATOM 2586 N N . GLY B 1 134 ? 3.953 8.531 1.388 1 93.5 134 GLY B N 1
ATOM 2587 C CA . GLY B 1 134 ? 4.703 7.598 0.561 1 93.5 134 GLY B CA 1
ATOM 2588 C C . GLY B 1 134 ? 5.598 6.676 1.364 1 93.5 134 GLY B C 1
ATOM 2589 O O . GLY B 1 134 ? 5.871 6.934 2.539 1 93.5 134 GLY B O 1
ATOM 2590 N N . MET B 1 135 ? 6.129 5.707 0.702 1 93.94 135 MET B N 1
ATOM 2591 C CA . MET B 1 135 ? 6.953 4.676 1.324 1 93.94 135 MET B CA 1
ATOM 2592 C C . MET B 1 135 ? 8.281 5.254 1.807 1 93.94 135 MET B C 1
ATOM 2594 O O . MET B 1 135 ? 8.828 4.809 2.814 1 93.94 135 MET B O 1
ATOM 2598 N N . ARG B 1 136 ? 8.82 6.242 1.163 1 93.25 136 ARG B N 1
ATOM 2599 C CA . ARG B 1 136 ? 10.07 6.848 1.611 1 93.25 136 ARG B CA 1
ATOM 2600 C C . ARG B 1 136 ? 9.898 7.508 2.975 1 93.25 136 ARG B C 1
ATOM 2602 O O . ARG B 1 136 ? 10.797 7.445 3.82 1 93.25 136 ARG B O 1
ATOM 2609 N N . PHE B 1 137 ? 8.766 8.172 3.176 1 95.88 137 PHE B N 1
ATOM 2610 C CA . PHE B 1 137 ? 8.469 8.734 4.492 1 95.88 137 PHE B CA 1
ATOM 2611 C C . PHE B 1 137 ? 8.414 7.633 5.547 1 95.88 137 PHE B C 1
ATOM 2613 O O . PHE B 1 137 ? 9.008 7.77 6.621 1 95.88 137 PHE B O 1
ATOM 2620 N N . LEU B 1 138 ? 7.699 6.551 5.25 1 96.44 138 LEU B N 1
ATOM 2621 C CA . LEU B 1 138 ? 7.555 5.453 6.199 1 96.44 138 LEU B CA 1
ATOM 2622 C C . LEU B 1 138 ? 8.906 4.812 6.5 1 96.44 138 LEU B C 1
ATOM 2624 O O . LEU B 1 138 ? 9.219 4.527 7.656 1 96.44 138 LEU B O 1
ATOM 2628 N N . THR B 1 139 ? 9.703 4.664 5.508 1 94.38 139 THR B N 1
ATOM 2629 C CA . THR B 1 139 ? 10.977 3.979 5.668 1 94.38 139 THR B CA 1
ATOM 2630 C C . THR B 1 139 ? 11.977 4.867 6.406 1 94.38 139 THR B C 1
ATOM 2632 O O . THR B 1 139 ? 12.664 4.41 7.324 1 94.38 139 THR B O 1
ATOM 2635 N N . SER B 1 140 ? 12.062 6.113 6.023 1 93.94 140 SER B N 1
ATOM 2636 C CA . SER B 1 140 ? 13.016 7.023 6.648 1 93.94 140 SER B CA 1
ATOM 2637 C C . SER B 1 140 ? 12.719 7.195 8.133 1 93.94 140 SER B C 1
ATOM 2639 O O . SER B 1 140 ? 13.633 7.465 8.922 1 93.94 140 SER B O 1
ATOM 2641 N N . ASN B 1 141 ? 11.484 6.98 8.484 1 94.81 141 ASN B N 1
ATOM 2642 C CA . ASN B 1 141 ? 11.094 7.145 9.883 1 94.81 141 ASN B CA 1
ATOM 2643 C C . ASN B 1 141 ? 10.852 5.797 10.555 1 94.81 141 ASN B C 1
ATOM 2645 O O . ASN B 1 141 ? 10.289 5.742 11.656 1 94.81 141 ASN B O 1
ATOM 2649 N N . LYS B 1 142 ? 11.18 4.73 9.836 1 93 142 LYS B N 1
ATOM 2650 C CA . LYS B 1 142 ? 11.102 3.367 10.352 1 93 142 LYS B CA 1
ATOM 2651 C C . LYS B 1 142 ? 9.703 3.059 10.875 1 93 142 LYS B C 1
ATOM 2653 O O . LYS B 1 142 ? 9.547 2.535 11.984 1 93 142 LYS B O 1
ATOM 2658 N N . VAL B 1 143 ? 8.781 3.41 10.125 1 94.94 143 VAL B N 1
ATOM 2659 C CA . VAL B 1 143 ? 7.383 3.248 10.516 1 94.94 143 VAL B CA 1
ATOM 2660 C C . VAL B 1 143 ? 6.922 1.824 10.211 1 94.94 143 VAL B C 1
ATOM 2662 O O . VAL B 1 143 ? 7.16 1.311 9.109 1 94.94 143 VAL B O 1
ATOM 2665 N N . GLY B 1 144 ? 6.348 1.178 11.203 1 92 144 GLY B N 1
ATOM 2666 C CA . GLY B 1 144 ? 5.617 -0.05 10.938 1 92 144 GLY B CA 1
ATOM 2667 C C . GLY B 1 144 ? 4.211 0.193 10.422 1 92 144 GLY B C 1
ATOM 2668 O O . GLY B 1 144 ? 3.459 0.982 11 1 92 144 GLY B O 1
ATOM 2669 N N . LEU B 1 145 ? 3.908 -0.354 9.32 1 95.56 145 LEU B N 1
ATOM 2670 C CA . LEU B 1 145 ? 2.549 -0.358 8.789 1 95.56 145 LEU B CA 1
ATOM 2671 C C . LEU B 1 145 ? 1.862 -1.691 9.07 1 95.56 145 LEU B C 1
ATOM 2673 O O . LEU B 1 145 ? 2.297 -2.732 8.57 1 95.56 145 LEU B O 1
ATOM 2677 N N . HIS B 1 146 ? 0.805 -1.622 9.812 1 92.12 146 HIS B N 1
ATOM 2678 C CA . HIS B 1 146 ? 0.063 -2.82 10.188 1 92.12 146 HIS B CA 1
ATOM 2679 C C . HIS B 1 146 ? -1.402 -2.711 9.773 1 92.12 146 HIS B C 1
ATOM 2681 O O . HIS B 1 146 ? -2.189 -2.039 10.445 1 92.12 146 HIS B O 1
ATOM 2687 N N . ALA B 1 147 ? -1.712 -3.355 8.734 1 95.06 147 ALA B N 1
ATOM 2688 C CA . ALA B 1 147 ? -3.082 -3.33 8.227 1 95.06 147 ALA B CA 1
ATOM 2689 C C . ALA B 1 147 ? -3.816 -4.625 8.57 1 95.06 147 ALA B C 1
ATOM 2691 O O . ALA B 1 147 ? -3.355 -5.715 8.227 1 95.06 147 ALA B O 1
ATOM 2692 N N . PHE B 1 148 ? -4.863 -4.43 9.18 1 91.06 148 PHE B N 1
ATOM 2693 C CA . PHE B 1 148 ? -5.746 -5.543 9.508 1 91.06 148 PHE B CA 1
ATOM 2694 C C . PHE B 1 148 ? -6.941 -5.582 8.562 1 91.06 148 PHE B C 1
ATOM 2696 O O . PHE B 1 148 ? -8.016 -5.078 8.891 1 91.06 148 PHE B O 1
ATOM 2703 N N . CYS B 1 149 ? -6.766 -6.258 7.469 1 92.19 149 CYS B N 1
ATOM 2704 C CA . CYS B 1 149 ? -7.684 -6.168 6.336 1 92.19 149 CYS B CA 1
ATOM 2705 C C . CYS B 1 149 ? -9.016 -6.836 6.664 1 92.19 149 CYS B C 1
ATOM 2707 O O . CYS B 1 149 ? -10.047 -6.496 6.074 1 92.19 149 CYS B O 1
ATOM 2709 N N . GLY B 1 150 ? -9.109 -7.652 7.633 1 85.31 150 GLY B N 1
ATOM 2710 C CA . GLY B 1 150 ? -10.375 -8.234 8.062 1 85.31 150 GLY B CA 1
ATOM 2711 C C . GLY B 1 150 ? -11.211 -7.281 8.898 1 85.31 150 GLY B C 1
ATOM 2712 O O . GLY B 1 150 ? -12.422 -7.457 9.016 1 85.31 150 GLY B O 1
ATOM 2713 N N . ASP B 1 151 ? -10.586 -6.25 9.422 1 85.69 151 ASP B N 1
ATOM 2714 C CA . ASP B 1 151 ? -11.25 -5.332 10.344 1 85.69 151 ASP B CA 1
ATOM 2715 C C . ASP B 1 151 ? -11.32 -3.922 9.758 1 85.69 151 ASP B C 1
ATOM 2717 O O . ASP B 1 151 ? -11.859 -3.01 10.383 1 85.69 151 ASP B O 1
ATOM 2721 N N . ASP B 1 152 ? -10.773 -3.736 8.656 1 90.31 152 ASP B N 1
ATOM 2722 C CA . ASP B 1 152 ? -10.812 -2.49 7.898 1 90.31 152 ASP B CA 1
ATOM 2723 C C . ASP B 1 152 ? -10.148 -1.355 8.68 1 90.31 152 ASP B C 1
ATOM 2725 O O . ASP B 1 152 ? -10.633 -0.224 8.672 1 90.31 152 ASP B O 1
ATOM 2729 N N . ILE B 1 153 ? -9.094 -1.723 9.414 1 91.81 153 ILE B N 1
ATOM 2730 C CA . ILE B 1 153 ? -8.312 -0.723 10.133 1 91.81 153 ILE B CA 1
ATOM 2731 C C . ILE B 1 153 ? -6.824 -0.981 9.922 1 91.81 153 ILE B C 1
ATOM 2733 O O . ILE B 1 153 ? -6.43 -2.084 9.539 1 91.81 153 ILE B O 1
ATOM 2737 N N . PHE B 1 154 ? -6.074 0.081 10.172 1 94.12 154 PHE B N 1
ATOM 2738 C CA . PHE B 1 154 ? -4.625 -0.088 10.156 1 94.12 154 PHE B CA 1
ATOM 2739 C C . PHE B 1 154 ? -3.957 0.887 11.117 1 94.12 154 PHE B C 1
ATOM 2741 O O . PHE B 1 154 ? -4.594 1.827 11.602 1 94.12 154 PHE B O 1
ATOM 2748 N N . TYR B 1 155 ? -2.652 0.563 11.352 1 92.12 155 TYR B N 1
ATOM 2749 C CA . TYR B 1 155 ? -1.842 1.379 12.25 1 92.12 155 TYR B CA 1
ATOM 2750 C C . TYR B 1 155 ? -0.487 1.693 11.625 1 92.12 155 TYR B C 1
ATOM 2752 O O . TYR B 1 155 ? 0.114 0.841 10.969 1 92.12 155 TYR B O 1
ATOM 2760 N N . LEU B 1 156 ? -0.144 2.885 11.859 1 95.25 156 LEU B N 1
ATOM 2761 C CA . LEU B 1 156 ? 1.246 3.27 11.641 1 95.25 156 LEU B CA 1
ATOM 2762 C C . LEU B 1 156 ? 1.986 3.412 12.969 1 95.25 156 LEU B C 1
ATOM 2764 O O . LEU B 1 156 ? 1.624 4.246 13.797 1 95.25 156 LEU B O 1
ATOM 2768 N N . ASN B 1 157 ? 3.021 2.66 13.086 1 91.69 157 ASN B N 1
ATOM 2769 C CA . ASN B 1 157 ? 3.801 2.66 14.32 1 91.69 157 ASN B CA 1
ATOM 2770 C C . ASN B 1 157 ? 5.156 3.332 14.133 1 91.69 157 ASN B C 1
ATOM 2772 O O . ASN B 1 157 ? 6.008 2.82 13.406 1 91.69 157 ASN B O 1
ATOM 2776 N N . PHE B 1 158 ? 5.539 4.539 14.672 1 88.88 158 PHE B N 1
ATOM 2777 C CA . PHE B 1 158 ? 6.766 5.305 14.5 1 88.88 158 PHE B CA 1
ATOM 2778 C C . PHE B 1 158 ? 7.828 4.848 15.492 1 88.88 158 PHE B C 1
ATOM 2780 O O . PHE B 1 158 ? 9.008 5.188 15.352 1 88.88 158 PHE B O 1
ATOM 2787 N N . ASP B 1 159 ? 7.773 4.055 16.438 1 66.94 159 ASP B N 1
ATOM 2788 C CA . ASP B 1 159 ? 8.773 3.621 17.406 1 66.94 159 ASP B CA 1
ATOM 2789 C C . ASP B 1 159 ? 9.055 2.127 17.281 1 66.94 159 ASP B C 1
ATOM 2791 O O . ASP B 1 159 ? 9.32 1.452 18.281 1 66.94 159 ASP B O 1
ATOM 2795 N N . GLU B 1 160 ? 8.914 1.859 16 1 56.62 160 GLU B N 1
ATOM 2796 C CA . GLU B 1 160 ? 9.039 0.406 15.969 1 56.62 160 GLU B CA 1
ATOM 2797 C C . GLU B 1 160 ? 10.508 -0.019 15.938 1 56.62 160 GLU B C 1
ATOM 2799 O O . GLU B 1 160 ? 11.273 0.449 15.094 1 56.62 160 GLU B O 1
ATOM 2804 N N . GLU B 1 161 ? 11.305 -0.065 17.016 1 49.38 161 GLU B N 1
ATOM 2805 C CA . GLU B 1 161 ? 12.609 -0.722 17 1 49.38 161 GLU B CA 1
ATOM 2806 C C . GLU B 1 161 ? 12.461 -2.24 17.062 1 49.38 161 GLU B C 1
ATOM 2808 O O . GLU B 1 161 ? 11.742 -2.758 17.922 1 49.38 161 GLU B O 1
ATOM 2813 N N . LEU B 1 162 ? 12.578 -2.855 15.859 1 44.62 162 LEU B N 1
ATOM 2814 C CA . LEU B 1 162 ? 12.75 -4.297 16.016 1 44.62 162 LEU B CA 1
ATOM 2815 C C . LEU B 1 162 ? 14 -4.609 16.828 1 44.62 162 LEU B C 1
ATOM 2817 O O . LEU B 1 162 ? 15.117 -4.316 16.391 1 44.62 162 LEU B O 1
ATOM 2821 N N . LYS B 1 163 ? 14.047 -4.137 18.047 1 40.41 163 LYS B N 1
ATOM 2822 C CA . LYS B 1 163 ? 15.258 -4.508 18.781 1 40.41 163 LYS B CA 1
ATOM 2823 C C . LYS B 1 163 ? 15.555 -5.996 18.625 1 40.41 163 LYS B C 1
ATOM 2825 O O . LYS B 1 163 ? 14.695 -6.836 18.891 1 40.41 163 LYS B O 1
ATOM 2830 N N . SER B 1 164 ? 16.406 -6.277 17.781 1 37.91 164 SER B N 1
ATOM 2831 C CA . SER B 1 164 ? 17.016 -7.594 17.594 1 37.91 164 SER B CA 1
ATOM 2832 C C . SER B 1 164 ? 17.391 -8.219 18.938 1 37.91 164 SER B C 1
ATOM 2834 O O . SER B 1 164 ? 18.047 -9.258 18.984 1 37.91 164 SER B O 1
ATOM 2836 N N . ASN B 1 165 ? 17.594 -7.496 20.031 1 37 165 ASN B N 1
ATOM 2837 C CA . ASN B 1 165 ? 18.094 -8.344 21.125 1 37 165 ASN B CA 1
ATOM 2838 C C . ASN B 1 165 ? 17.078 -9.438 21.484 1 37 165 ASN B C 1
ATOM 2840 O O . ASN B 1 165 ? 15.875 -9.242 21.344 1 37 165 ASN B O 1
ATOM 2844 N N . ASN B 1 166 ? 17.547 -10.711 21.906 1 39.44 166 ASN B N 1
ATOM 2845 C CA . ASN B 1 166 ? 16.781 -11.828 22.453 1 39.44 166 ASN B CA 1
ATOM 2846 C C . ASN B 1 166 ? 15.484 -11.344 23.109 1 39.44 166 ASN B C 1
ATOM 2848 O O . ASN B 1 166 ? 14.445 -11.992 23 1 39.44 166 ASN B O 1
ATOM 2852 N N . ASP B 1 167 ? 15.484 -10.508 24.047 1 38.78 167 ASP B N 1
ATOM 2853 C CA . ASP B 1 167 ? 14.445 -9.992 24.938 1 38.78 167 ASP B CA 1
ATOM 2854 C C . ASP B 1 167 ? 13.523 -9.023 24.188 1 38.78 167 ASP B C 1
ATOM 2856 O O . ASP B 1 167 ? 12.336 -8.922 24.516 1 38.78 167 ASP B O 1
ATOM 2860 N N . GLU B 1 168 ? 13.922 -8.242 23.156 1 38.34 168 GLU B N 1
ATOM 2861 C CA . GLU B 1 168 ? 13.266 -7.066 22.594 1 38.34 168 GLU B CA 1
ATOM 2862 C C . GLU B 1 168 ? 12.391 -7.441 21.406 1 38.34 168 GLU B C 1
ATOM 2864 O O . GLU B 1 168 ? 11.617 -6.617 20.906 1 38.34 168 GLU B O 1
ATOM 2869 N N . VAL B 1 169 ? 12.617 -8.391 20.672 1 39.12 169 VAL B N 1
ATOM 2870 C CA . VAL B 1 169 ? 11.641 -8.867 19.703 1 39.12 169 VAL B CA 1
ATOM 2871 C C . VAL B 1 169 ? 10.273 -8.984 20.359 1 39.12 169 VAL B C 1
ATOM 2873 O O . VAL B 1 169 ? 9.25 -8.672 19.734 1 39.12 169 VAL B O 1
ATOM 2876 N N . ILE B 1 170 ? 10.359 -9.328 21.594 1 40.53 170 ILE B N 1
ATOM 2877 C CA . ILE B 1 170 ? 9.148 -9.352 22.422 1 40.53 170 ILE B CA 1
ATOM 2878 C C . ILE B 1 170 ? 8.578 -7.941 22.531 1 40.53 170 ILE B C 1
ATOM 2880 O O . ILE B 1 170 ? 7.359 -7.754 22.516 1 40.53 170 ILE B O 1
ATOM 2884 N N . GLY B 1 171 ? 9.469 -7.031 22.5 1 38.94 171 GLY B N 1
ATOM 2885 C CA . GLY B 1 171 ? 9.008 -5.66 22.672 1 38.94 171 GLY B CA 1
ATOM 2886 C C . GLY B 1 171 ? 8.227 -5.145 21.469 1 38.94 171 GLY B C 1
ATOM 2887 O O . GLY B 1 171 ? 7.207 -4.469 21.641 1 38.94 171 GLY B O 1
ATOM 2888 N N . GLY B 1 172 ? 8.68 -5.32 20.281 1 41.31 172 GLY B N 1
ATOM 2889 C CA . GLY B 1 172 ? 7.941 -4.918 19.094 1 41.31 172 GLY B CA 1
ATOM 2890 C C . GLY B 1 172 ? 6.594 -5.602 18.969 1 41.31 172 GLY B C 1
ATOM 2891 O O . GLY B 1 172 ? 5.602 -4.969 18.625 1 41.31 172 GLY B O 1
ATOM 2892 N N . CYS B 1 173 ? 6.695 -6.895 19.234 1 42.69 173 CYS B N 1
ATOM 2893 C CA . CYS B 1 173 ? 5.465 -7.68 19.312 1 42.69 173 CYS B CA 1
ATOM 2894 C C . CYS B 1 173 ? 4.582 -7.191 20.453 1 42.69 173 CYS B C 1
ATOM 2896 O O . CYS B 1 173 ? 3.361 -7.109 20.312 1 42.69 173 CYS B O 1
ATOM 2898 N N . PHE B 1 174 ? 5.277 -6.887 21.438 1 45.38 174 PHE B N 1
ATOM 2899 C CA . PHE B 1 174 ? 4.543 -6.367 22.578 1 45.38 174 PHE B CA 1
ATOM 2900 C C . PHE B 1 174 ? 3.928 -5.012 22.266 1 45.38 174 PHE B C 1
ATOM 2902 O O . PHE B 1 174 ? 2.812 -4.715 22.688 1 45.38 174 PHE B O 1
ATOM 2909 N N . MET B 1 175 ? 4.598 -4.301 21.453 1 46.34 175 MET B N 1
ATOM 2910 C CA . MET B 1 175 ? 4.043 -2.99 21.125 1 46.34 175 MET B CA 1
ATOM 2911 C C . MET B 1 175 ? 2.852 -3.123 20.188 1 46.34 175 MET B C 1
ATOM 2913 O O . MET B 1 175 ? 1.843 -2.436 20.359 1 46.34 175 MET B O 1
ATOM 2917 N N . ILE B 1 176 ? 2.971 -4.086 19.328 1 49.34 176 ILE B N 1
ATOM 2918 C CA . ILE B 1 176 ? 1.809 -4.348 18.484 1 49.34 176 ILE B CA 1
ATOM 2919 C C . ILE B 1 176 ? 0.658 -4.875 19.328 1 49.34 176 ILE B C 1
ATOM 2921 O O . ILE B 1 176 ? -0.489 -4.449 19.172 1 49.34 176 ILE B O 1
ATOM 2925 N N . ILE B 1 177 ? 1.1 -5.715 20.219 1 48.94 177 ILE B N 1
ATOM 2926 C CA . ILE B 1 177 ? 0.118 -6.223 21.172 1 48.94 177 ILE B CA 1
ATOM 2927 C C . ILE B 1 177 ? -0.442 -5.07 22 1 48.94 177 ILE B C 1
ATOM 2929 O O . ILE B 1 177 ? -1.653 -4.98 22.203 1 48.94 177 ILE B O 1
ATOM 2933 N N . PHE B 1 178 ? 0.384 -4.27 22.391 1 47.94 178 PHE B N 1
ATOM 2934 C CA . PHE B 1 178 ? -0.046 -3.125 23.188 1 47.94 178 PHE B CA 1
ATOM 2935 C C . PHE B 1 178 ? -0.924 -2.191 22.359 1 47.94 178 PHE B C 1
ATOM 2937 O O . PHE B 1 178 ? -1.952 -1.711 22.844 1 47.94 178 PHE B O 1
ATOM 2944 N N . LEU B 1 179 ? -0.618 -2.006 21.219 1 47.66 179 LEU B N 1
ATOM 2945 C CA . LEU B 1 179 ? -1.401 -1.125 20.359 1 47.66 179 LEU B CA 1
ATOM 2946 C C . LEU B 1 179 ? -2.768 -1.731 20.062 1 47.66 179 LEU B C 1
ATOM 2948 O O . LEU B 1 179 ? -3.779 -1.027 20.078 1 47.66 179 LEU B O 1
ATOM 2952 N N . ILE B 1 180 ? -2.727 -2.934 19.922 1 48.53 180 ILE B N 1
ATOM 2953 C CA . ILE B 1 180 ? -3.992 -3.627 19.719 1 48.53 180 ILE B CA 1
ATOM 2954 C C . ILE B 1 180 ? -4.844 -3.541 20.984 1 48.53 180 ILE B C 1
ATOM 2956 O O . ILE B 1 180 ? -6.043 -3.277 20.922 1 48.53 180 ILE B O 1
ATOM 2960 N N . LEU B 1 181 ? -4.152 -3.621 22 1 47.44 181 LEU B N 1
ATOM 2961 C CA . LEU B 1 181 ? -4.855 -3.549 23.281 1 47.44 181 LEU B CA 1
ATOM 2962 C C . LEU B 1 181 ? -5.387 -2.141 23.531 1 47.44 181 LEU B C 1
ATOM 2964 O O . LEU B 1 181 ? -6.508 -1.975 24.016 1 47.44 181 LEU B O 1
ATOM 2968 N N . VAL B 1 182 ? -4.68 -1.164 23.281 1 46.12 182 VAL B N 1
ATOM 2969 C CA . VAL B 1 182 ? -5.125 0.212 23.469 1 46.12 182 VAL B CA 1
ATOM 2970 C C . VAL B 1 182 ? -6.312 0.504 22.562 1 46.12 182 VAL B C 1
ATOM 2972 O O . VAL B 1 182 ? -7.297 1.113 22.984 1 46.12 182 VAL B O 1
ATOM 2975 N N . PHE B 1 183 ? -6.32 0.148 21.438 1 45.44 183 PHE B N 1
ATOM 2976 C CA . PHE B 1 183 ? -7.402 0.376 20.5 1 45.44 183 PHE B CA 1
ATOM 2977 C C . PHE B 1 183 ? -8.664 -0.375 20.922 1 45.44 183 PHE B C 1
ATOM 2979 O O . PHE B 1 183 ? -9.766 0.162 20.828 1 45.44 183 PHE B O 1
ATOM 2986 N N . PHE B 1 184 ? -8.422 -1.522 21.25 1 45.19 184 PHE B N 1
ATOM 2987 C CA . PHE B 1 184 ? -9.57 -2.281 21.734 1 45.19 184 PHE B CA 1
ATOM 2988 C C . PHE B 1 184 ? -10.195 -1.603 22.938 1 45.19 184 PHE B C 1
ATOM 2990 O O . PHE B 1 184 ? -11.422 -1.538 23.047 1 45.19 184 PHE B O 1
ATOM 2997 N N . THR B 1 185 ? -9.367 -1.158 23.688 1 43.84 185 THR B N 1
ATOM 2998 C CA . THR B 1 185 ? -9.922 -0.427 24.828 1 43.84 185 THR B CA 1
ATOM 2999 C C . THR B 1 185 ? -10.633 0.839 24.359 1 43.84 185 THR B C 1
ATOM 3001 O O . THR B 1 185 ? -11.703 1.178 24.875 1 43.84 185 THR B O 1
ATOM 3004 N N . GLU B 1 186 ? -10.055 1.511 23.516 1 44.69 186 GLU B N 1
ATOM 3005 C CA . GLU B 1 186 ? -10.695 2.719 23 1 44.69 186 GLU B CA 1
ATOM 3006 C C . GLU B 1 186 ? -11.961 2.385 22.219 1 44.69 186 GLU B C 1
ATOM 3008 O O . GLU B 1 186 ? -12.977 3.082 22.328 1 44.69 186 GLU B O 1
ATOM 3013 N N . TYR B 1 187 ? -11.891 1.456 21.359 1 42.34 187 TYR B N 1
ATOM 3014 C CA . TYR B 1 187 ? -13.07 0.98 20.641 1 42.34 187 TYR B CA 1
ATOM 3015 C C . TYR B 1 187 ? -14.148 0.521 21.609 1 42.34 187 TYR B C 1
ATOM 3017 O O . TYR B 1 187 ? -15.328 0.853 21.438 1 42.34 187 TYR B O 1
ATOM 3025 N N . LEU B 1 188 ? -13.773 -0.229 22.516 1 42.75 188 LEU B N 1
ATOM 3026 C CA . LEU B 1 188 ? -14.734 -0.679 23.516 1 42.75 188 LEU B CA 1
ATOM 3027 C C . LEU B 1 188 ? -15.281 0.5 24.312 1 42.75 188 LEU B C 1
ATOM 3029 O O . LEU B 1 188 ? -16.453 0.498 24.703 1 42.75 188 LEU B O 1
ATOM 3033 N N . ASN B 1 189 ? -14.438 1.315 24.516 1 44.69 189 ASN B N 1
ATOM 3034 C CA . ASN B 1 189 ? -14.914 2.465 25.281 1 44.69 189 ASN B CA 1
ATOM 3035 C C . ASN B 1 189 ? -15.797 3.375 24.438 1 44.69 189 ASN B C 1
ATOM 3037 O O . ASN B 1 189 ? -16.562 4.172 24.969 1 44.69 189 ASN B O 1
ATOM 3041 N N . ASN B 1 190 ? -15.539 3.371 23.25 1 38.88 190 ASN B N 1
ATOM 3042 C CA . ASN B 1 190 ? -16.344 4.258 22.422 1 38.88 190 ASN B CA 1
ATOM 3043 C C . ASN B 1 190 ? -17.578 3.547 21.875 1 38.88 190 ASN B C 1
ATOM 3045 O O . ASN B 1 190 ? -18.281 4.086 21.016 1 38.88 190 ASN B O 1
ATOM 3049 N N . PHE B 1 191 ? -17.719 2.346 21.906 1 37.38 191 PHE B N 1
ATOM 3050 C CA . PHE B 1 191 ? -19.031 1.75 21.656 1 37.38 191 PHE B CA 1
ATOM 3051 C C . PHE B 1 191 ? -20.031 2.154 22.734 1 37.38 191 PHE B C 1
ATOM 3053 O O . PHE B 1 191 ? -19.766 2.016 23.922 1 37.38 191 PHE B O 1
ATOM 3060 N N . PRO B 1 192 ? -21 2.975 22.234 1 36.5 192 PRO B N 1
ATOM 3061 C CA . PRO B 1 192 ? -22.062 3.232 23.188 1 36.5 192 PRO B CA 1
ATOM 3062 C C . PRO B 1 192 ? -22.734 1.952 23.688 1 36.5 192 PRO B C 1
ATOM 3064 O O . PRO B 1 192 ? -22.734 0.936 23 1 36.5 192 PRO B O 1
#

Radius of gyration: 21.13 Å; Cα contacts (8 Å, |Δi|>4): 826; chains: 2; bounding box: 73×60×52 Å

Solvent-accessible surface area (backbone atoms only — not comparable to full-atom values): 20323 Å² total; per-residue (Å²): 132,84,75,76,78,72,72,72,57,84,76,70,70,73,44,58,48,43,76,87,61,54,70,61,42,62,67,44,55,50,25,56,76,69,69,52,60,68,68,34,77,39,96,63,74,40,73,63,68,37,63,32,35,43,43,74,96,44,44,34,38,36,32,62,45,21,37,34,51,92,92,44,36,27,30,40,62,30,36,48,25,42,69,30,32,60,31,25,39,15,54,68,60,36,48,75,71,70,50,80,69,94,45,54,89,74,46,67,48,76,34,26,48,40,73,35,82,43,72,26,31,49,30,49,83,62,30,31,84,42,21,32,44,10,36,50,60,34,29,77,51,22,21,26,38,38,33,35,37,62,72,41,31,30,35,39,34,49,78,50,50,72,36,79,52,90,72,26,45,48,44,40,19,43,46,50,24,47,50,53,48,53,46,48,48,50,52,58,65,63,52,127,131,84,76,75,75,69,74,72,58,85,75,66,69,72,42,58,50,44,81,88,62,52,70,61,41,63,66,43,55,49,24,56,75,67,70,53,60,68,68,34,78,41,96,64,73,41,73,64,66,38,62,32,36,44,44,73,96,46,43,32,37,35,34,62,47,22,38,32,53,92,92,45,34,27,31,40,63,30,36,48,26,41,69,30,34,59,32,26,39,15,55,67,57,36,47,74,72,71,50,81,68,92,45,54,89,74,46,68,48,78,34,26,50,40,75,36,82,42,73,28,32,49,30,49,81,60,32,29,84,41,24,32,46,10,35,51,60,34,30,78,52,21,22,27,39,38,34,34,37,64,72,41,33,30,35,40,34,49,78,51,52,74,36,79,52,92,76,30,44,50,46,39,19,41,44,50,24,46,50,52,48,52,47,49,49,49,51,58,65,63,50,128

pLDDT: mean 79.71, std 23.87, range [16.14, 98.75]

Secondary structure (DSSP, 8-state):
-------S-------B--TT--HHIIIIIHHHHHT--TT-B-SS---S-EEEEEETTTTEEEEEEEEEETTEEEEEEEEE-TT--S-EE-HHHHHHTT---SSTTT-EEEEEETTEEEEEEEP-GGGTT--EE-HHHHHHTTPEEEEETTTTEEEEETT-----STTTHHHHHHHHHHHHHHHHHHHHHH--/-------S-------B--TT--HHIIIIIHHHHHT--TT-B-SS---S-EEEEEETTTTEEEEEEEEEETTEEEEEEEEE-TT--S-EE-HHHHHHTT---SSTTT-EEEEEETTEEEEEEE--GGGTT--EE-HHHHHHTTPEEEEETTTTEEEEETT-----STTTHHHHHHHHHHHHHHHHHHHHHH--

Nearest PDB structures (foldseek):
  3nr6-assembly1_B  TM=5.435E-01  e=5.671E-02  Xenotropic MuLV-related virus VP62
  3aup-assembly1_C  TM=4.328E-01  e=8.820E-01  Glycine max
  5wyk-assembly1_P1  TM=4.089E-01  e=1.997E+00  Saccharomyces cerevisiae S288C
  3vla-assembly1_A  TM=3.585E-01  e=3.465E-01  Daucus carota
  3nr6-assembly1_B  TM=5.563E-01  e=6.531E-02  Xenotropic MuLV-related virus VP62

InterPro domains:
  IPR001969 Aspartic peptidase, active site [PS00141] (78-89)

Foldseek 3Di:
DPPPPVVPPPPDADDDQDQFADPCCQQPVQCVVQVHHFFDWDPDFAAWKWKWFQDDPVRWTKTWTWKDDDHTIGIHMATEDASFAFWEDAPVSCVSVPHDDPDLQPDWDWMATNNRIHTHGQDDDNQRHHTYDHPNNCVVQVWDWADDPVVRMIMIGRPQPCPPDPCCVVVNVVVVVVVVVVVVVVVVVPPD/DPPPPPVVPPPPADDDQDQFADPCCQQPVQCVVQVHHAFDWDPDFAAWKWKWFQDDPVRWTKTWTWKDDDHTIGIHMATEDASFAFWEDAPVSCVSVPHDDPDQVPDWDWMATNNRIHTHGQDDDNQRHHTYDHPNNCVVQVWDWADDPVVRMIMIGRPQPCPPDPVCVVVNVVVVVVVVVVVVVVVVVPPD